Protein AF-0000000076630819 (afdb_homodimer)

InterPro domains:
  IPR000794 Beta-ketoacyl synthase [PTHR11712] (127-314)
  IPR014030 Beta-ketoacyl synthase-like, N-terminal domain [PF00109] (127-204)
  IPR014031 Beta-ketoacyl synthase, C-terminal domain [PF02801] (217-315)
  IPR016039 Thiolase-like [G3DSA:3.40.47.10] (1-319)
  IPR016039 Thiolase-like [SSF53901] (2-215)
  IPR016039 Thiolase-like [SSF53901] (176-314)
  IPR020841 Polyketide synthase, beta-ketoacyl synthase domain [PS52004] (1-319)

Organism: NCBI:txid5963

Foldseek 3Di:
DWKFWQFKFKFFLQDGGLVSLLVCVVVVHASKDAAPAPDLAGIFIEGPDDCVVCCVLQVPDPDPQLSLQLSGLVRRCVRQVDQLQQAEEEEEEADDPDPPQVVSQVSSSVSSVYDDYTHYYHFLLAQPVVVQVVVVVVVVVPHFKYKGKFWDDQPHPVNCVVVVVVVAAQSPQSVPRLPQQDFLDPPQRHFHEIGGMMMIMMGDPVVCVVVVGDGLDIQDFWFAFDQPDPDPAADQLLVRVLRGVCRRCVPPDPPPAQEAADLRRSGNRVSNSRVNSCCVPPVPHHYYYSCSHGTSRRNNSVNSSVSSVSVCVNPDPSD/DWKFWQFKFKFFLQDGGLVSLLVCVVVVHASKDAAPAPDLAGIFIEGPDDCVVCCVLQPPDPDPQLSLQLSGLVRRCVRQVDQLQQAEEEEEEADDPDPPQVVSQVSSSVSSVYDDYTHYYHFLLAQPVVVQVVVVVVVVVPHFKYKGKFWDDQPHPVNCVVVVVVVAAQSPQSVPRLPQQDFLDPPQRHFHEIGGMMMIMMGDPVVCVVVVGDGLDIQDFWFAFDQPDPDPAADQLLVRVLRGVCRRCVPPDPPPAQEAADLRRSGNRRSNSRVNSCCVPPVPHHYDYSCSHGTSRRNNSNRSSVSSVSVCVNPDPSD

Structure (mmCIF, N/CA/C/O backbone):
data_AF-0000000076630819-model_v1
#
loop_
_entity.id
_entity.type
_entity.pdbx_description
1 polymer beta-ketoacyl-
#
loop_
_atom_site.group_PDB
_atom_site.id
_atom_site.type_symbol
_atom_site.label_atom_id
_atom_site.label_alt_id
_atom_site.label_comp_id
_atom_site.label_asym_id
_atom_site.label_entity_id
_atom_site.label_seq_id
_atom_site.pdbx_PDB_ins_code
_atom_site.Cartn_x
_atom_site.Cartn_y
_atom_site.Cartn_z
_atom_site.occupancy
_atom_site.B_iso_or_equiv
_atom_site.auth_seq_id
_atom_site.auth_comp_id
_atom_site.auth_asym_id
_atom_site.auth_atom_id
_atom_site.pdbx_PDB_model_num
ATOM 1 N N . MET A 1 1 ? -0.26 4.402 -23.859 1 83.88 1 MET A N 1
ATOM 2 C CA . MET A 1 1 ? 1.045 3.795 -23.594 1 83.88 1 MET A CA 1
ATOM 3 C C . MET A 1 1 ? 0.902 2.316 -23.25 1 83.88 1 MET A C 1
ATOM 5 O O . MET A 1 1 ? 0.027 1.94 -22.469 1 83.88 1 MET A O 1
ATOM 9 N N . ARG A 1 2 ? 1.699 1.477 -23.906 1 93.06 2 ARG A N 1
ATOM 10 C CA . ARG A 1 2 ? 1.661 0.031 -23.703 1 93.06 2 ARG A CA 1
ATOM 11 C C . ARG A 1 2 ? 2.652 -0.403 -22.625 1 93.06 2 ARG A C 1
ATOM 13 O O . ARG A 1 2 ? 3.695 0.229 -22.453 1 93.06 2 ARG A O 1
ATOM 20 N N . VAL A 1 3 ? 2.332 -1.49 -21.875 1 95.44 3 VAL A N 1
ATOM 21 C CA . VAL A 1 3 ? 3.166 -1.947 -20.766 1 95.44 3 VAL A CA 1
ATOM 22 C C . VAL A 1 3 ? 3.605 -3.389 -21 1 95.44 3 VAL A C 1
ATOM 24 O O . VAL A 1 3 ? 2.773 -4.266 -21.25 1 95.44 3 VAL A O 1
ATOM 27 N N . ALA A 1 4 ? 4.895 -3.631 -20.938 1 96.81 4 ALA A N 1
ATOM 28 C CA . ALA A 1 4 ? 5.496 -4.941 -21.172 1 96.81 4 ALA A CA 1
ATOM 29 C C . ALA A 1 4 ? 5.906 -5.602 -19.859 1 96.81 4 ALA A C 1
ATOM 31 O O . ALA A 1 4 ? 6.195 -4.914 -18.875 1 96.81 4 ALA A O 1
ATOM 32 N N . ILE A 1 5 ? 5.836 -6.867 -19.812 1 96.81 5 ILE A N 1
ATOM 33 C CA . ILE A 1 5 ? 6.531 -7.668 -18.812 1 96.81 5 ILE A CA 1
ATOM 34 C C . ILE A 1 5 ? 7.848 -8.18 -19.391 1 96.81 5 ILE A C 1
ATOM 36 O O . ILE A 1 5 ? 7.859 -8.883 -20.406 1 96.81 5 ILE A O 1
ATOM 40 N N . THR A 1 6 ? 8.969 -7.875 -18.734 1 97.5 6 THR A N 1
ATOM 41 C CA . THR A 1 6 ? 10.266 -8.211 -19.297 1 97.5 6 THR A CA 1
ATOM 42 C C . THR A 1 6 ? 11.047 -9.125 -18.359 1 97.5 6 THR A C 1
ATOM 44 O O . THR A 1 6 ? 12.156 -9.562 -18.688 1 97.5 6 THR A O 1
ATOM 47 N N . GLY A 1 7 ? 10.492 -9.445 -17.266 1 97.44 7 GLY A N 1
ATOM 48 C CA . GLY A 1 7 ? 11.078 -10.383 -16.312 1 97.44 7 GLY A CA 1
ATOM 49 C C . GLY A 1 7 ? 10.078 -10.914 -15.305 1 97.44 7 GLY A C 1
ATOM 50 O O . GLY A 1 7 ? 9.172 -10.195 -14.883 1 97.44 7 GLY A O 1
ATOM 51 N N . ILE A 1 8 ? 10.32 -12.18 -14.945 1 97.88 8 ILE A N 1
ATOM 52 C CA . ILE A 1 8 ? 9.492 -12.781 -13.906 1 97.88 8 ILE A CA 1
ATOM 53 C C . ILE A 1 8 ? 10.367 -13.641 -12.992 1 97.88 8 ILE A C 1
ATOM 55 O O . ILE A 1 8 ? 11.453 -14.07 -13.383 1 97.88 8 ILE A O 1
ATOM 59 N N . GLY A 1 9 ? 9.961 -13.82 -11.75 1 98.25 9 GLY A N 1
ATOM 60 C CA . GLY A 1 9 ? 10.57 -14.703 -10.773 1 98.25 9 GLY A CA 1
ATOM 61 C C . GLY A 1 9 ? 9.562 -15.312 -9.812 1 98.25 9 GLY A C 1
ATOM 62 O O . GLY A 1 9 ? 8.523 -14.719 -9.539 1 98.25 9 GLY A O 1
ATOM 63 N N . MET A 1 10 ? 9.906 -16.531 -9.391 1 98.06 10 MET A N 1
ATOM 64 C CA . MET A 1 10 ? 8.961 -17.203 -8.508 1 98.06 10 MET A CA 1
ATOM 65 C C . MET A 1 10 ? 9.695 -18.078 -7.492 1 98.06 10 MET A C 1
ATOM 67 O O . MET A 1 10 ? 10.719 -18.672 -7.816 1 98.06 10 MET A O 1
ATOM 71 N N . VAL A 1 11 ? 9.18 -18.062 -6.309 1 97.88 11 VAL A N 1
ATOM 72 C CA . VAL A 1 11 ? 9.484 -19.031 -5.254 1 97.88 11 VAL A CA 1
ATOM 73 C C . VAL A 1 11 ? 8.188 -19.562 -4.645 1 97.88 11 VAL A C 1
ATOM 75 O O . VAL A 1 11 ? 7.355 -18.781 -4.16 1 97.88 11 VAL A O 1
ATOM 78 N N . ASN A 1 12 ? 7.977 -20.828 -4.719 1 98.12 12 ASN A N 1
ATOM 79 C CA . ASN A 1 12 ? 6.828 -21.438 -4.055 1 98.12 12 ASN A CA 1
ATOM 80 C C . ASN A 1 12 ? 7.027 -22.938 -3.848 1 98.12 12 ASN A C 1
ATOM 82 O O . ASN A 1 12 ? 8.156 -23.438 -3.922 1 98.12 12 ASN A O 1
ATOM 86 N N . ALA A 1 13 ? 6.074 -23.719 -3.537 1 98.12 13 ALA A N 1
ATOM 87 C CA . ALA A 1 13 ? 6.172 -25.109 -3.109 1 98.12 13 ALA A CA 1
ATOM 88 C C . ALA A 1 13 ? 6.594 -26 -4.266 1 98.12 13 ALA A C 1
ATOM 90 O O . ALA A 1 13 ? 7.043 -27.141 -4.051 1 98.12 13 ALA A O 1
ATOM 91 N N . LEU A 1 14 ? 6.453 -25.516 -5.492 1 97.75 14 LEU A N 1
ATOM 92 C CA . LEU A 1 14 ? 6.801 -26.344 -6.645 1 97.75 14 LEU A CA 1
ATOM 93 C C . LEU A 1 14 ? 8.234 -26.078 -7.09 1 97.75 14 LEU A C 1
ATOM 95 O O . LEU A 1 14 ? 8.797 -26.844 -7.871 1 97.75 14 LEU A O 1
ATOM 99 N N . GLY A 1 15 ? 8.812 -24.906 -6.586 1 97.31 15 GLY A N 1
ATOM 100 C CA . GLY A 1 15 ? 10.18 -24.594 -6.977 1 97.31 15 GLY A CA 1
ATOM 101 C C . GLY A 1 15 ? 10.617 -23.203 -6.57 1 97.31 15 GLY A C 1
ATOM 102 O O . GLY A 1 15 ? 9.805 -22.391 -6.141 1 97.31 15 GLY A O 1
ATOM 103 N N . ASN A 1 16 ? 11.945 -22.953 -6.816 1 97.06 16 ASN A N 1
ATOM 104 C CA . ASN A 1 16 ? 12.539 -21.688 -6.387 1 97.06 16 ASN A CA 1
ATOM 105 C C . ASN A 1 16 ? 12.953 -20.828 -7.574 1 97.06 16 ASN A C 1
ATOM 107 O O . ASN A 1 16 ? 13.734 -19.891 -7.426 1 97.06 16 ASN A O 1
ATOM 111 N N . THR A 1 17 ? 12.484 -21.234 -8.695 1 97.31 17 THR A N 1
ATOM 112 C CA . THR A 1 17 ? 12.586 -20.453 -9.914 1 97.31 17 THR A CA 1
ATOM 113 C C . THR A 1 17 ? 11.32 -20.578 -10.758 1 97.31 17 THR A C 1
ATOM 115 O O . THR A 1 17 ? 10.57 -21.547 -10.609 1 97.31 17 THR A O 1
ATOM 118 N N . ALA A 1 18 ? 11.125 -19.625 -11.594 1 96.56 18 ALA A N 1
ATOM 119 C CA . ALA A 1 18 ? 9.953 -19.641 -12.469 1 96.56 18 ALA A CA 1
ATOM 120 C C . ALA A 1 18 ? 9.93 -20.906 -13.32 1 96.56 18 ALA A C 1
ATOM 122 O O . ALA A 1 18 ? 8.883 -21.531 -13.492 1 96.56 18 ALA A O 1
ATOM 123 N N . ASN A 1 19 ? 11.047 -21.266 -13.828 1 94.62 19 ASN A N 1
ATOM 124 C CA . ASN A 1 19 ? 11.141 -22.453 -14.664 1 94.62 19 ASN A CA 1
ATOM 125 C C . ASN A 1 19 ? 10.789 -23.719 -13.891 1 94.62 19 ASN A C 1
ATOM 127 O O . ASN A 1 19 ? 10.102 -24.594 -14.406 1 94.62 19 ASN A O 1
ATOM 131 N N . ASN A 1 20 ? 11.328 -23.859 -12.688 1 96.19 20 ASN A N 1
ATOM 132 C CA . ASN A 1 20 ? 11.016 -25.016 -11.859 1 96.19 20 ASN A CA 1
ATOM 133 C C . ASN A 1 20 ? 9.531 -25.078 -11.516 1 96.19 20 ASN A C 1
ATOM 135 O O . ASN A 1 20 ? 8.938 -26.156 -11.516 1 96.19 20 ASN A O 1
ATOM 139 N N . VAL A 1 21 ? 8.992 -23.953 -11.148 1 96.31 21 VAL A N 1
ATOM 140 C CA . VAL A 1 21 ? 7.574 -23.906 -10.828 1 96.31 21 VAL A CA 1
ATOM 141 C C . VAL A 1 21 ? 6.75 -24.344 -12.031 1 96.31 21 VAL A C 1
ATOM 143 O O . VAL A 1 21 ? 5.828 -25.156 -11.898 1 96.31 21 VAL A O 1
ATOM 146 N N . TRP A 1 22 ? 7.121 -23.859 -13.18 1 93.75 22 TRP A N 1
ATOM 147 C CA . TRP A 1 22 ? 6.387 -24.219 -14.391 1 93.75 22 TRP A CA 1
ATOM 148 C C . TRP A 1 22 ? 6.488 -25.703 -14.664 1 93.75 22 TRP A C 1
ATOM 150 O O . TRP A 1 22 ? 5.504 -26.344 -15.062 1 93.75 22 TRP A O 1
ATOM 160 N N . ARG A 1 23 ? 7.602 -26.281 -14.523 1 93.88 23 ARG A N 1
ATOM 161 C CA . ARG A 1 23 ? 7.77 -27.719 -14.711 1 93.88 23 ARG A CA 1
ATOM 162 C C . ARG A 1 23 ? 6.816 -28.5 -13.82 1 93.88 23 ARG A C 1
ATOM 164 O O . ARG A 1 23 ? 6.191 -29.469 -14.266 1 93.88 23 ARG A O 1
ATOM 171 N N . GLY A 1 24 ? 6.73 -28.062 -12.617 1 94.88 24 GLY A N 1
ATOM 172 C CA . GLY A 1 24 ? 5.793 -28.703 -11.711 1 94.88 24 GLY A CA 1
ATOM 173 C C . GLY A 1 24 ? 4.348 -28.562 -12.141 1 94.88 24 GLY A C 1
ATOM 174 O O . GLY A 1 24 ? 3.584 -29.531 -12.133 1 94.88 24 GLY A O 1
ATOM 175 N N . LEU A 1 25 ? 4.016 -27.344 -12.508 1 93.06 25 LEU A N 1
ATOM 176 C CA . LEU A 1 25 ? 2.648 -27.062 -12.93 1 93.06 25 LEU A CA 1
ATOM 177 C C . LEU A 1 25 ? 2.293 -27.859 -14.188 1 93.06 25 LEU A C 1
ATOM 179 O O . LEU A 1 25 ? 1.193 -28.406 -14.281 1 93.06 25 LEU A O 1
ATOM 183 N N . SER A 1 26 ? 3.219 -27.891 -15.133 1 90.88 26 SER A N 1
ATOM 184 C CA . SER A 1 26 ? 2.975 -28.562 -16.406 1 90.88 26 SER A CA 1
ATOM 185 C C . SER A 1 26 ? 2.793 -30.062 -16.203 1 90.88 26 SER A C 1
ATOM 187 O O . SER A 1 26 ? 2.135 -30.719 -17.016 1 90.88 26 SER A O 1
ATOM 189 N N . LEU A 1 27 ? 3.293 -30.609 -15.133 1 92.19 27 LEU A N 1
ATOM 190 C CA . LEU A 1 27 ? 3.172 -32.031 -14.812 1 92.19 27 LEU A CA 1
ATOM 191 C C . LEU A 1 27 ? 2.033 -32.25 -13.82 1 92.19 27 LEU A C 1
ATOM 193 O O . LEU A 1 27 ? 1.881 -33.375 -13.297 1 92.19 27 LEU A O 1
ATOM 197 N N . GLN A 1 28 ? 1.331 -31.172 -13.492 1 91.81 28 GLN A N 1
ATOM 198 C CA . GLN A 1 28 ? 0.174 -31.203 -12.609 1 91.81 28 GLN A CA 1
ATOM 199 C C . GLN A 1 28 ? 0.562 -31.703 -11.219 1 91.81 28 GLN A C 1
ATOM 201 O O . GLN A 1 28 ? -0.175 -32.469 -10.602 1 91.81 28 GLN A O 1
ATOM 206 N N . LYS A 1 29 ? 1.708 -31.328 -10.812 1 94.44 29 LYS A N 1
ATOM 207 C CA . LYS A 1 29 ? 2.16 -31.672 -9.469 1 94.44 29 LYS A CA 1
ATOM 208 C C . LYS A 1 29 ? 1.52 -30.766 -8.43 1 94.44 29 LYS A C 1
ATOM 210 O O . LYS A 1 29 ? 1.261 -29.578 -8.695 1 94.44 29 LYS A O 1
ATOM 215 N N . SER A 1 30 ? 1.332 -31.359 -7.273 1 96.38 30 SER A N 1
ATOM 216 C CA . SER A 1 30 ? 0.895 -30.578 -6.125 1 96.38 30 SER A CA 1
ATOM 217 C C . SER A 1 30 ? 2.045 -30.328 -5.156 1 96.38 30 SER A C 1
ATOM 219 O O . SER A 1 30 ? 2.76 -31.266 -4.781 1 96.38 30 SER A O 1
ATOM 221 N N . GLY A 1 31 ? 2.207 -29.094 -4.781 1 97.38 31 GLY A N 1
ATOM 222 C CA . GLY A 1 31 ? 3.201 -28.75 -3.779 1 97.38 31 GLY A CA 1
ATOM 223 C C . GLY A 1 31 ? 2.645 -28.734 -2.369 1 97.38 31 GLY A C 1
ATOM 224 O O . GLY A 1 31 ? 3.363 -28.422 -1.416 1 97.38 31 GLY A O 1
ATOM 225 N N . ILE A 1 32 ? 1.383 -29.125 -2.162 1 98.12 32 ILE A N 1
ATOM 226 C CA . ILE A 1 32 ? 0.743 -29.125 -0.852 1 98.12 32 ILE A CA 1
ATOM 227 C C . ILE A 1 32 ? 1.137 -30.391 -0.089 1 98.12 32 ILE A C 1
ATOM 229 O O . ILE A 1 32 ? 0.982 -31.5 -0.596 1 98.12 32 ILE A O 1
ATOM 233 N N . THR A 1 33 ? 1.608 -30.203 1.1 1 98 33 THR A N 1
ATOM 234 C CA . THR A 1 33 ? 2.064 -31.328 1.917 1 98 33 THR A CA 1
ATOM 235 C C . THR A 1 33 ? 1.545 -31.188 3.346 1 98 33 THR A C 1
ATOM 237 O O . THR A 1 33 ? 0.987 -30.156 3.721 1 98 33 THR A O 1
ATOM 240 N N . TYR A 1 34 ? 1.664 -32.281 4.043 1 97.88 34 TYR A N 1
ATOM 241 C CA . TYR A 1 34 ? 1.438 -32.25 5.48 1 97.88 34 TYR A CA 1
ATOM 242 C C . TYR A 1 34 ? 2.551 -31.484 6.191 1 97.88 34 TYR A C 1
ATOM 244 O O . TYR A 1 34 ? 3.73 -31.656 5.867 1 97.88 34 TYR A O 1
ATOM 252 N N . LEU A 1 35 ? 2.17 -30.578 7.098 1 97.25 35 LEU A N 1
ATOM 253 C CA . LEU A 1 35 ? 3.1 -29.812 7.926 1 97.25 35 LEU A CA 1
ATOM 254 C C . LEU A 1 35 ? 2.84 -30.062 9.406 1 97.25 35 LEU A C 1
ATOM 256 O O . LEU A 1 35 ? 1.75 -29.781 9.906 1 97.25 35 LEU A O 1
ATOM 260 N N . PRO A 1 36 ? 3.809 -30.562 10.133 1 95.31 36 PRO A N 1
ATOM 261 C CA . PRO A 1 36 ? 3.615 -30.859 11.562 1 95.31 36 PRO A CA 1
ATOM 262 C C . PRO A 1 36 ? 3.6 -29.594 12.414 1 95.31 36 PRO A C 1
ATOM 264 O O . PRO A 1 36 ? 4.473 -29.406 13.273 1 95.31 36 PRO A O 1
ATOM 267 N N . LEU A 1 37 ? 2.594 -28.828 12.273 1 95.38 37 LEU A N 1
ATOM 268 C CA . LEU A 1 37 ? 2.449 -27.578 13.016 1 95.38 37 LEU A CA 1
ATOM 269 C C . LEU A 1 37 ? 1.576 -27.781 14.25 1 95.38 37 LEU A C 1
ATOM 271 O O . LEU A 1 37 ? 0.682 -28.625 14.25 1 95.38 37 LEU A O 1
ATOM 275 N N . SER A 1 38 ? 1.895 -27.078 15.312 1 95.81 38 SER A N 1
ATOM 276 C CA . SER A 1 38 ? 1.047 -27.078 16.5 1 95.81 38 SER A CA 1
ATOM 277 C C . SER A 1 38 ? -0.214 -26.25 16.266 1 95.81 38 SER A C 1
ATOM 279 O O . SER A 1 38 ? -0.412 -25.219 16.922 1 95.81 38 SER A O 1
ATOM 281 N N . HIS A 1 39 ? -0.998 -26.719 15.398 1 96.81 39 HIS A N 1
ATOM 282 C CA . HIS A 1 39 ? -2.215 -26.031 14.969 1 96.81 39 HIS A CA 1
ATOM 283 C C . HIS A 1 39 ? -3.188 -27 14.312 1 96.81 39 HIS A C 1
ATOM 285 O O . HIS A 1 39 ? -2.783 -28.062 13.836 1 96.81 39 HIS A O 1
ATOM 291 N N . ASP A 1 40 ? -4.41 -26.641 14.266 1 96.5 40 ASP A N 1
ATOM 292 C CA . ASP A 1 40 ? -5.438 -27.484 13.664 1 96.5 40 ASP A CA 1
ATOM 293 C C . ASP A 1 40 ? -5.254 -27.594 12.156 1 96.5 40 ASP A C 1
ATOM 295 O O . ASP A 1 40 ? -5.723 -28.547 11.531 1 96.5 40 ASP A O 1
ATOM 299 N N . VAL A 1 41 ? -4.664 -26.625 11.609 1 97.25 41 VAL A N 1
ATOM 300 C CA . VAL A 1 41 ? -4.301 -26.656 10.195 1 97.25 41 VAL A CA 1
ATOM 301 C C . VAL A 1 41 ? -2.889 -27.203 10.031 1 97.25 41 VAL A C 1
ATOM 303 O O . VAL A 1 41 ? -1.922 -26.609 10.516 1 97.25 41 VAL A O 1
ATOM 306 N N . GLN A 1 42 ? -2.865 -28.281 9.297 1 98.06 42 GLN A N 1
ATOM 307 C CA . GLN A 1 42 ? -1.571 -28.953 9.234 1 98.06 42 GLN A CA 1
ATOM 308 C C . GLN A 1 42 ? -1.191 -29.281 7.789 1 98.06 42 GLN A C 1
ATOM 310 O O . GLN A 1 42 ? -0.554 -30.297 7.527 1 98.06 42 GLN A O 1
ATOM 315 N N . ILE A 1 43 ? -1.658 -28.547 6.855 1 97.94 43 ILE A N 1
ATOM 316 C CA . ILE A 1 43 ? -1.301 -28.672 5.445 1 97.94 43 ILE A CA 1
ATOM 317 C C . ILE A 1 43 ? -0.947 -27.297 4.879 1 97.94 43 ILE A C 1
ATOM 319 O O . ILE A 1 43 ? -1.377 -26.281 5.406 1 97.94 43 ILE A O 1
ATOM 323 N N . GLY A 1 44 ? -0.147 -27.266 3.844 1 98.12 44 GLY A N 1
ATOM 324 C CA . GLY A 1 44 ? 0.23 -26.031 3.168 1 98.12 44 GLY A CA 1
ATOM 325 C C . GLY A 1 44 ? 1.286 -26.234 2.1 1 98.12 44 GLY A C 1
ATOM 326 O O . GLY A 1 44 ? 1.814 -27.344 1.945 1 98.12 44 GLY A O 1
ATOM 327 N N . GLY A 1 45 ? 1.42 -25.312 1.248 1 98.25 45 GLY A N 1
ATOM 328 C CA . GLY A 1 45 ? 2.486 -25.297 0.26 1 98.25 45 GLY A CA 1
ATOM 329 C C . GLY A 1 45 ? 3.711 -24.531 0.709 1 98.25 45 GLY A C 1
ATOM 330 O O . GLY A 1 45 ? 3.768 -23.297 0.562 1 98.25 45 GLY A O 1
ATOM 331 N N . LYS A 1 46 ? 4.719 -25.203 1.142 1 97.44 46 LYS A N 1
ATOM 332 C CA . LYS A 1 46 ? 5.945 -24.578 1.63 1 97.44 46 LYS A CA 1
ATOM 333 C C . LYS A 1 46 ? 7.113 -24.844 0.684 1 97.44 46 LYS A C 1
ATOM 335 O O . LYS A 1 46 ? 7.367 -25.984 0.31 1 97.44 46 LYS A O 1
ATOM 340 N N . PRO A 1 47 ? 7.773 -23.781 0.274 1 97.44 47 PRO A N 1
ATOM 341 C CA . PRO A 1 47 ? 8.938 -23.984 -0.589 1 97.44 47 PRO A CA 1
ATOM 342 C C . PRO A 1 47 ? 10.062 -24.75 0.109 1 97.44 47 PRO A C 1
ATOM 344 O O . PRO A 1 47 ? 10.312 -24.531 1.299 1 97.44 47 PRO A O 1
ATOM 347 N N . ASN A 1 48 ? 10.711 -25.641 -0.657 1 95.25 48 ASN A N 1
ATOM 348 C CA . ASN A 1 48 ? 12.008 -26.156 -0.242 1 95.25 48 ASN A CA 1
ATOM 349 C C . ASN A 1 48 ? 13.117 -25.125 -0.489 1 95.25 48 ASN A C 1
ATOM 351 O O . ASN A 1 48 ? 13.789 -25.172 -1.523 1 95.25 48 ASN A O 1
ATOM 355 N N . PHE A 1 49 ? 13.32 -24.281 0.474 1 94.06 49 PHE A N 1
ATOM 356 C CA . PHE A 1 49 ? 14.133 -23.078 0.321 1 94.06 49 PHE A CA 1
ATOM 357 C C . PHE A 1 49 ? 15.164 -22.969 1.436 1 94.06 49 PHE A C 1
ATOM 359 O O . PHE A 1 49 ? 14.82 -23.031 2.617 1 94.06 49 PHE A O 1
ATOM 366 N N . SER A 1 50 ? 16.453 -22.875 1.091 1 89.62 50 SER A N 1
ATOM 367 C CA . SER A 1 50 ? 17.531 -22.672 2.062 1 89.62 50 SER A CA 1
ATOM 368 C C . SER A 1 50 ? 17.859 -21.188 2.213 1 89.62 50 SER A C 1
ATOM 370 O O . SER A 1 50 ? 18.359 -20.562 1.272 1 89.62 50 SER A O 1
ATOM 372 N N . THR A 1 51 ? 17.703 -20.703 3.367 1 85 51 THR A N 1
ATOM 373 C CA . THR A 1 51 ? 17.953 -19.297 3.635 1 85 51 THR A CA 1
ATOM 374 C C . THR A 1 51 ? 19.453 -19.016 3.654 1 85 51 THR A C 1
ATOM 376 O O . THR A 1 51 ? 19.891 -17.875 3.473 1 85 51 THR A O 1
ATOM 379 N N . SER A 1 52 ? 20.281 -19.969 3.863 1 82.44 52 SER A N 1
ATOM 380 C CA . SER A 1 52 ? 21.719 -19.797 3.994 1 82.44 52 SER A CA 1
ATOM 381 C C . SER A 1 52 ? 22.328 -19.203 2.729 1 82.44 52 SER A C 1
ATOM 383 O O . SER A 1 52 ? 23.25 -18.406 2.799 1 82.44 52 SER A O 1
ATOM 385 N N . SER A 1 53 ? 21.719 -19.484 1.625 1 80.25 53 SER A N 1
ATOM 386 C CA . SER A 1 53 ? 22.234 -19 0.35 1 80.25 53 SER A CA 1
ATOM 387 C C . SER A 1 53 ? 21.938 -17.516 0.154 1 80.25 53 SER A C 1
ATOM 389 O O . SER A 1 53 ? 22.531 -16.859 -0.702 1 80.25 53 SER A O 1
ATOM 391 N N . TRP A 1 54 ? 21.062 -17.016 1.055 1 80.62 54 TRP A N 1
ATOM 392 C CA . TRP A 1 54 ? 20.594 -15.664 0.801 1 80.62 54 TRP A CA 1
ATOM 393 C C . TRP A 1 54 ? 20.953 -14.734 1.949 1 80.62 54 TRP A C 1
ATOM 395 O O . TRP A 1 54 ? 20.859 -13.508 1.822 1 80.62 54 TRP A O 1
ATOM 405 N N . LYS A 1 55 ? 21.406 -15.234 3.053 1 76.19 55 LYS A N 1
ATOM 406 C CA . LYS A 1 55 ? 21.703 -14.469 4.262 1 76.19 55 LYS A CA 1
ATOM 407 C C . LYS A 1 55 ? 22.734 -13.383 3.992 1 76.19 55 LYS A C 1
ATOM 409 O O . LYS A 1 55 ? 22.688 -12.305 4.594 1 76.19 55 LYS A O 1
ATOM 414 N N . GLN A 1 56 ? 23.562 -13.641 3.133 1 77.06 56 GLN A N 1
ATOM 415 C CA . GLN A 1 56 ? 24.625 -12.68 2.857 1 77.06 56 GLN A CA 1
ATOM 416 C C . GLN A 1 56 ? 24.094 -11.461 2.107 1 77.06 56 GLN A C 1
ATOM 418 O O . GLN A 1 56 ? 24.703 -10.398 2.121 1 77.06 56 GLN A O 1
ATOM 423 N N . TYR A 1 57 ? 22.984 -11.688 1.529 1 75.75 57 TYR A N 1
ATOM 424 C CA . TYR A 1 57 ? 22.453 -10.609 0.696 1 75.75 57 TYR A CA 1
ATOM 425 C C . TYR A 1 57 ? 21.453 -9.766 1.471 1 75.75 57 TYR A C 1
ATOM 427 O O . TYR A 1 57 ? 21.266 -8.586 1.181 1 75.75 57 TYR A O 1
ATOM 435 N N . ILE A 1 58 ? 20.812 -10.398 2.408 1 72.62 58 ILE A N 1
ATOM 436 C CA . ILE A 1 58 ? 19.812 -9.695 3.203 1 72.62 58 ILE A CA 1
ATOM 437 C C . ILE A 1 58 ? 20.312 -9.547 4.641 1 72.62 58 ILE A C 1
ATOM 439 O O . ILE A 1 58 ? 20.078 -10.414 5.484 1 72.62 58 ILE A O 1
ATOM 443 N N . LYS A 1 59 ? 20.969 -8.656 5.012 1 66.5 59 LYS A N 1
ATOM 444 C CA . LYS A 1 59 ? 21.625 -8.547 6.312 1 66.5 59 LYS A CA 1
ATOM 445 C C . LYS A 1 59 ? 20.719 -7.824 7.316 1 66.5 59 LYS A C 1
ATOM 447 O O . LYS A 1 59 ? 20.984 -7.848 8.523 1 66.5 59 LYS A O 1
ATOM 452 N N . VAL A 1 60 ? 19.688 -7.492 6.898 1 67.5 60 VAL A N 1
ATOM 453 C CA . VAL A 1 60 ? 18.984 -6.566 7.77 1 67.5 60 VAL A CA 1
ATOM 454 C C . VAL A 1 60 ? 17.641 -7.176 8.188 1 67.5 60 VAL A C 1
ATOM 456 O O . VAL A 1 60 ? 16.797 -6.488 8.758 1 67.5 60 VAL A O 1
ATOM 459 N N . SER A 1 61 ? 17.469 -8.414 7.785 1 73.81 61 SER A N 1
ATOM 460 C CA . SER A 1 61 ? 16.203 -9.07 8.125 1 73.81 61 SER A CA 1
ATOM 461 C C . SER A 1 61 ? 16.375 -10.586 8.227 1 73.81 61 SER A C 1
ATOM 463 O O . SER A 1 61 ? 17.219 -11.164 7.543 1 73.81 61 SER A O 1
ATOM 465 N N . ASN A 1 62 ? 15.594 -11.125 9.078 1 76.19 62 ASN A N 1
ATOM 466 C CA . ASN A 1 62 ? 15.523 -12.586 9.164 1 76.19 62 ASN A CA 1
ATOM 467 C C . ASN A 1 62 ? 14.148 -13.102 8.758 1 76.19 62 ASN A C 1
ATOM 469 O O . ASN A 1 62 ? 13.789 -14.242 9.062 1 76.19 62 ASN A O 1
ATOM 473 N N . SER A 1 63 ? 13.461 -12.297 8.086 1 85.38 63 SER A N 1
ATOM 474 C CA . SER A 1 63 ? 12.117 -12.664 7.656 1 85.38 63 SER A CA 1
ATOM 475 C C . SER A 1 63 ? 12.164 -13.625 6.473 1 85.38 63 SER A C 1
ATOM 477 O O . SER A 1 63 ? 12.734 -13.305 5.43 1 85.38 63 SER A O 1
ATOM 479 N N . LEU A 1 64 ? 11.57 -14.797 6.648 1 89.38 64 LEU A N 1
ATOM 480 C CA . LEU A 1 64 ? 11.5 -15.781 5.57 1 89.38 64 LEU A CA 1
ATOM 481 C C . LEU A 1 64 ? 10.82 -15.188 4.34 1 89.38 64 LEU A C 1
ATOM 483 O O . LEU A 1 64 ? 11.234 -15.453 3.209 1 89.38 64 LEU A O 1
ATOM 487 N N . SER A 1 65 ? 9.75 -14.406 4.555 1 90.81 65 SER A N 1
ATOM 488 C CA . SER A 1 65 ? 9.039 -13.75 3.461 1 90.81 65 SER A CA 1
ATOM 489 C C . SER A 1 65 ? 9.977 -12.875 2.641 1 90.81 65 SER A C 1
ATOM 491 O O . SER A 1 65 ? 9.875 -12.82 1.413 1 90.81 65 SER A O 1
ATOM 493 N N . LEU A 1 66 ? 10.898 -12.188 3.26 1 90.75 66 LEU A N 1
ATOM 494 C CA . LEU A 1 66 ? 11.82 -11.297 2.564 1 90.75 66 LEU A CA 1
ATOM 495 C C . LEU A 1 66 ? 12.867 -12.094 1.791 1 90.75 66 LEU A C 1
ATOM 497 O O . LEU A 1 66 ? 13.312 -11.664 0.727 1 90.75 66 LEU A O 1
ATOM 501 N N . TYR A 1 67 ? 13.25 -13.25 2.354 1 93.12 67 TYR A N 1
ATOM 502 C CA . TYR A 1 67 ? 14.164 -14.109 1.61 1 93.12 67 TYR A CA 1
ATOM 503 C C . TYR A 1 67 ? 13.523 -14.594 0.312 1 93.12 67 TYR A C 1
ATOM 505 O O . TYR A 1 67 ? 14.164 -14.578 -0.743 1 93.12 67 TYR A O 1
ATOM 513 N N . TYR A 1 68 ? 12.25 -15.023 0.416 1 95.06 68 TYR A N 1
ATOM 514 C CA . TYR A 1 68 ? 11.516 -15.414 -0.785 1 95.06 68 TYR A CA 1
ATOM 515 C C . TYR A 1 68 ? 11.469 -14.273 -1.794 1 95.06 68 TYR A C 1
ATOM 517 O O . TYR A 1 68 ? 11.727 -14.477 -2.984 1 95.06 68 TYR A O 1
ATOM 525 N N . ALA A 1 69 ? 11.141 -13.094 -1.272 1 94.69 69 ALA A N 1
ATOM 526 C CA . ALA A 1 69 ? 10.984 -11.906 -2.111 1 94.69 69 ALA A CA 1
ATOM 527 C C . ALA A 1 69 ? 12.289 -11.57 -2.824 1 94.69 69 ALA A C 1
ATOM 529 O O . ALA A 1 69 ? 12.289 -11.25 -4.016 1 94.69 69 ALA A O 1
ATOM 530 N N . TYR A 1 70 ? 13.398 -11.625 -2.127 1 95.31 70 TYR A N 1
ATOM 531 C CA . TYR A 1 70 ? 14.703 -11.305 -2.697 1 95.31 70 TYR A CA 1
ATOM 532 C C . TYR A 1 70 ? 15.055 -12.258 -3.834 1 95.31 70 TYR A C 1
ATOM 534 O O . TYR A 1 70 ? 15.539 -11.828 -4.883 1 95.31 70 TYR A O 1
ATOM 542 N N . ALA A 1 71 ? 14.836 -13.492 -3.578 1 96.44 71 ALA A N 1
ATOM 543 C CA . ALA A 1 71 ? 15.148 -14.508 -4.582 1 96.44 71 ALA A CA 1
ATOM 544 C C . ALA A 1 71 ? 14.328 -14.289 -5.852 1 96.44 71 ALA A C 1
ATOM 546 O O . ALA A 1 71 ? 14.875 -14.305 -6.957 1 96.44 71 ALA A O 1
ATOM 547 N N . ALA A 1 72 ? 13.016 -14.117 -5.707 1 97.56 72 ALA A N 1
ATOM 548 C CA . ALA A 1 72 ? 12.141 -13.898 -6.855 1 97.56 72 ALA A CA 1
ATOM 549 C C . ALA A 1 72 ? 12.508 -12.617 -7.59 1 97.56 72 ALA A C 1
ATOM 551 O O . ALA A 1 72 ? 12.539 -12.586 -8.82 1 97.56 72 ALA A O 1
ATOM 552 N N . ALA A 1 73 ? 12.773 -11.562 -6.812 1 97.19 73 ALA A N 1
ATOM 553 C CA . ALA A 1 73 ? 13.141 -10.266 -7.383 1 97.19 73 ALA A CA 1
ATOM 554 C C . ALA A 1 73 ? 14.43 -10.383 -8.195 1 97.19 73 ALA A C 1
ATOM 556 O O . ALA A 1 73 ? 14.531 -9.828 -9.297 1 97.19 73 ALA A O 1
ATOM 557 N N . THR A 1 74 ? 15.414 -11.062 -7.648 1 96.62 74 THR A N 1
ATOM 558 C CA . THR A 1 74 ? 16.703 -11.227 -8.312 1 96.62 74 THR A CA 1
ATOM 559 C C . THR A 1 74 ? 16.531 -11.977 -9.633 1 96.62 74 THR A C 1
ATOM 561 O O . THR A 1 74 ? 17.141 -11.602 -10.641 1 96.62 74 THR A O 1
ATOM 564 N N . GLU A 1 75 ? 15.711 -12.984 -9.617 1 97.88 75 GLU A N 1
ATOM 565 C CA . GLU A 1 75 ? 15.445 -13.727 -10.844 1 97.88 75 GLU A CA 1
ATOM 566 C C . GLU A 1 75 ? 14.836 -12.828 -11.914 1 97.88 75 GLU A C 1
ATOM 568 O O . GLU A 1 75 ? 15.258 -12.867 -13.078 1 97.88 75 GLU A O 1
ATOM 573 N N . ALA A 1 76 ? 13.836 -12.023 -11.555 1 98.06 76 ALA A N 1
ATOM 574 C CA . ALA A 1 76 ? 13.164 -11.133 -12.5 1 98.06 76 ALA A CA 1
ATOM 575 C C . ALA A 1 76 ? 14.133 -10.094 -13.047 1 98.06 76 ALA A C 1
ATOM 577 O O . ALA A 1 76 ? 14.102 -9.781 -14.242 1 98.06 76 ALA A O 1
ATOM 578 N N . LEU A 1 77 ? 14.969 -9.531 -12.188 1 97.88 77 LEU A N 1
ATOM 579 C CA . LEU A 1 77 ? 15.945 -8.523 -12.602 1 97.88 77 LEU A CA 1
ATOM 580 C C . LEU A 1 77 ? 16.953 -9.117 -13.578 1 97.88 77 LEU A C 1
ATOM 582 O O . LEU A 1 77 ? 17.281 -8.5 -14.594 1 97.88 77 LEU A O 1
ATOM 586 N N . LEU A 1 78 ? 17.438 -10.305 -13.273 1 97.25 78 LEU A N 1
ATOM 587 C CA . LEU A 1 78 ? 18.375 -10.984 -14.156 1 97.25 78 LEU A CA 1
ATOM 588 C C . LEU A 1 78 ? 17.766 -11.242 -15.523 1 97.25 78 LEU A C 1
ATOM 590 O O . LEU A 1 78 ? 18.391 -11.008 -16.547 1 97.25 78 LEU A O 1
ATOM 594 N N . GLN A 1 79 ? 16.547 -11.727 -15.523 1 96.69 79 GLN A N 1
ATOM 595 C CA . GLN A 1 79 ? 15.883 -12.023 -16.781 1 96.69 79 GLN A CA 1
ATOM 596 C C . GLN A 1 79 ? 15.664 -10.758 -17.609 1 96.69 79 GLN A C 1
ATOM 598 O O . GLN A 1 79 ? 15.75 -10.797 -18.844 1 96.69 79 GLN A O 1
ATOM 603 N N . SER A 1 80 ? 15.383 -9.672 -16.984 1 96.94 80 SER A N 1
ATOM 604 C CA . SER A 1 80 ? 15.109 -8.414 -17.688 1 96.94 80 SER A CA 1
ATOM 605 C C . SER A 1 80 ? 16.406 -7.723 -18.109 1 96.94 80 SER A C 1
ATOM 607 O O . SER A 1 80 ? 16.391 -6.785 -18.891 1 96.94 80 SER A O 1
ATOM 609 N N . SER A 1 81 ? 17.516 -8.094 -17.5 1 97.19 81 SER A N 1
ATOM 610 C CA . SER A 1 81 ? 18.828 -7.5 -17.734 1 97.19 81 SER A CA 1
ATOM 611 C C . SER A 1 81 ? 18.859 -6.035 -17.312 1 97.19 81 SER A C 1
ATOM 613 O O . SER A 1 81 ? 19.422 -5.195 -18.016 1 97.19 81 SER A O 1
ATOM 615 N N . LEU A 1 82 ? 18.156 -5.723 -16.281 1 96.31 82 LEU A N 1
ATOM 616 C CA . LEU A 1 82 ? 18.141 -4.363 -15.75 1 96.31 82 LEU A CA 1
ATOM 617 C C . LEU A 1 82 ? 18.875 -4.297 -14.414 1 96.31 82 LEU A C 1
ATOM 619 O O . LEU A 1 82 ? 18.797 -5.219 -13.609 1 96.31 82 LEU A O 1
ATOM 623 N N . SER A 1 83 ? 19.5 -3.137 -14.258 1 94.94 83 SER A N 1
ATOM 624 C CA . SER A 1 83 ? 20.094 -2.852 -12.953 1 94.94 83 SER A CA 1
ATOM 625 C C . SER A 1 83 ? 19.031 -2.459 -11.938 1 94.94 83 SER A C 1
ATOM 627 O O . SER A 1 83 ? 18.047 -1.787 -12.289 1 94.94 83 SER A O 1
ATOM 629 N N . SER A 1 84 ? 19.234 -2.875 -10.695 1 93 84 SER A N 1
ATOM 630 C CA . SER A 1 84 ? 18.312 -2.553 -9.617 1 93 84 SER A CA 1
ATOM 631 C C . SER A 1 84 ? 18.172 -1.045 -9.43 1 93 84 SER A C 1
ATOM 633 O O . SER A 1 84 ? 17.125 -0.552 -9.023 1 93 84 SER A O 1
ATOM 635 N N . SER A 1 85 ? 19.203 -0.255 -9.734 1 90.12 85 SER A N 1
ATOM 636 C CA . SER A 1 85 ? 19.172 1.192 -9.547 1 90.12 85 SER A CA 1
ATOM 637 C C . SER A 1 85 ? 18.266 1.87 -10.562 1 90.12 85 SER A C 1
ATOM 639 O O . SER A 1 85 ? 17.875 3.027 -10.383 1 90.12 85 SER A O 1
ATOM 641 N N . ALA A 1 86 ? 17.875 1.132 -11.57 1 91.38 86 ALA A N 1
ATOM 642 C CA . ALA A 1 86 ? 17.094 1.709 -12.656 1 91.38 86 ALA A CA 1
ATOM 643 C C . ALA A 1 86 ? 15.602 1.408 -12.477 1 91.38 86 ALA A C 1
ATOM 645 O O . ALA A 1 86 ? 14.773 1.87 -13.266 1 91.38 86 ALA A O 1
ATOM 646 N N . VAL A 1 87 ? 15.312 0.639 -11.477 1 95.19 87 VAL A N 1
ATOM 647 C CA . VAL A 1 87 ? 13.922 0.206 -11.375 1 95.19 87 VAL A CA 1
ATOM 648 C C . VAL A 1 87 ? 13.312 0.716 -10.07 1 95.19 87 VAL A C 1
ATOM 650 O O . VAL A 1 87 ? 14.016 0.871 -9.07 1 95.19 87 VAL A O 1
ATOM 653 N N . SER A 1 88 ? 12.031 1.048 -10.117 1 94.56 88 SER A N 1
ATOM 654 C CA . SER A 1 88 ? 11.25 1.276 -8.906 1 94.56 88 SER A CA 1
ATOM 655 C C . SER A 1 88 ? 10.711 -0.033 -8.336 1 94.56 88 SER A C 1
ATOM 657 O O . SER A 1 88 ? 10.672 -1.049 -9.039 1 94.56 88 SER A O 1
ATOM 659 N N . LEU A 1 89 ? 10.328 0.04 -7.086 1 94.5 89 LEU A N 1
ATOM 660 C CA . LEU A 1 89 ? 9.812 -1.156 -6.43 1 94.5 89 LEU A CA 1
ATOM 661 C C . LEU A 1 89 ? 8.422 -0.906 -5.855 1 94.5 89 LEU A C 1
ATOM 663 O O . LEU A 1 89 ? 8.195 0.107 -5.191 1 94.5 89 LEU A O 1
ATOM 667 N N . ILE A 1 90 ? 7.492 -1.755 -6.176 1 93.06 90 ILE A N 1
ATOM 668 C CA . ILE A 1 90 ? 6.246 -1.883 -5.426 1 93.06 90 ILE A CA 1
ATOM 669 C C . ILE A 1 90 ? 6.184 -3.258 -4.762 1 93.06 90 ILE A C 1
ATOM 671 O O . ILE A 1 90 ? 6.133 -4.281 -5.445 1 93.06 90 ILE A O 1
ATOM 675 N N . TYR A 1 91 ? 6.262 -3.234 -3.494 1 91.62 91 TYR A N 1
ATOM 676 C CA . TYR A 1 91 ? 6.215 -4.461 -2.705 1 91.62 91 TYR A CA 1
ATOM 677 C C . TYR A 1 91 ? 4.836 -4.652 -2.078 1 91.62 91 TYR A C 1
ATOM 679 O O . TYR A 1 91 ? 4.273 -3.719 -1.502 1 91.62 91 TYR A O 1
ATOM 687 N N . GLU A 1 92 ? 4.297 -5.82 -2.238 1 88.19 92 GLU A N 1
ATOM 688 C CA . GLU A 1 92 ? 2.984 -6.129 -1.673 1 88.19 92 GLU A CA 1
ATOM 689 C C . GLU A 1 92 ? 3.053 -7.34 -0.749 1 88.19 92 GLU A C 1
ATOM 691 O O . GLU A 1 92 ? 3.629 -8.367 -1.106 1 88.19 92 GLU A O 1
ATOM 696 N N . THR A 1 93 ? 2.506 -7.234 0.406 1 83.44 93 THR A N 1
ATOM 697 C CA . THR A 1 93 ? 2.424 -8.328 1.362 1 83.44 93 THR A CA 1
ATOM 698 C C . THR A 1 93 ? 1.067 -8.336 2.062 1 83.44 93 THR A C 1
ATOM 700 O O . THR A 1 93 ? 0.256 -7.43 1.865 1 83.44 93 THR A O 1
ATOM 703 N N . CYS A 1 94 ? 0.797 -9.359 2.711 1 77.62 94 CYS A N 1
ATOM 704 C CA . CYS A 1 94 ? -0.463 -9.492 3.432 1 77.62 94 CYS A CA 1
ATOM 705 C C . CYS A 1 94 ? -0.223 -9.602 4.934 1 77.62 94 CYS A C 1
ATOM 707 O O . CYS A 1 94 ? -1.017 -9.094 5.73 1 77.62 94 CYS A O 1
ATOM 709 N N . VAL A 1 95 ? 0.799 -10.258 5.309 1 74.62 95 VAL A N 1
ATOM 710 C CA . VAL A 1 95 ? 1.11 -10.484 6.715 1 74.62 95 VAL A CA 1
ATOM 711 C C . VAL A 1 95 ? 2.551 -10.07 7 1 74.62 95 VAL A C 1
ATOM 713 O O . VAL A 1 95 ? 3.396 -10.078 6.105 1 74.62 95 VAL A O 1
ATOM 716 N N . SER A 1 96 ? 2.711 -9.555 8.164 1 69.62 96 SER A N 1
ATOM 717 C CA . SER A 1 96 ? 4.078 -9.266 8.586 1 69.62 96 SER A CA 1
ATOM 718 C C . SER A 1 96 ? 4.297 -9.617 10.055 1 69.62 96 SER A C 1
ATOM 720 O O . SER A 1 96 ? 3.393 -9.445 10.875 1 69.62 96 SER A O 1
ATOM 722 N N . GLU A 1 97 ? 5.449 -10.242 10.188 1 65 97 GLU A N 1
ATOM 723 C CA . GLU A 1 97 ? 5.844 -10.477 11.57 1 65 97 GLU A CA 1
ATOM 724 C C . GLU A 1 97 ? 6.199 -9.172 12.273 1 65 97 GLU A C 1
ATOM 726 O O . GLU A 1 97 ? 6.199 -9.102 13.5 1 65 97 GLU A O 1
ATOM 731 N N . ASN A 1 98 ? 6.484 -8.188 11.414 1 65.75 98 ASN A N 1
ATOM 732 C CA . ASN A 1 98 ? 6.863 -6.891 11.969 1 65.75 98 ASN A CA 1
ATOM 733 C C . ASN A 1 98 ? 5.68 -5.93 12.016 1 65.75 98 ASN A C 1
ATOM 735 O O . ASN A 1 98 ? 4.855 -5.914 11.094 1 65.75 98 ASN A O 1
ATOM 739 N N . THR A 1 99 ? 5.605 -5.262 13.133 1 63.94 99 THR A N 1
ATOM 740 C CA . THR A 1 99 ? 4.496 -4.34 13.336 1 63.94 99 THR A CA 1
ATOM 741 C C . THR A 1 99 ? 4.68 -3.08 12.492 1 63.94 99 THR A C 1
ATOM 743 O O . THR A 1 99 ? 3.711 -2.369 12.211 1 63.94 99 THR A O 1
ATOM 746 N N . ILE A 1 100 ? 5.918 -2.816 12.133 1 65.19 100 ILE A N 1
ATOM 747 C CA . ILE A 1 100 ? 6.164 -1.688 11.234 1 65.19 100 ILE A CA 1
ATOM 748 C C . ILE A 1 100 ? 6.402 -2.195 9.82 1 65.19 100 ILE A C 1
ATOM 750 O O . ILE A 1 100 ? 7.543 -2.48 9.438 1 65.19 100 ILE A O 1
ATOM 754 N N . PHE A 1 101 ? 5.363 -2.287 9.047 1 65.12 101 PHE A N 1
ATOM 755 C CA . PHE A 1 101 ? 5.336 -2.975 7.762 1 65.12 101 PHE A CA 1
ATOM 756 C C . PHE A 1 101 ? 6.172 -2.227 6.73 1 65.12 101 PHE A C 1
ATOM 758 O O . PHE A 1 101 ? 6.797 -2.842 5.863 1 65.12 101 PHE A O 1
ATOM 765 N N . ALA A 1 102 ? 6.164 -1.021 6.875 1 67.75 102 ALA A N 1
ATOM 766 C CA . ALA A 1 102 ? 6.902 -0.205 5.914 1 67.75 102 ALA A CA 1
ATOM 767 C C . ALA A 1 102 ? 8.383 -0.582 5.895 1 67.75 102 ALA A C 1
ATOM 769 O O . ALA A 1 102 ? 9.07 -0.373 4.895 1 67.75 102 ALA A O 1
ATOM 770 N N . LEU A 1 103 ? 8.75 -1.271 6.848 1 73.81 103 LEU A N 1
ATOM 771 C CA . LEU A 1 103 ? 10.164 -1.62 6.961 1 73.81 103 LEU A CA 1
ATOM 772 C C . LEU A 1 103 ? 10.516 -2.773 6.031 1 73.81 103 LEU A C 1
ATOM 774 O O . LEU A 1 103 ? 11.656 -2.881 5.574 1 73.81 103 LEU A O 1
ATOM 778 N N . GLU A 1 104 ? 9.555 -3.619 5.668 1 80.31 104 GLU A N 1
ATOM 779 C CA . GLU A 1 104 ? 9.852 -4.766 4.812 1 80.31 104 GLU A CA 1
ATOM 780 C C . GLU A 1 104 ? 10.211 -4.32 3.398 1 80.31 104 GLU A C 1
ATOM 782 O O . GLU A 1 104 ? 11.18 -4.812 2.814 1 80.31 104 GLU A O 1
ATOM 787 N N . ALA A 1 105 ? 9.461 -3.398 2.895 1 84.88 105 ALA A N 1
ATOM 788 C CA . ALA A 1 105 ? 9.766 -2.869 1.569 1 84.88 105 ALA A CA 1
ATOM 789 C C . ALA A 1 105 ? 11.125 -2.166 1.56 1 84.88 105 ALA A C 1
ATOM 791 O O . ALA A 1 105 ? 11.875 -2.264 0.586 1 84.88 105 ALA A O 1
ATOM 792 N N . SER A 1 106 ? 11.391 -1.461 2.637 1 83.88 106 SER A N 1
ATOM 793 C CA . SER A 1 106 ? 12.656 -0.747 2.748 1 83.88 106 SER A CA 1
ATOM 794 C C . SER A 1 106 ? 13.836 -1.716 2.809 1 83.88 106 SER A C 1
ATOM 796 O O . SER A 1 106 ? 14.875 -1.474 2.195 1 83.88 106 SER A O 1
ATOM 798 N N . LYS A 1 107 ? 13.695 -2.738 3.576 1 86.31 107 LYS A N 1
ATOM 799 C CA . LYS A 1 107 ? 14.742 -3.742 3.703 1 86.31 107 LYS A CA 1
ATOM 800 C C . LYS A 1 107 ? 15.016 -4.426 2.365 1 86.31 107 LYS A C 1
ATOM 802 O O . LYS A 1 107 ? 16.172 -4.664 2.006 1 86.31 107 LYS A O 1
ATOM 807 N N . LEU A 1 108 ? 13.953 -4.773 1.688 1 89.44 108 LEU A N 1
ATOM 808 C CA . LEU A 1 108 ? 14.109 -5.41 0.387 1 89.44 108 LEU A CA 1
ATOM 809 C C . LEU A 1 108 ? 14.797 -4.477 -0.601 1 89.44 108 LEU A C 1
ATOM 811 O O . LEU A 1 108 ? 15.711 -4.883 -1.316 1 89.44 108 LEU A O 1
ATOM 815 N N . SER A 1 109 ? 14.328 -3.203 -0.642 1 90.06 109 SER A N 1
ATOM 816 C CA . SER A 1 109 ? 14.898 -2.217 -1.552 1 90.06 109 SER A CA 1
ATOM 817 C C . SER A 1 109 ? 16.375 -1.987 -1.257 1 90.06 109 SER A C 1
ATOM 819 O O . SER A 1 109 ? 17.188 -1.874 -2.178 1 90.06 109 SER A O 1
ATOM 821 N N . TYR A 1 110 ? 16.688 -1.885 -0.021 1 88.25 110 TYR A N 1
ATOM 822 C CA . TYR A 1 110 ? 18.078 -1.691 0.399 1 88.25 110 TYR A CA 1
ATOM 823 C C . TYR A 1 110 ? 18.938 -2.859 -0.043 1 88.25 110 TYR A C 1
ATOM 825 O O . TYR A 1 110 ? 20.031 -2.658 -0.594 1 88.25 110 TYR A O 1
ATOM 833 N N . SER A 1 111 ? 18.469 -4.051 0.239 1 90.56 111 SER A N 1
ATOM 834 C CA . SER A 1 111 ? 19.234 -5.254 -0.086 1 90.56 111 SER A CA 1
ATOM 835 C C . SER A 1 111 ? 19.422 -5.395 -1.593 1 90.56 111 SER A C 1
ATOM 837 O O . SER A 1 111 ? 20.453 -5.906 -2.047 1 90.56 111 SER A O 1
ATOM 839 N N . LEU A 1 112 ? 18.453 -4.941 -2.375 1 92.31 112 LEU A N 1
ATOM 840 C CA . LEU A 1 112 ? 18.516 -5.059 -3.828 1 92.31 112 LEU A CA 1
ATOM 841 C C . LEU A 1 112 ? 19.281 -3.893 -4.434 1 92.31 112 LEU A C 1
ATOM 843 O O . LEU A 1 112 ? 19.703 -3.953 -5.594 1 92.31 112 LEU A O 1
ATOM 847 N N . GLY A 1 113 ? 19.391 -2.785 -3.699 1 89.88 113 GLY A N 1
ATOM 848 C CA . GLY A 1 113 ? 20.062 -1.607 -4.203 1 89.88 113 GLY A CA 1
ATOM 849 C C . GLY A 1 113 ? 19.188 -0.731 -5.074 1 89.88 113 GLY A C 1
ATOM 850 O O . GLY A 1 113 ? 19.656 -0.165 -6.066 1 89.88 113 GLY A O 1
ATOM 851 N N . ILE A 1 114 ? 17.953 -0.665 -4.742 1 90.75 114 ILE A N 1
ATOM 852 C CA . ILE A 1 114 ? 17 0.134 -5.516 1 90.75 114 ILE A CA 1
ATOM 853 C C . ILE A 1 114 ? 17.062 1.588 -5.051 1 90.75 114 ILE A C 1
ATOM 855 O O . ILE A 1 114 ? 16.891 1.873 -3.863 1 90.75 114 ILE A O 1
ATOM 859 N N . THR A 1 115 ? 17.141 2.578 -6.023 1 87.5 115 THR A N 1
ATOM 860 C CA . THR A 1 115 ? 17.266 3.98 -5.641 1 87.5 115 THR A CA 1
ATOM 861 C C . THR A 1 115 ? 16.234 4.84 -6.359 1 87.5 115 THR A C 1
ATOM 863 O O . THR A 1 115 ? 16.234 6.062 -6.219 1 87.5 115 THR A O 1
ATOM 866 N N . SER A 1 116 ? 15.383 4.242 -7.121 1 87.5 116 SER A N 1
ATOM 867 C CA . SER A 1 116 ? 14.359 5.012 -7.816 1 87.5 116 SER A CA 1
ATOM 868 C C . SER A 1 116 ? 13.18 5.316 -6.902 1 87.5 116 SER A C 1
ATOM 870 O O . SER A 1 116 ? 13.125 6.375 -6.273 1 87.5 116 SER A O 1
ATOM 872 N N . SER A 1 117 ? 12.242 4.48 -6.762 1 88.19 117 SER A N 1
ATOM 873 C CA . SER A 1 117 ? 11.141 4.672 -5.832 1 88.19 117 SER A CA 1
ATOM 874 C C . SER A 1 117 ? 10.711 3.348 -5.203 1 88.19 117 SER A C 1
ATOM 876 O O . SER A 1 117 ? 10.883 2.285 -5.805 1 88.19 117 SER A O 1
ATOM 878 N N . VAL A 1 118 ? 10.203 3.496 -3.984 1 88.06 118 VAL A N 1
ATOM 879 C CA . VAL A 1 118 ? 9.742 2.311 -3.262 1 88.06 118 VAL A CA 1
ATOM 880 C C . VAL A 1 118 ? 8.352 2.555 -2.697 1 88.06 118 VAL A C 1
ATOM 882 O O . VAL A 1 118 ? 8.078 3.613 -2.125 1 88.06 118 VAL A O 1
ATOM 885 N N . ASP A 1 119 ? 7.508 1.585 -2.938 1 87.44 119 ASP A N 1
ATOM 886 C CA . ASP A 1 119 ? 6.148 1.594 -2.41 1 87.44 119 ASP A CA 1
ATOM 887 C C . ASP A 1 119 ? 5.812 0.266 -1.736 1 87.44 119 ASP A C 1
ATOM 889 O O . ASP A 1 119 ? 6.312 -0.786 -2.141 1 87.44 119 ASP A O 1
ATOM 893 N N . CYS A 1 120 ? 5.035 0.351 -0.712 1 85.12 120 CYS A N 1
ATOM 894 C CA . CYS A 1 120 ? 4.578 -0.838 -0.001 1 85.12 120 CYS A CA 1
ATOM 895 C C . CYS A 1 120 ? 3.059 -0.885 0.068 1 85.12 120 CYS A C 1
ATOM 897 O O . CYS A 1 120 ? 2.422 0.084 0.483 1 85.12 120 CYS A O 1
ATOM 899 N N . LYS A 1 121 ? 2.551 -1.98 -0.394 1 83.75 121 LYS A N 1
ATOM 900 C CA . LYS A 1 121 ? 1.108 -2.209 -0.392 1 83.75 121 LYS A CA 1
ATOM 901 C C . LYS A 1 121 ? 0.746 -3.428 0.452 1 83.75 121 LYS A C 1
ATOM 903 O O . LYS A 1 121 ? 1.543 -4.359 0.583 1 83.75 121 LYS A O 1
ATOM 908 N N . ILE A 1 122 ? -0.46 -3.328 0.994 1 78.12 122 ILE A N 1
ATOM 909 C CA . ILE A 1 122 ? -0.993 -4.461 1.739 1 78.12 122 ILE A CA 1
ATOM 910 C C . ILE A 1 122 ? -2.332 -4.887 1.144 1 78.12 122 ILE A C 1
ATOM 912 O O . ILE A 1 122 ? -3.266 -4.086 1.061 1 78.12 122 ILE A O 1
ATOM 916 N N . SER A 1 123 ? -2.344 -6.062 0.733 1 72 123 SER A N 1
ATOM 917 C CA . SER A 1 123 ? -3.594 -6.598 0.203 1 72 123 SER A CA 1
ATOM 918 C C . SER A 1 123 ? -3.602 -8.125 0.245 1 72 123 SER A C 1
ATOM 920 O O . SER A 1 123 ? -2.545 -8.75 0.317 1 72 123 SER A O 1
ATOM 922 N N . ALA A 1 124 ? -4.785 -8.57 0.383 1 64.19 124 ALA A N 1
ATOM 923 C CA . ALA A 1 124 ? -4.914 -10.016 0.209 1 64.19 124 ALA A CA 1
ATOM 924 C C . ALA A 1 124 ? -5.078 -10.375 -1.264 1 64.19 124 ALA A C 1
ATOM 926 O O . ALA A 1 124 ? -5.344 -11.531 -1.6 1 64.19 124 ALA A O 1
ATOM 927 N N . LEU A 1 125 ? -4.992 -9.281 -2.035 1 63.59 125 LEU A N 1
ATOM 928 C CA . LEU A 1 125 ? -5.215 -9.516 -3.457 1 63.59 125 LEU A CA 1
ATOM 929 C C . LEU A 1 125 ? -3.943 -10.016 -4.133 1 63.59 125 LEU A C 1
ATOM 931 O O . LEU A 1 125 ? -3.904 -10.172 -5.359 1 63.59 125 LEU A O 1
ATOM 935 N N . GLY A 1 126 ? -2.926 -10.172 -3.381 1 68.25 126 GLY A N 1
ATOM 936 C CA . GLY A 1 126 ? -1.816 -11.023 -3.779 1 68.25 126 GLY A CA 1
ATOM 937 C C . GLY A 1 126 ? -0.908 -10.375 -4.809 1 68.25 126 GLY A C 1
ATOM 938 O O . GLY A 1 126 ? -0.343 -11.062 -5.664 1 68.25 126 GLY A O 1
ATOM 939 N N . GLY A 1 127 ? -0.849 -9.148 -4.902 1 74 127 GLY A N 1
ATOM 940 C CA . GLY A 1 127 ? 0.055 -8.531 -5.863 1 74 127 GLY A CA 1
ATOM 941 C C . GLY A 1 127 ? -0.661 -7.93 -7.055 1 74 127 GLY A C 1
ATOM 942 O O . GLY A 1 127 ? -0.078 -7.145 -7.805 1 74 127 GLY A O 1
ATOM 943 N N . LEU A 1 128 ? -1.912 -8.32 -7.285 1 84.19 128 LEU A N 1
ATOM 944 C CA . LEU A 1 128 ? -2.65 -7.793 -8.43 1 84.19 128 LEU A CA 1
ATOM 945 C C . LEU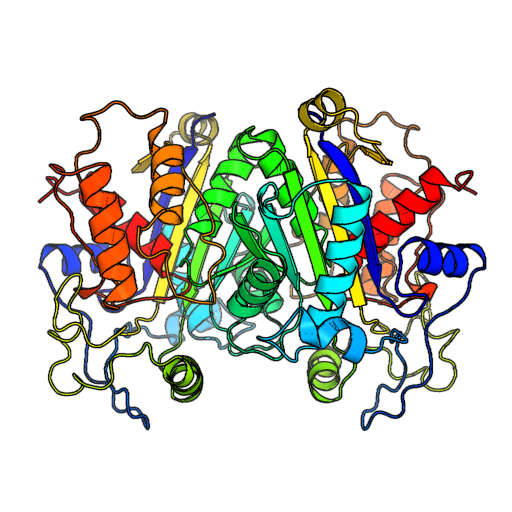 A 1 128 ? -2.838 -6.281 -8.305 1 84.19 128 LEU A C 1
ATOM 947 O O . LEU A 1 128 ? -2.779 -5.562 -9.305 1 84.19 128 LEU A O 1
ATOM 951 N N . ASP A 1 129 ? -2.988 -5.91 -7.129 1 84.31 129 ASP A N 1
ATOM 952 C CA . ASP A 1 129 ? -3.129 -4.477 -6.887 1 84.31 129 ASP A CA 1
ATOM 953 C C . ASP A 1 129 ? -1.838 -3.734 -7.223 1 84.31 129 ASP A C 1
ATOM 955 O O . ASP A 1 129 ? -1.875 -2.625 -7.758 1 84.31 129 ASP A O 1
ATOM 959 N N . ALA A 1 130 ? -0.777 -4.379 -6.84 1 90.06 130 ALA A N 1
ATOM 960 C CA . ALA A 1 130 ? 0.526 -3.785 -7.133 1 90.06 130 ALA A CA 1
ATOM 961 C C . ALA A 1 130 ? 0.764 -3.703 -8.641 1 90.06 130 ALA A C 1
ATOM 963 O O . ALA A 1 130 ? 1.317 -2.719 -9.133 1 90.06 130 ALA A O 1
ATOM 964 N N . VAL A 1 131 ? 0.374 -4.676 -9.344 1 92.81 131 VAL A N 1
ATOM 965 C CA . VAL A 1 131 ? 0.522 -4.684 -10.797 1 92.81 131 VAL A CA 1
ATOM 966 C C . VAL A 1 131 ? -0.309 -3.557 -11.406 1 92.81 131 VAL A C 1
ATOM 968 O O . VAL A 1 131 ? 0.179 -2.807 -12.258 1 92.81 131 VAL A O 1
ATOM 971 N N . CYS A 1 132 ? -1.57 -3.436 -10.984 1 88.75 132 CYS A N 1
ATOM 972 C CA . CYS A 1 132 ? -2.434 -2.367 -11.469 1 88.75 132 CYS A CA 1
ATOM 973 C C . CYS A 1 132 ? -1.809 -1.001 -11.211 1 88.75 132 CYS A C 1
ATOM 975 O O . CYS A 1 132 ? -1.805 -0.139 -12.094 1 88.75 132 CYS A O 1
ATOM 977 N N . SER A 1 133 ? -1.29 -0.858 -10.016 1 89.19 133 SER A N 1
ATOM 978 C CA . SER A 1 133 ? -0.645 0.4 -9.656 1 89.19 133 SER A CA 1
ATOM 979 C C . SER A 1 133 ? 0.582 0.662 -10.523 1 89.19 133 SER A C 1
ATOM 981 O O . SER A 1 133 ? 0.833 1.801 -10.922 1 89.19 133 SER A O 1
ATOM 983 N N . GLY A 1 134 ? 1.358 -0.408 -10.734 1 92.19 134 GLY A N 1
ATOM 984 C CA . GLY A 1 134 ? 2.535 -0.283 -11.578 1 92.19 134 GLY A CA 1
ATOM 985 C C . GLY A 1 134 ? 2.203 0.104 -13.008 1 92.19 134 GLY A C 1
ATOM 986 O O . GLY A 1 134 ? 2.869 0.96 -13.594 1 92.19 134 GLY A O 1
ATOM 987 N N . VAL A 1 135 ? 1.18 -0.466 -13.555 1 91.69 135 VAL A N 1
ATOM 988 C CA . VAL A 1 135 ? 0.741 -0.158 -14.906 1 91.69 135 VAL A CA 1
ATOM 989 C C . VAL A 1 135 ? 0.314 1.306 -14.992 1 91.69 135 VAL A C 1
ATOM 991 O O . VAL A 1 135 ? 0.7 2.018 -15.922 1 91.69 135 VAL A O 1
ATOM 994 N N . ASN A 1 136 ? -0.47 1.753 -14.039 1 88.38 136 ASN A N 1
ATOM 995 C CA . ASN A 1 136 ? -0.91 3.143 -14.008 1 88.38 136 ASN A CA 1
ATOM 996 C C . ASN A 1 136 ? 0.274 4.105 -13.953 1 88.38 136 ASN A C 1
ATOM 998 O O . ASN A 1 136 ? 0.271 5.141 -14.617 1 88.38 136 ASN A O 1
ATOM 1002 N N . ARG A 1 137 ? 1.221 3.773 -13.102 1 89 137 ARG A N 1
ATOM 1003 C CA . ARG A 1 137 ? 2.396 4.621 -12.945 1 89 137 ARG A CA 1
ATOM 1004 C C . ARG A 1 137 ? 3.164 4.746 -14.258 1 89 137 ARG A C 1
ATOM 1006 O O . ARG A 1 137 ? 3.568 5.84 -14.641 1 89 137 ARG A O 1
ATOM 1013 N N . ILE A 1 138 ? 3.342 3.662 -14.922 1 92.44 138 ILE A N 1
ATOM 1014 C CA . ILE A 1 138 ? 4.059 3.664 -16.188 1 92.44 138 ILE A CA 1
ATOM 1015 C C . ILE A 1 138 ? 3.287 4.492 -17.219 1 92.44 138 ILE A C 1
ATOM 1017 O O . ILE A 1 138 ? 3.885 5.238 -18 1 92.44 138 ILE A O 1
ATOM 1021 N N . LYS A 1 139 ? 2.025 4.426 -17.219 1 88.44 139 LYS A N 1
ATOM 1022 C CA . LYS A 1 139 ? 1.18 5.105 -18.188 1 88.44 139 LYS A CA 1
ATOM 1023 C C . LYS A 1 139 ? 1.208 6.617 -17.984 1 88.44 139 LYS A C 1
ATOM 1025 O O . LYS A 1 139 ? 0.817 7.375 -18.875 1 88.44 139 LYS A O 1
ATOM 1030 N N . THR A 1 140 ? 1.584 7.051 -16.781 1 83.06 140 THR A N 1
ATOM 1031 C CA . THR A 1 140 ? 1.74 8.484 -16.562 1 83.06 140 THR A CA 1
ATOM 1032 C C . THR A 1 140 ? 2.945 9.023 -17.328 1 83.06 140 THR A C 1
ATOM 1034 O O . THR A 1 140 ? 3.074 10.234 -17.531 1 83.06 140 THR A O 1
ATOM 1037 N N . GLY A 1 141 ? 3.953 8.094 -17.625 1 83.81 141 GLY A N 1
ATOM 1038 C CA . GLY A 1 141 ? 5.168 8.492 -18.312 1 83.81 141 GLY A CA 1
ATOM 1039 C C . GLY A 1 141 ? 6.293 8.891 -17.375 1 83.81 141 GLY A C 1
ATOM 1040 O O . GLY A 1 141 ? 7.398 9.195 -17.828 1 83.81 141 GLY A O 1
ATOM 1041 N N . VAL A 1 142 ? 6.062 8.828 -16.109 1 75.25 142 VAL A N 1
ATOM 1042 C CA . VAL A 1 142 ? 7.047 9.289 -15.141 1 75.25 142 VAL A CA 1
ATOM 1043 C C . VAL A 1 142 ? 8.023 8.164 -14.812 1 75.25 142 VAL A C 1
ATOM 1045 O O . VAL A 1 142 ? 9.219 8.398 -14.625 1 75.25 142 VAL A O 1
ATOM 1048 N N . PHE A 1 143 ? 7.492 6.961 -14.727 1 84.5 143 PHE A N 1
ATOM 1049 C CA . PHE A 1 143 ? 8.312 5.789 -14.438 1 84.5 143 PHE A CA 1
ATOM 1050 C C . PHE A 1 143 ? 8.25 4.793 -15.594 1 84.5 143 PHE A C 1
ATOM 1052 O O . PHE A 1 143 ? 7.18 4.535 -16.141 1 84.5 143 PHE A O 1
ATOM 1059 N N . ASP A 1 144 ? 9.383 4.234 -15.906 1 91.94 144 ASP A N 1
ATOM 1060 C CA . ASP A 1 144 ? 9.406 3.357 -17.062 1 91.94 144 ASP A CA 1
ATOM 1061 C C . ASP A 1 144 ? 9.609 1.901 -16.656 1 91.94 144 ASP A C 1
ATOM 1063 O O . ASP A 1 144 ? 9.305 0.984 -17.422 1 91.94 144 ASP A O 1
ATOM 1067 N N . LYS A 1 145 ? 10.227 1.686 -15.578 1 97 145 LYS A N 1
ATOM 1068 C CA . LYS A 1 145 ? 10.57 0.343 -15.125 1 97 145 LYS A CA 1
ATOM 1069 C C . LYS A 1 145 ? 10.188 0.145 -13.664 1 97 145 LYS A C 1
ATOM 1071 O O . LYS A 1 145 ? 10.695 0.841 -12.781 1 97 145 LYS A O 1
ATOM 1076 N N . ILE A 1 146 ? 9.359 -0.823 -13.414 1 97.06 146 ILE A N 1
ATOM 1077 C CA . ILE A 1 146 ? 8.859 -1.044 -12.062 1 97.06 146 ILE A CA 1
ATOM 1078 C C . ILE A 1 146 ? 8.891 -2.535 -11.734 1 97.06 146 ILE A C 1
ATOM 1080 O O . ILE A 1 146 ? 8.258 -3.342 -12.414 1 97.06 146 ILE A O 1
ATOM 1084 N N . LEU A 1 147 ? 9.602 -2.869 -10.719 1 97.88 147 LEU A N 1
ATOM 1085 C CA . LEU A 1 147 ? 9.625 -4.223 -10.18 1 97.88 147 LEU A CA 1
ATOM 1086 C C . LEU A 1 147 ? 8.508 -4.43 -9.164 1 97.88 147 LEU A C 1
ATOM 1088 O O . LEU A 1 147 ? 8.438 -3.721 -8.156 1 97.88 147 LEU A O 1
ATOM 1092 N N . ILE A 1 148 ? 7.582 -5.328 -9.484 1 97.19 148 ILE A N 1
ATOM 1093 C CA . ILE A 1 148 ? 6.527 -5.73 -8.562 1 97.19 148 ILE A CA 1
ATOM 1094 C C . ILE A 1 148 ? 6.941 -7.008 -7.836 1 97.19 148 ILE A C 1
ATOM 1096 O O . ILE A 1 148 ? 7.312 -8 -8.469 1 97.19 148 ILE A O 1
ATOM 1100 N N . VAL A 1 149 ? 6.871 -7.016 -6.508 1 96.56 149 VAL A N 1
ATOM 1101 C CA . VAL A 1 149 ? 7.203 -8.219 -5.754 1 96.56 149 VAL A CA 1
ATOM 1102 C C . VAL A 1 149 ? 6.129 -8.484 -4.703 1 96.56 149 VAL A C 1
ATOM 1104 O O . VAL A 1 149 ? 5.77 -7.59 -3.932 1 96.56 149 VAL A O 1
ATOM 1107 N N . GLY A 1 150 ? 5.555 -9.609 -4.715 1 94.62 150 GLY A N 1
ATOM 1108 C CA . GLY A 1 150 ? 4.703 -10.109 -3.645 1 94.62 150 GLY A CA 1
ATOM 1109 C C . GLY A 1 150 ? 5.293 -11.305 -2.92 1 94.62 150 GLY A C 1
ATOM 1110 O O . GLY A 1 150 ? 5.922 -12.164 -3.539 1 94.62 150 GLY A O 1
ATOM 1111 N N . SER A 1 151 ? 5.105 -11.344 -1.556 1 93.06 151 SER A N 1
ATOM 1112 C CA . SER A 1 151 ? 5.629 -12.469 -0.798 1 93.06 151 SER A CA 1
ATOM 1113 C C . SER A 1 151 ? 4.793 -12.742 0.447 1 93.06 151 SER A C 1
ATOM 1115 O O . SER A 1 151 ? 4.043 -11.867 0.898 1 93.06 151 SER A O 1
ATOM 1117 N N . SER A 1 152 ? 4.906 -13.93 0.904 1 91.19 152 SER A N 1
ATOM 1118 C CA . SER A 1 152 ? 4.25 -14.289 2.154 1 91.19 152 SER A CA 1
ATOM 1119 C C . SER A 1 152 ? 4.898 -15.523 2.787 1 91.19 152 SER A C 1
ATOM 1121 O O . SER A 1 152 ? 5.34 -16.422 2.08 1 91.19 152 SER A O 1
ATOM 1123 N N . ALA A 1 153 ? 5.008 -15.5 4.051 1 92.12 153 ALA A N 1
ATOM 1124 C CA . ALA A 1 153 ? 5.375 -16.641 4.895 1 92.12 153 ALA A CA 1
ATOM 1125 C C . ALA A 1 153 ? 4.445 -16.75 6.098 1 92.12 153 ALA A C 1
ATOM 1127 O O . ALA A 1 153 ? 4.746 -16.219 7.176 1 92.12 153 ALA A O 1
ATOM 1128 N N . ALA A 1 154 ? 3.332 -17.469 5.863 1 91.44 154 ALA A N 1
ATOM 1129 C CA . ALA A 1 154 ? 2.289 -17.422 6.883 1 91.44 154 ALA A CA 1
ATOM 1130 C C . ALA A 1 154 ? 2.016 -18.797 7.461 1 91.44 154 ALA A C 1
ATOM 1132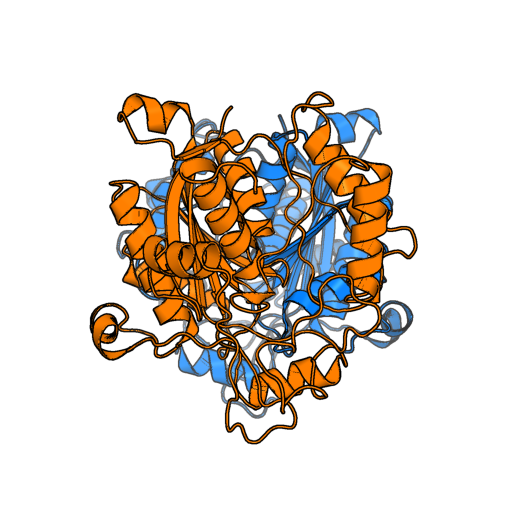 O O . ALA A 1 154 ? 1.077 -18.984 8.242 1 91.44 154 ALA A O 1
ATOM 1133 N N . LEU A 1 155 ? 2.805 -19.781 7.09 1 94.94 155 LEU A N 1
ATOM 1134 C CA . LEU A 1 155 ? 2.58 -21.141 7.578 1 94.94 155 LEU A CA 1
ATOM 1135 C C . LEU A 1 155 ? 3.252 -21.344 8.93 1 94.94 155 LEU A C 1
ATOM 1137 O O . LEU A 1 155 ? 4.168 -22.156 9.055 1 94.94 155 LEU A O 1
ATOM 1141 N N . ASN A 1 156 ? 2.807 -20.672 9.93 1 93.06 156 ASN A N 1
ATOM 1142 C CA . ASN A 1 156 ? 3.182 -20.812 11.336 1 93.06 156 ASN A CA 1
ATOM 1143 C C . ASN A 1 156 ? 1.98 -20.609 12.258 1 93.06 156 ASN A C 1
ATOM 1145 O O . ASN A 1 156 ? 0.972 -20.031 11.859 1 93.06 156 ASN A O 1
ATOM 1149 N N . PRO A 1 157 ? 2.051 -21.109 13.453 1 93.69 157 PRO A N 1
ATOM 1150 C CA . PRO A 1 157 ? 0.886 -21.094 14.344 1 93.69 157 PRO A CA 1
ATOM 1151 C C . PRO A 1 157 ? 0.329 -19.688 14.57 1 93.69 157 PRO A C 1
ATOM 1153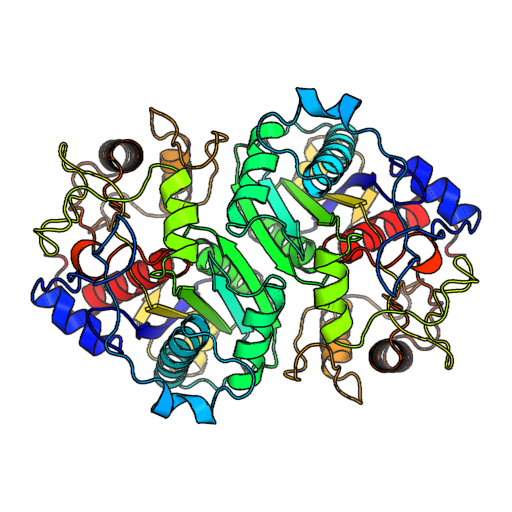 O O . PRO A 1 157 ? -0.886 -19.516 14.688 1 93.69 157 PRO A O 1
ATOM 1156 N N . TYR A 1 158 ? 1.13 -18.734 14.602 1 88.5 158 TYR A N 1
ATOM 1157 C CA . TYR A 1 158 ? 0.683 -17.375 14.891 1 88.5 158 TYR A CA 1
ATOM 1158 C C . TYR A 1 158 ? -0.26 -16.859 13.805 1 88.5 158 TYR A C 1
ATOM 1160 O O . TYR A 1 158 ? -1.385 -16.453 14.094 1 88.5 158 TYR A O 1
ATOM 1168 N N . PHE A 1 159 ? 0.162 -16.922 12.617 1 88.38 159 PHE A N 1
ATOM 1169 C CA . PHE A 1 159 ? -0.657 -16.406 11.523 1 88.38 159 PHE A CA 1
ATOM 1170 C C . PHE A 1 159 ? -1.838 -17.344 11.258 1 88.38 159 PHE A C 1
ATOM 1172 O O . PHE A 1 159 ? -2.932 -16.875 10.93 1 88.38 159 PHE A O 1
ATOM 1179 N N . LEU A 1 160 ? -1.602 -18.609 11.352 1 92.81 160 LEU A N 1
ATOM 1180 C CA . LEU A 1 160 ? -2.691 -19.562 11.156 1 92.81 160 LEU A CA 1
ATOM 1181 C C . LEU A 1 160 ? -3.811 -19.312 12.164 1 92.81 160 LEU A C 1
ATOM 1183 O O . LEU A 1 160 ? -4.992 -19.453 11.828 1 92.81 160 LEU A O 1
ATOM 1187 N N . ASP A 1 161 ? -3.453 -18.953 13.336 1 91.75 161 ASP A N 1
ATOM 1188 C CA . ASP A 1 161 ? -4.457 -18.609 14.344 1 91.75 161 ASP A CA 1
ATOM 1189 C C . ASP A 1 161 ? -5.285 -17.391 13.898 1 91.75 161 ASP A C 1
ATOM 1191 O O . ASP A 1 161 ? -6.504 -17.391 14.062 1 91.75 161 ASP A O 1
ATOM 1195 N N . GLN A 1 162 ? -4.637 -16.469 13.414 1 84.38 162 GLN A N 1
ATOM 1196 C CA . GLN A 1 162 ? -5.316 -15.258 12.977 1 84.38 162 GLN A CA 1
ATOM 1197 C C . GLN A 1 162 ? -6.277 -15.547 11.828 1 84.38 162 GLN A C 1
ATOM 1199 O O . GLN A 1 162 ? -7.414 -15.07 11.828 1 84.38 162 GLN A O 1
ATOM 1204 N N . PHE A 1 163 ? -5.875 -16.312 10.914 1 87.31 163 PHE A N 1
ATOM 1205 C CA . PHE A 1 163 ? -6.715 -16.609 9.766 1 87.31 163 PHE A CA 1
ATOM 1206 C C . PHE A 1 163 ? -7.828 -17.578 10.148 1 87.31 163 PHE A C 1
ATOM 1208 O O . PHE A 1 163 ? -8.922 -17.531 9.586 1 87.31 163 PHE A O 1
ATOM 1215 N N . SER A 1 164 ? -7.5 -18.469 11.039 1 89.75 164 SER A N 1
ATOM 1216 C CA . SER A 1 164 ? -8.516 -19.406 11.508 1 89.75 164 SER A CA 1
ATOM 1217 C C . SER A 1 164 ? -9.695 -18.672 12.141 1 89.75 164 SER A C 1
ATOM 1219 O O . SER A 1 164 ? -10.844 -19.125 12.039 1 89.75 164 SER A O 1
ATOM 1221 N N . LYS A 1 165 ? -9.414 -17.578 12.789 1 85.25 165 LYS A N 1
ATOM 1222 C CA . LYS A 1 165 ? -10.453 -16.781 13.43 1 85.25 165 LYS A CA 1
ATOM 1223 C C . LYS A 1 165 ? -11.43 -16.219 12.398 1 85.25 165 LYS A C 1
ATOM 1225 O O . LYS A 1 165 ? -12.57 -15.898 12.727 1 85.25 165 LYS A O 1
ATOM 1230 N N . LEU A 1 166 ? -10.992 -16.188 11.203 1 81.69 166 LEU A N 1
ATOM 1231 C CA . LEU A 1 166 ? -11.859 -15.711 10.125 1 81.69 166 LEU A CA 1
ATOM 1232 C C . LEU A 1 166 ? -12.727 -16.844 9.578 1 81.69 166 LEU A C 1
ATOM 1234 O O . LEU A 1 166 ? -13.68 -16.594 8.844 1 81.69 166 LEU A O 1
ATOM 1238 N N . GLY A 1 167 ? -12.383 -18.031 9.93 1 87.62 167 GLY A N 1
ATOM 1239 C CA . GLY A 1 167 ? -13.172 -19.188 9.516 1 87.62 167 GLY A CA 1
ATOM 1240 C C . GLY A 1 167 ? -12.984 -19.547 8.055 1 87.62 167 GLY A C 1
ATOM 1241 O O . GLY A 1 167 ? -13.875 -20.141 7.438 1 87.62 167 GLY A O 1
ATOM 1242 N N . ILE A 1 168 ? -11.797 -19.281 7.504 1 89.81 168 ILE A N 1
ATOM 1243 C CA . ILE A 1 168 ? -11.68 -19.391 6.055 1 89.81 168 ILE A CA 1
ATOM 1244 C C . ILE A 1 168 ? -10.664 -20.484 5.707 1 89.81 168 ILE A C 1
ATOM 1246 O O . ILE A 1 168 ? -10.523 -20.859 4.543 1 89.81 168 ILE A O 1
ATOM 1250 N N . LEU A 1 169 ? -10.023 -21.062 6.691 1 95.44 169 LEU A N 1
ATOM 1251 C CA . LEU A 1 169 ? -8.938 -22 6.41 1 95.44 169 LEU A CA 1
ATOM 1252 C C . LEU A 1 169 ? -9.469 -23.422 6.32 1 95.44 169 LEU A C 1
ATOM 1254 O O . LEU A 1 169 ? -10.391 -23.797 7.051 1 95.44 169 LEU A O 1
ATOM 1258 N N . ASN A 1 170 ? -8.844 -24.141 5.5 1 97.12 170 ASN A N 1
ATOM 1259 C CA . ASN A 1 170 ? -9.109 -25.578 5.402 1 97.12 170 ASN A CA 1
ATOM 1260 C C . ASN A 1 170 ? -8.453 -26.344 6.539 1 97.12 170 ASN A C 1
ATOM 1262 O O . ASN A 1 170 ? -7.234 -26.531 6.547 1 97.12 170 ASN A O 1
ATOM 1266 N N . ASN A 1 171 ? -9.219 -26.781 7.496 1 94.88 171 ASN A N 1
ATOM 1267 C CA . ASN A 1 171 ? -8.711 -27.594 8.602 1 94.88 171 ASN A CA 1
ATOM 1268 C C . ASN A 1 171 ? -9.312 -29 8.594 1 94.88 171 ASN A C 1
ATOM 1270 O O . ASN A 1 171 ? -9.227 -29.719 9.586 1 94.88 171 ASN A O 1
ATOM 1274 N N . ARG A 1 172 ? -9.906 -29.406 7.512 1 96.06 172 ARG A N 1
ATOM 1275 C CA . ARG A 1 172 ? -10.656 -30.656 7.449 1 96.06 172 ARG A CA 1
ATOM 1276 C C . ARG A 1 172 ? -9.922 -31.688 6.602 1 96.06 172 ARG A C 1
ATOM 1278 O O . ARG A 1 172 ? -10.234 -32.875 6.652 1 96.06 172 ARG A O 1
ATOM 1285 N N . ASP A 1 173 ? -8.961 -31.234 5.902 1 97.38 173 ASP A N 1
ATOM 1286 C CA . ASP A 1 173 ? -8.352 -32.125 4.93 1 97.38 173 ASP A CA 1
ATOM 1287 C C . ASP A 1 173 ? -6.895 -32.438 5.289 1 97.38 173 ASP A C 1
ATOM 1289 O O . ASP A 1 173 ? -6.066 -32.656 4.406 1 97.38 173 ASP A O 1
ATOM 1293 N N . ASN A 1 174 ? -6.543 -32.375 6.539 1 97.19 174 ASN A N 1
ATOM 1294 C CA . ASN A 1 174 ? -5.164 -32.594 6.973 1 97.19 174 ASN A CA 1
ATOM 1295 C C . ASN A 1 174 ? -4.629 -33.938 6.496 1 97.19 174 ASN A C 1
ATOM 1297 O O . ASN A 1 174 ? -3.432 -34.094 6.234 1 97.19 174 ASN A O 1
ATOM 1301 N N . GLY A 1 175 ? -5.441 -34.906 6.32 1 96.94 175 GLY A N 1
ATOM 1302 C CA . GLY A 1 175 ? -5.047 -36.25 5.938 1 96.94 175 GLY A CA 1
ATOM 1303 C C . GLY A 1 175 ? -4.906 -36.438 4.438 1 96.94 175 GLY A C 1
ATOM 1304 O O . GLY A 1 175 ? -4.461 -37.469 3.973 1 96.94 175 GLY A O 1
ATOM 1305 N N . ASN A 1 176 ? -5.23 -35.469 3.621 1 96.69 176 ASN A N 1
ATOM 1306 C CA . ASN A 1 176 ? -5.168 -35.531 2.164 1 96.69 176 ASN A CA 1
ATOM 1307 C C . ASN A 1 176 ? -4.688 -34.188 1.577 1 96.69 176 ASN A C 1
ATOM 1309 O O . ASN A 1 176 ? -5.43 -33.531 0.868 1 96.69 176 ASN A O 1
ATOM 1313 N N . PRO A 1 177 ? -3.416 -33.938 1.771 1 96.75 177 PRO A N 1
ATOM 1314 C CA . PRO A 1 177 ? -2.895 -32.656 1.323 1 96.75 177 PRO A CA 1
ATOM 1315 C C . PRO A 1 177 ? -3.076 -32.406 -0.176 1 96.75 177 PRO A C 1
ATOM 1317 O O . PRO A 1 177 ? -3.535 -31.359 -0.595 1 96.75 177 PRO A O 1
ATOM 1320 N N . GLU A 1 178 ? -2.838 -33.375 -1.013 1 94.44 178 GLU A N 1
ATOM 1321 C CA . GLU A 1 178 ? -2.902 -33.219 -2.463 1 94.44 178 GLU A CA 1
ATOM 1322 C C . GLU A 1 178 ? -4.332 -32.938 -2.924 1 94.44 178 GLU A C 1
ATOM 1324 O O . GLU A 1 178 ? -4.547 -32.25 -3.924 1 94.44 178 GLU A O 1
ATOM 1329 N N . GLY A 1 179 ? -5.277 -33.438 -2.189 1 94.56 179 GLY A N 1
ATOM 1330 C CA . GLY A 1 179 ? -6.676 -33.25 -2.559 1 94.56 179 GLY A CA 1
ATOM 1331 C C . GLY A 1 179 ? -7.371 -32.156 -1.771 1 94.56 179 GLY A C 1
ATOM 1332 O O . GLY A 1 179 ? -8.602 -32.031 -1.813 1 94.56 179 GLY A O 1
ATOM 1333 N N . SER A 1 180 ? -6.59 -31.328 -1.12 1 96.56 180 SER A N 1
ATOM 1334 C CA . SER A 1 180 ? -7.168 -30.406 -0.152 1 96.56 180 SER A CA 1
ATOM 1335 C C . SER A 1 180 ? -7.664 -29.125 -0.832 1 96.56 180 SER A C 1
ATOM 1337 O O . SER A 1 180 ? -8.508 -28.422 -0.287 1 96.56 180 SER A O 1
ATOM 1339 N N . ILE A 1 181 ? -7.109 -28.812 -1.915 1 95.88 181 ILE A N 1
ATOM 1340 C CA . ILE A 1 181 ? -7.574 -27.641 -2.656 1 95.88 181 ILE A CA 1
ATOM 1341 C C . ILE A 1 181 ? -8.648 -28.062 -3.658 1 95.88 181 ILE A C 1
ATOM 1343 O O . ILE A 1 181 ? -8.367 -28.797 -4.605 1 95.88 181 ILE A O 1
ATOM 1347 N N . LYS A 1 182 ? -9.836 -27.594 -3.451 1 94.56 182 LYS A N 1
ATOM 1348 C CA . LYS A 1 182 ? -11.016 -28.016 -4.203 1 94.56 182 LYS A CA 1
ATOM 1349 C C . LYS A 1 182 ? -11.695 -26.828 -4.867 1 94.56 182 LYS A C 1
ATOM 1351 O O . LYS A 1 182 ? -12.898 -26.609 -4.688 1 94.56 182 LYS A O 1
ATOM 1356 N N . SER A 1 183 ? -10.945 -26.141 -5.742 1 94.06 183 SER A N 1
ATOM 1357 C CA . SER A 1 183 ? -11.461 -24.969 -6.441 1 94.06 183 SER A CA 1
ATOM 1358 C C . SER A 1 183 ? -12.742 -25.297 -7.203 1 94.06 183 SER A C 1
ATOM 1360 O O . SER A 1 183 ? -12.781 -26.234 -7.988 1 94.06 183 SER A O 1
ATOM 1362 N N . PHE A 1 184 ? -13.805 -24.516 -6.926 1 94.44 184 PHE A N 1
ATOM 1363 C CA . PHE A 1 184 ? -15.086 -24.594 -7.617 1 94.44 184 PHE A CA 1
ATOM 1364 C C . PHE A 1 184 ? -15.789 -25.922 -7.316 1 94.44 184 PHE A C 1
ATOM 1366 O O . PHE A 1 184 ? -16.625 -26.375 -8.102 1 94.44 184 PHE A O 1
ATOM 1373 N N . ASP A 1 185 ? -15.344 -26.547 -6.305 1 93.88 185 ASP A N 1
ATOM 1374 C CA . ASP A 1 185 ? -15.969 -27.781 -5.859 1 93.88 185 ASP A CA 1
ATOM 1375 C C . ASP A 1 185 ? -16.938 -27.531 -4.707 1 93.88 185 ASP A C 1
ATOM 1377 O O . ASP A 1 185 ? -16.656 -26.719 -3.82 1 93.88 185 ASP A O 1
ATOM 1381 N N . LEU A 1 186 ? -18.031 -28.188 -4.715 1 92.56 186 LEU A N 1
ATOM 1382 C CA . LEU A 1 186 ? -19.062 -28 -3.697 1 92.56 186 LEU A CA 1
ATOM 1383 C C . LEU A 1 186 ? -18.594 -28.531 -2.346 1 92.56 186 LEU A C 1
ATOM 1385 O O . LEU A 1 186 ? -19.172 -28.203 -1.311 1 92.56 186 LEU A O 1
ATOM 1389 N N . ASN A 1 187 ? -17.594 -29.297 -2.375 1 93.44 187 ASN A N 1
ATOM 1390 C CA . ASN A 1 187 ? -17.047 -29.844 -1.141 1 93.44 187 ASN A CA 1
ATOM 1391 C C . ASN A 1 187 ? -15.836 -29.062 -0.657 1 93.44 187 ASN A C 1
ATOM 1393 O O . ASN A 1 187 ? -15.07 -29.547 0.179 1 93.44 187 ASN A O 1
ATOM 1397 N N . ALA A 1 188 ? -15.656 -27.891 -1.207 1 94.81 188 ALA A N 1
ATOM 1398 C CA . ALA A 1 188 ? -14.539 -27.062 -0.776 1 94.81 188 ALA A CA 1
ATOM 1399 C C . ALA A 1 188 ? -14.617 -26.766 0.721 1 94.81 188 ALA A C 1
ATOM 1401 O O . ALA A 1 188 ? -15.695 -26.469 1.248 1 94.81 188 ALA A O 1
ATOM 1402 N N . ASN A 1 189 ? -13.453 -26.859 1.383 1 95.25 189 ASN A N 1
ATOM 1403 C CA . ASN A 1 189 ? -13.43 -26.734 2.836 1 95.25 189 ASN A CA 1
ATOM 1404 C C . ASN A 1 189 ? -12.664 -25.5 3.283 1 95.25 189 ASN A C 1
ATOM 1406 O O . ASN A 1 189 ? -12.367 -25.344 4.469 1 95.25 189 ASN A O 1
ATOM 1410 N N . GLY A 1 190 ? -12.242 -24.672 2.387 1 95.62 190 GLY A N 1
ATOM 1411 C CA . GLY A 1 190 ? -11.516 -23.469 2.793 1 95.62 190 GLY A CA 1
ATOM 1412 C C . GLY A 1 190 ? -10.164 -23.344 2.115 1 95.62 190 GLY A C 1
ATOM 1413 O O . GLY A 1 190 ? -9.773 -24.188 1.321 1 95.62 190 GLY A O 1
ATOM 1414 N N . ILE A 1 191 ? -9.508 -22.375 2.48 1 95.56 191 ILE A N 1
ATOM 1415 C CA . ILE A 1 191 ? -8.258 -21.969 1.847 1 95.56 191 ILE A CA 1
ATOM 1416 C C . ILE A 1 191 ? -7.105 -22.812 2.383 1 95.56 191 ILE A C 1
ATOM 1418 O O . ILE A 1 191 ? -7.031 -23.078 3.584 1 95.56 191 ILE A O 1
ATOM 1422 N N . VAL A 1 192 ? -6.293 -23.25 1.531 1 97.31 192 VAL A N 1
ATOM 1423 C CA . VAL A 1 192 ? -5 -23.828 1.89 1 97.31 192 VAL A CA 1
ATOM 1424 C C . VAL A 1 192 ? -3.889 -22.812 1.619 1 97.31 192 VAL A C 1
ATOM 1426 O O . VAL A 1 192 ? -3.701 -22.375 0.481 1 97.31 192 VAL A O 1
ATOM 1429 N N . ILE A 1 193 ? -3.113 -22.516 2.66 1 96.06 193 ILE A N 1
ATOM 1430 C CA . ILE A 1 193 ? -2.123 -21.453 2.568 1 96.06 193 ILE A CA 1
ATOM 1431 C C . ILE A 1 193 ? -0.863 -21.969 1.883 1 96.06 193 ILE A C 1
ATOM 1433 O O . ILE A 1 193 ? -0.424 -23.094 2.146 1 96.06 193 ILE A O 1
ATOM 1437 N N . GLY A 1 194 ? -0.387 -21.203 0.956 1 96.31 194 GLY A N 1
ATOM 1438 C CA . GLY A 1 194 ? 0.947 -21.375 0.403 1 96.31 194 GLY A CA 1
ATOM 1439 C C . GLY A 1 194 ? 1.898 -20.25 0.779 1 96.31 194 GLY A C 1
ATOM 1440 O O . GLY A 1 194 ? 1.464 -19.156 1.117 1 96.31 194 GLY A O 1
ATOM 1441 N N . GLU A 1 195 ? 3.227 -20.594 0.738 1 96.12 195 GLU A N 1
ATOM 1442 C CA . GLU A 1 195 ? 4.266 -19.594 0.98 1 96.12 195 GLU A CA 1
ATOM 1443 C C . GLU A 1 195 ? 5.133 -19.391 -0.26 1 96.12 195 GLU A C 1
ATOM 1445 O O . GLU A 1 195 ? 5.184 -20.25 -1.138 1 96.12 195 GLU A O 1
ATOM 1450 N N . GLY A 1 196 ? 5.723 -18.188 -0.26 1 96.06 196 GLY A N 1
ATOM 1451 C CA . GLY A 1 196 ? 6.656 -17.906 -1.34 1 96.06 196 GLY A CA 1
ATOM 1452 C C . GLY A 1 196 ? 6.617 -16.469 -1.804 1 96.06 196 GLY A C 1
ATOM 1453 O O . GLY A 1 196 ? 6.324 -15.562 -1.018 1 96.06 196 GLY A O 1
ATOM 1454 N N . ALA A 1 197 ? 7.051 -16.312 -3.016 1 96.69 197 ALA A N 1
ATOM 1455 C CA . ALA A 1 197 ? 7.098 -14.984 -3.611 1 96.69 197 ALA A CA 1
ATOM 1456 C C . ALA A 1 197 ? 7 -15.062 -5.133 1 96.69 197 ALA A C 1
ATOM 1458 O O . ALA A 1 197 ? 7.246 -16.109 -5.723 1 96.69 197 ALA A O 1
ATOM 1459 N N . ALA A 1 198 ? 6.598 -14.055 -5.668 1 97.5 198 ALA A N 1
ATOM 1460 C CA . ALA A 1 198 ? 6.621 -13.852 -7.113 1 97.5 198 ALA A CA 1
ATOM 1461 C C . ALA A 1 198 ? 6.98 -12.414 -7.465 1 97.5 198 ALA A C 1
ATOM 1463 O O . ALA A 1 198 ? 6.625 -11.484 -6.734 1 97.5 198 ALA A O 1
ATOM 1464 N N . ALA A 1 199 ? 7.695 -12.242 -8.5 1 98.12 199 ALA A N 1
ATOM 1465 C CA . ALA A 1 199 ? 8.141 -10.922 -8.953 1 98.12 199 ALA A CA 1
ATOM 1466 C C . ALA A 1 199 ? 7.852 -10.727 -10.438 1 98.12 199 ALA A C 1
ATOM 1468 O O . ALA A 1 199 ? 7.957 -11.664 -11.227 1 98.12 199 ALA A O 1
ATOM 1469 N N . ILE A 1 200 ? 7.438 -9.57 -10.828 1 97.69 200 ILE A N 1
ATOM 1470 C CA . ILE A 1 200 ? 7.172 -9.172 -12.203 1 97.69 200 ILE A CA 1
ATOM 1471 C C . ILE A 1 200 ? 7.852 -7.832 -12.492 1 97.69 200 ILE A C 1
ATOM 1473 O O . ILE A 1 200 ? 7.68 -6.867 -11.75 1 97.69 200 ILE A O 1
ATOM 1477 N N . LEU A 1 201 ? 8.648 -7.781 -13.508 1 98.31 201 LEU A N 1
ATOM 1478 C CA . LEU A 1 201 ? 9.203 -6.512 -13.969 1 98.31 201 LEU A CA 1
ATOM 1479 C C . LEU A 1 201 ? 8.352 -5.914 -15.086 1 98.31 201 LEU A C 1
ATOM 1481 O O . LEU A 1 201 ? 8.297 -6.461 -16.188 1 98.31 201 LEU A O 1
ATOM 1485 N N . LEU A 1 202 ? 7.656 -4.836 -14.766 1 97.38 202 LEU A N 1
ATOM 1486 C CA . LEU A 1 202 ? 6.895 -4.059 -15.742 1 97.38 202 LEU A CA 1
ATOM 1487 C C . LEU A 1 202 ? 7.766 -2.982 -16.375 1 97.38 202 LEU A C 1
ATOM 1489 O O . LEU A 1 202 ? 8.586 -2.359 -15.695 1 97.38 202 LEU A O 1
ATOM 1493 N N . GLU A 1 203 ? 7.574 -2.805 -17.609 1 97.81 203 GLU A N 1
ATOM 1494 C CA . GLU A 1 203 ? 8.352 -1.818 -18.359 1 97.81 203 GLU A CA 1
ATOM 1495 C C . GLU A 1 203 ? 7.516 -1.178 -19.469 1 97.81 203 GLU A C 1
ATOM 1497 O O . GLU A 1 203 ? 6.672 -1.838 -20.078 1 97.81 203 GLU A O 1
ATOM 1502 N N . SER A 1 204 ? 7.68 0.171 -19.594 1 97.31 204 SER A N 1
ATOM 1503 C CA . SER A 1 204 ? 7.031 0.766 -20.75 1 97.31 204 SER A CA 1
ATOM 1504 C C . SER A 1 204 ? 7.453 0.06 -22.047 1 97.31 204 SER A C 1
ATOM 1506 O O . SER A 1 204 ? 8.609 -0.329 -22.188 1 97.31 204 SER A O 1
ATOM 1508 N N . TRP A 1 205 ? 6.5 -0.111 -22.891 1 96.69 205 TRP A N 1
ATOM 1509 C CA . TRP A 1 205 ? 6.773 -0.787 -24.156 1 96.69 205 TRP A CA 1
ATOM 1510 C C . TRP A 1 205 ? 7.902 -0.093 -24.906 1 96.69 205 TRP A C 1
ATOM 1512 O O . TRP A 1 205 ? 8.797 -0.752 -25.453 1 96.69 205 TRP A O 1
ATOM 1522 N N . ASP A 1 206 ? 7.965 1.211 -24.953 1 97 206 ASP A N 1
ATOM 1523 C CA . ASP A 1 206 ? 8.969 1.991 -25.656 1 97 206 ASP A CA 1
ATOM 1524 C C . ASP A 1 206 ? 10.359 1.749 -25.078 1 97 206 ASP A C 1
ATOM 1526 O O . ASP A 1 206 ? 11.328 1.564 -25.828 1 97 206 ASP A O 1
ATOM 1530 N N . SER A 1 207 ? 10.438 1.749 -23.781 1 96.69 207 SER A N 1
ATOM 1531 C CA . SER A 1 207 ? 11.719 1.479 -23.125 1 96.69 207 SER A CA 1
ATOM 1532 C C . SER A 1 207 ? 12.219 0.076 -23.453 1 96.69 207 SER A C 1
ATOM 1534 O O . SER A 1 207 ? 13.406 -0.118 -23.719 1 96.69 207 SER A O 1
ATOM 1536 N N . ALA A 1 208 ? 11.359 -0.899 -23.391 1 97.06 208 ALA A N 1
ATOM 1537 C CA . ALA A 1 208 ? 11.727 -2.285 -23.688 1 97.06 208 ALA A CA 1
ATOM 1538 C C . ALA A 1 208 ? 12.258 -2.43 -25.109 1 97.06 208 ALA A C 1
ATOM 1540 O O . ALA A 1 208 ? 13.258 -3.105 -25.328 1 97.06 208 ALA A O 1
ATOM 1541 N N . ILE A 1 209 ? 11.594 -1.786 -26.062 1 97.38 209 ILE A N 1
ATOM 1542 C CA . ILE A 1 209 ? 11.984 -1.849 -27.469 1 97.38 209 ILE A CA 1
ATOM 1543 C C . ILE A 1 209 ? 13.328 -1.147 -27.656 1 97.38 209 ILE A C 1
ATOM 1545 O O . ILE A 1 209 ? 14.203 -1.65 -28.375 1 97.38 209 ILE A O 1
ATOM 1549 N N . GLU A 1 210 ? 13.469 0.007 -27.078 1 97.12 210 GLU A N 1
ATOM 1550 C CA . GLU A 1 210 ? 14.688 0.801 -27.219 1 97.12 210 GLU A CA 1
ATOM 1551 C C . GLU A 1 210 ? 15.914 0.009 -26.797 1 97.12 210 GLU A C 1
ATOM 1553 O O . GLU A 1 210 ? 16.969 0.081 -27.438 1 97.12 210 GLU A O 1
ATOM 1558 N N . ARG A 1 211 ? 15.797 -0.799 -25.75 1 96.25 211 ARG A N 1
ATOM 1559 C CA . ARG A 1 211 ? 16.969 -1.523 -25.266 1 96.25 211 ARG A CA 1
ATOM 1560 C C . ARG A 1 211 ? 16.984 -2.957 -25.781 1 96.25 211 ARG A C 1
ATOM 1562 O O . ARG A 1 211 ? 17.719 -3.799 -25.281 1 96.25 211 ARG A O 1
ATOM 1569 N N . LYS A 1 212 ? 16 -3.312 -26.625 1 97.38 212 LYS A N 1
ATOM 1570 C CA . LYS A 1 212 ? 15.906 -4.625 -27.266 1 97.38 212 LYS A CA 1
ATOM 1571 C C . LYS A 1 212 ? 15.727 -5.727 -26.219 1 97.38 212 LYS A C 1
ATOM 1573 O O . LYS A 1 212 ? 16.406 -6.758 -26.281 1 97.38 212 LYS A O 1
ATOM 1578 N N . ALA A 1 213 ? 14.883 -5.422 -25.281 1 96.5 213 ALA A N 1
ATOM 1579 C CA . ALA A 1 213 ? 14.555 -6.41 -24.266 1 96.5 213 ALA A CA 1
ATOM 1580 C C . ALA A 1 213 ? 13.703 -7.535 -24.828 1 96.5 213 ALA A C 1
ATOM 1582 O O . ALA A 1 213 ? 12.93 -7.32 -25.781 1 96.5 213 ALA A O 1
ATOM 1583 N N . LYS A 1 214 ? 13.883 -8.711 -24.281 1 94.94 214 LYS A N 1
ATOM 1584 C CA . LYS A 1 214 ? 12.914 -9.766 -24.547 1 94.94 214 LYS A CA 1
ATOM 1585 C C . LYS A 1 214 ? 11.586 -9.477 -23.844 1 94.94 214 LYS A C 1
ATOM 1587 O O . LYS A 1 214 ? 11.523 -9.43 -22.625 1 94.94 214 LYS A O 1
ATOM 1592 N N . ILE A 1 215 ? 10.531 -9.25 -24.578 1 95.19 215 ILE A N 1
ATOM 1593 C CA . ILE A 1 215 ? 9.203 -9.016 -24.031 1 95.19 215 ILE A CA 1
ATOM 1594 C C . ILE A 1 215 ? 8.461 -10.344 -23.891 1 95.19 215 ILE A C 1
ATOM 1596 O O . ILE A 1 215 ? 8.25 -11.055 -24.875 1 95.19 215 ILE A O 1
ATOM 1600 N N . ILE A 1 216 ? 8.039 -10.672 -22.688 1 94.06 216 ILE A N 1
ATOM 1601 C CA . ILE A 1 216 ? 7.43 -11.961 -22.375 1 94.06 216 ILE A CA 1
ATOM 1602 C C . ILE A 1 216 ? 5.918 -11.875 -22.562 1 94.06 216 ILE A C 1
ATOM 1604 O O . ILE A 1 216 ? 5.277 -12.859 -22.953 1 94.06 216 ILE A O 1
ATOM 1608 N N . ALA A 1 217 ? 5.395 -10.734 -22.172 1 94.69 217 ALA A N 1
ATOM 1609 C CA . ALA A 1 217 ? 3.957 -10.5 -22.297 1 94.69 217 ALA A CA 1
ATOM 1610 C C . ALA A 1 217 ? 3.639 -9.008 -22.266 1 94.69 217 ALA A C 1
ATOM 1612 O O . ALA A 1 217 ? 4.516 -8.188 -21.984 1 94.69 217 ALA A O 1
ATOM 1613 N N . GLU A 1 218 ? 2.467 -8.703 -22.656 1 94.44 218 GLU A N 1
ATOM 1614 C CA . GLU A 1 218 ? 1.932 -7.344 -22.562 1 94.44 218 GLU A CA 1
ATOM 1615 C C . GLU A 1 218 ? 0.724 -7.293 -21.641 1 94.44 218 GLU A C 1
ATOM 1617 O O . GLU A 1 218 ? -0.159 -8.148 -21.703 1 94.44 218 GLU A O 1
ATOM 1622 N N . VAL A 1 219 ? 0.718 -6.391 -20.656 1 93.12 219 VAL A N 1
ATOM 1623 C CA . VAL A 1 219 ? -0.496 -6.113 -19.891 1 93.12 219 VAL A CA 1
ATOM 1624 C C . VAL A 1 219 ? -1.395 -5.164 -20.688 1 93.12 219 VAL A C 1
ATOM 1626 O O . VAL A 1 219 ? -1.053 -3.994 -20.875 1 93.12 219 VAL A O 1
ATOM 1629 N N . LYS A 1 220 ? -2.482 -5.613 -21.094 1 91.81 220 LYS A N 1
ATOM 1630 C CA . LYS A 1 220 ? -3.348 -4.852 -21.984 1 91.81 220 LYS A CA 1
ATOM 1631 C C . LYS A 1 220 ? -4.25 -3.902 -21.203 1 91.81 220 LYS A C 1
ATOM 1633 O O . LYS A 1 220 ? -4.48 -2.77 -21.625 1 91.81 220 LYS A O 1
ATOM 1638 N N . SER A 1 221 ? -4.805 -4.43 -20.156 1 89.81 221 SER A N 1
ATOM 1639 C CA . SER A 1 221 ? -5.754 -3.66 -19.359 1 89.81 221 SER A CA 1
ATOM 1640 C C . SER A 1 221 ? -5.938 -4.273 -17.984 1 89.81 221 SER A C 1
ATOM 1642 O O . SER A 1 221 ? -5.457 -5.375 -17.719 1 89.81 221 SER A O 1
ATOM 1644 N N . HIS A 1 222 ? -6.52 -3.562 -17.141 1 89.81 222 HIS A N 1
ATOM 1645 C CA . HIS A 1 222 ? -6.871 -4.039 -15.805 1 89.81 222 HIS A CA 1
ATOM 1646 C C . HIS A 1 222 ? -8.141 -3.367 -15.297 1 89.81 222 HIS A C 1
ATOM 1648 O O . HIS A 1 222 ? -8.562 -2.344 -15.836 1 89.81 222 HIS A O 1
ATOM 1654 N N . GLY A 1 223 ? -8.766 -4.008 -14.352 1 87.25 223 GLY A N 1
ATOM 1655 C CA . GLY A 1 223 ? -9.945 -3.467 -13.695 1 87.25 223 GLY A CA 1
ATOM 1656 C C . GLY A 1 223 ? -9.961 -3.73 -12.203 1 87.25 223 GLY A C 1
ATOM 1657 O O . GLY A 1 223 ? -9.5 -4.777 -11.742 1 87.25 223 GLY A O 1
ATOM 1658 N N . ARG A 1 224 ? -10.508 -2.768 -11.477 1 87.38 224 ARG A N 1
ATOM 1659 C CA . ARG A 1 224 ? -10.617 -2.865 -10.023 1 87.38 224 ARG A CA 1
ATOM 1660 C C . ARG A 1 224 ? -11.938 -2.275 -9.531 1 87.38 224 ARG A C 1
ATOM 1662 O O . ARG A 1 224 ? -12.383 -1.238 -10.023 1 87.38 224 ARG A O 1
ATOM 1669 N N . THR A 1 225 ? -12.508 -3.025 -8.602 1 86.94 225 THR A N 1
ATOM 1670 C CA . THR A 1 225 ? -13.719 -2.539 -7.949 1 86.94 225 THR A CA 1
ATOM 1671 C C . THR A 1 225 ? -13.781 -3.02 -6.504 1 86.94 225 THR A C 1
ATOM 1673 O O . THR A 1 225 ? -12.805 -3.561 -5.98 1 86.94 225 THR A O 1
ATOM 1676 N N . ASN A 1 226 ? -14.805 -2.652 -5.82 1 85 226 ASN A N 1
ATOM 1677 C CA . ASN A 1 226 ? -15.094 -3.064 -4.453 1 85 226 ASN A CA 1
ATOM 1678 C C . ASN A 1 226 ? -16.578 -3.348 -4.262 1 85 226 ASN A C 1
ATOM 1680 O O . ASN A 1 226 ? -17.438 -2.605 -4.762 1 85 226 ASN A O 1
ATOM 1684 N N . ASP A 1 227 ? -16.859 -4.461 -3.684 1 82 227 ASP A N 1
ATOM 1685 C CA . ASP A 1 227 ? -18.25 -4.832 -3.48 1 82 227 ASP A CA 1
ATOM 1686 C C . ASP A 1 227 ? -18.875 -4.051 -2.324 1 82 227 ASP A C 1
ATOM 1688 O O . ASP A 1 227 ? -20.094 -3.975 -2.201 1 82 227 ASP A O 1
ATOM 1692 N N . GLY A 1 228 ? -18.078 -3.426 -1.535 1 74.25 228 GLY A N 1
ATOM 1693 C CA . GLY A 1 228 ? -18.578 -2.703 -0.379 1 74.25 228 GLY A CA 1
ATOM 1694 C C . GLY A 1 228 ? -19.141 -3.613 0.698 1 74.25 228 GLY A C 1
ATOM 1695 O O . GLY A 1 228 ? -19.969 -3.191 1.51 1 74.25 228 GLY A O 1
ATOM 1696 N N . LYS A 1 229 ? -18.859 -4.848 0.591 1 75.56 229 LYS A N 1
ATOM 1697 C CA . LYS A 1 229 ? -19.312 -5.824 1.581 1 75.56 229 LYS A CA 1
ATOM 1698 C C . LYS A 1 229 ? -18.25 -6.039 2.658 1 75.56 229 LYS A C 1
ATOM 1700 O O . LYS A 1 229 ? -17.125 -5.543 2.539 1 75.56 229 LYS A O 1
ATOM 1705 N N . PHE A 1 230 ? -18.812 -6.621 3.701 1 68.31 230 PHE A N 1
ATOM 1706 C CA . PHE A 1 230 ? -17.922 -6.824 4.844 1 68.31 230 PHE A CA 1
ATOM 1707 C C . PHE A 1 230 ? -16.891 -7.902 4.543 1 68.31 230 PHE A C 1
ATOM 1709 O O . PHE A 1 230 ? -17.25 -9.008 4.113 1 68.31 230 PHE A O 1
ATOM 1716 N N . LEU A 1 231 ? -15.602 -7.492 4.77 1 62.84 231 LEU A N 1
ATOM 1717 C CA . LEU A 1 231 ? -14.453 -8.391 4.805 1 62.84 231 LEU A CA 1
ATOM 1718 C C . LEU A 1 231 ? -14.297 -9.125 3.477 1 62.84 231 LEU A C 1
ATOM 1720 O O . LEU A 1 231 ? -14.141 -8.5 2.428 1 62.84 231 LEU A O 1
ATOM 1724 N N . PHE A 1 232 ? -14.406 -10.508 3.57 1 65 232 PHE A N 1
ATOM 1725 C CA . PHE A 1 232 ? -14.039 -11.352 2.441 1 65 232 PHE A CA 1
ATOM 1726 C C . PHE A 1 232 ? -15.273 -11.852 1.706 1 65 232 PHE A C 1
ATOM 1728 O O . PHE A 1 232 ? -15.164 -12.602 0.735 1 65 232 PHE A O 1
ATOM 1735 N N . LYS A 1 233 ? -16.406 -11.258 2.039 1 77.69 233 LYS A N 1
ATOM 1736 C CA . LYS A 1 233 ? -17.609 -11.781 1.396 1 77.69 233 LYS A CA 1
ATOM 1737 C C . LYS A 1 233 ? -17.906 -11.031 0.1 1 77.69 233 LYS A C 1
ATOM 1739 O O . LYS A 1 233 ? -18.016 -9.805 0.099 1 77.69 233 LYS A O 1
ATOM 1744 N N . PRO A 1 234 ? -18.016 -11.805 -0.928 1 85.19 234 PRO A N 1
ATOM 1745 C CA . PRO A 1 234 ? -18.375 -11.164 -2.195 1 85.19 234 PRO A CA 1
ATOM 1746 C C . PRO A 1 234 ? -19.875 -10.836 -2.289 1 85.19 234 PRO A C 1
ATOM 1748 O O . PRO A 1 234 ? -20.672 -11.352 -1.504 1 85.19 234 PRO A O 1
ATOM 1751 N N . HIS A 1 235 ? -20.188 -9.914 -3.17 1 86.5 235 HIS A N 1
ATOM 1752 C CA . HIS A 1 235 ? -21.594 -9.75 -3.514 1 86.5 235 HIS A CA 1
ATOM 1753 C C . HIS A 1 235 ? -22.188 -11.047 -4.059 1 86.5 235 HIS A C 1
ATOM 1755 O O . HIS A 1 235 ? -21.547 -11.742 -4.848 1 86.5 235 HIS A O 1
ATOM 1761 N N . GLU A 1 236 ? -23.344 -11.383 -3.656 1 86.5 236 GLU A N 1
ATOM 1762 C CA . GLU A 1 236 ? -23.969 -12.656 -4 1 86.5 236 GLU A CA 1
ATOM 1763 C C . GLU A 1 236 ? -24.109 -12.812 -5.512 1 86.5 236 GLU A C 1
ATOM 1765 O O . GLU A 1 236 ? -24.062 -13.93 -6.035 1 86.5 236 GLU A O 1
ATOM 1770 N N . LYS A 1 237 ? -24.219 -11.742 -6.219 1 91.69 237 LYS A N 1
ATOM 1771 C CA . LYS A 1 237 ? -24.359 -11.789 -7.672 1 91.69 237 LYS A CA 1
ATOM 1772 C C . LYS A 1 237 ? -23.047 -11.422 -8.352 1 91.69 237 LYS A C 1
ATOM 1774 O O . LYS A 1 237 ? -23.016 -11.141 -9.555 1 91.69 237 LYS A O 1
ATOM 1779 N N . ALA A 1 238 ? -21.969 -11.375 -7.566 1 92.75 238 ALA A N 1
ATOM 1780 C CA . ALA A 1 238 ? -20.625 -11.094 -8.055 1 92.75 238 ALA A CA 1
ATOM 1781 C C . ALA A 1 238 ? -20.562 -9.742 -8.758 1 92.75 238 ALA A C 1
ATOM 1783 O O . ALA A 1 238 ? -19.828 -9.57 -9.734 1 92.75 238 ALA A O 1
ATOM 1784 N N . GLU A 1 239 ? -21.359 -8.781 -8.305 1 91.62 239 GLU A N 1
ATOM 1785 C CA . GLU A 1 239 ? -21.5 -7.504 -9 1 91.62 239 GLU A CA 1
ATOM 1786 C C . GLU A 1 239 ? -20.156 -6.789 -9.102 1 91.62 239 GLU A C 1
ATOM 1788 O O . GLU A 1 239 ? -19.766 -6.32 -10.172 1 91.62 239 GLU A O 1
ATOM 1793 N N . GLY A 1 240 ? -19.453 -6.691 -8 1 88.88 240 GLY A N 1
ATOM 1794 C CA . GLY A 1 240 ? -18.156 -6.027 -8.016 1 88.88 240 GLY A CA 1
ATOM 1795 C C . GLY A 1 240 ? -17.156 -6.688 -8.945 1 88.88 240 GLY A C 1
ATOM 1796 O O . GLY A 1 240 ? -16.469 -6.008 -9.703 1 88.88 240 GLY A O 1
ATOM 1797 N N . LEU A 1 241 ? -17.078 -7.98 -8.859 1 91.38 241 LEU A N 1
ATOM 1798 C CA . LEU A 1 241 ? -16.156 -8.719 -9.719 1 91.38 241 LEU A CA 1
ATOM 1799 C C . LEU A 1 241 ? -16.531 -8.547 -11.188 1 91.38 241 LEU A C 1
ATOM 1801 O O . LEU A 1 241 ? -15.648 -8.375 -12.039 1 91.38 241 LEU A O 1
ATOM 1805 N N . ILE A 1 242 ? -17.812 -8.578 -11.5 1 94.69 242 ILE A N 1
ATOM 1806 C CA . ILE A 1 242 ? -18.281 -8.391 -12.875 1 94.69 242 ILE A CA 1
ATOM 1807 C C . ILE A 1 242 ? -17.891 -7 -13.367 1 94.69 242 ILE A C 1
ATOM 1809 O O . ILE A 1 242 ? -17.359 -6.855 -14.469 1 94.69 242 ILE A O 1
ATOM 1813 N N . ARG A 1 243 ? -18.078 -5.98 -12.555 1 91.81 243 ARG A N 1
ATOM 1814 C CA . ARG A 1 243 ? -17.719 -4.617 -12.938 1 91.81 243 ARG A CA 1
ATOM 1815 C C . ARG A 1 243 ? -16.219 -4.484 -13.188 1 91.81 243 ARG A C 1
ATOM 1817 O O . ARG A 1 243 ? -15.805 -3.807 -14.133 1 91.81 243 ARG A O 1
ATOM 1824 N N . ALA A 1 244 ? -15.438 -5.102 -12.367 1 91 244 ALA A N 1
ATOM 1825 C CA . ALA A 1 244 ? -13.992 -5.059 -12.547 1 91 244 ALA A CA 1
ATOM 1826 C C . ALA A 1 244 ? -13.578 -5.715 -13.867 1 91 244 ALA A C 1
ATOM 1828 O O . ALA A 1 244 ? -12.75 -5.18 -14.602 1 91 244 ALA A O 1
ATOM 1829 N N . CYS A 1 245 ? -14.133 -6.871 -14.117 1 93.25 245 CYS A N 1
ATOM 1830 C CA . CYS A 1 245 ? -13.82 -7.594 -15.352 1 93.25 245 CYS A CA 1
ATOM 1831 C C . CYS A 1 245 ? -14.281 -6.809 -16.578 1 93.25 245 CYS A C 1
ATOM 1833 O O . CYS A 1 245 ? -13.57 -6.758 -17.578 1 93.25 245 CYS A O 1
ATOM 1835 N N . GLU A 1 246 ? -15.453 -6.176 -16.469 1 93 246 GLU A N 1
ATOM 1836 C CA . GLU A 1 246 ? -15.953 -5.363 -17.578 1 93 246 GLU A CA 1
ATOM 1837 C C . GLU A 1 246 ? -15.008 -4.207 -17.875 1 93 246 GLU A C 1
ATOM 1839 O O . GLU A 1 246 ? -14.773 -3.885 -19.047 1 93 246 GLU A O 1
ATOM 1844 N N . LYS A 1 247 ? -14.492 -3.645 -16.859 1 88.12 247 LYS A N 1
ATOM 1845 C CA . LYS A 1 247 ? -13.531 -2.561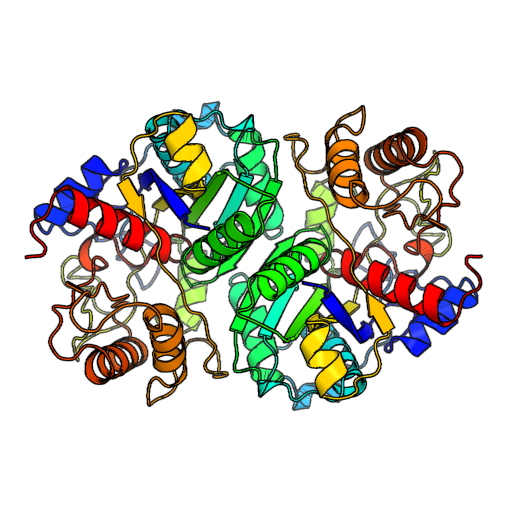 -17.047 1 88.12 247 LYS A CA 1
ATOM 1846 C C . LYS A 1 247 ? -12.273 -3.049 -17.75 1 88.12 247 LYS A C 1
ATOM 1848 O O . LYS A 1 247 ? -11.75 -2.367 -18.641 1 88.12 247 LYS A O 1
ATOM 1853 N N . ALA A 1 248 ? -11.789 -4.18 -17.391 1 90.25 248 ALA A N 1
ATOM 1854 C CA . ALA A 1 248 ? -10.578 -4.75 -17.984 1 90.25 248 ALA A CA 1
ATOM 1855 C C . ALA A 1 248 ? -10.82 -5.172 -19.422 1 90.25 248 ALA A C 1
ATOM 1857 O O . ALA A 1 248 ? -9.914 -5.094 -20.266 1 90.25 248 ALA A O 1
ATOM 1858 N N . LEU A 1 249 ? -12.031 -5.574 -19.75 1 91.94 249 LEU A N 1
ATOM 1859 C CA . LEU A 1 249 ? -12.344 -6.168 -21.031 1 91.94 249 LEU A CA 1
ATOM 1860 C C . LEU A 1 249 ? -12.836 -5.113 -22.016 1 91.94 249 LEU A C 1
ATOM 1862 O O . LEU A 1 249 ? -13.031 -5.398 -23.203 1 91.94 249 LEU A O 1
ATOM 1866 N N . LYS A 1 250 ? -13.016 -3.906 -21.531 1 87.31 250 LYS A N 1
ATOM 1867 C CA . LYS A 1 250 ? -13.648 -2.861 -22.312 1 87.31 250 LYS A CA 1
ATOM 1868 C C . LYS A 1 250 ? -12.953 -2.689 -23.672 1 87.31 250 LYS A C 1
ATOM 1870 O O . LYS A 1 250 ? -13.609 -2.49 -24.688 1 87.31 250 LYS A O 1
ATOM 1875 N N . SER A 1 251 ? -11.727 -2.838 -23.766 1 83.25 251 SER A N 1
ATOM 1876 C CA . SER A 1 251 ? -11.008 -2.588 -25.016 1 83.25 251 SER A CA 1
ATOM 1877 C C . SER A 1 251 ? -10.57 -3.893 -25.672 1 83.25 251 SER A C 1
ATOM 1879 O O . SER A 1 251 ? -9.75 -3.885 -26.594 1 83.25 251 SER A O 1
ATOM 1881 N N . ILE A 1 252 ? -11.047 -4.953 -25.141 1 87.81 252 ILE A N 1
ATOM 1882 C CA . ILE A 1 252 ? -10.68 -6.258 -25.672 1 87.81 252 ILE A CA 1
ATOM 1883 C C . ILE A 1 252 ? -11.859 -6.836 -26.469 1 87.81 252 ILE A C 1
ATOM 1885 O O . ILE A 1 252 ? -13 -6.812 -26 1 87.81 252 ILE A O 1
ATOM 1889 N N . LYS A 1 253 ? -11.703 -7.227 -27.797 1 84.19 253 LYS A N 1
ATOM 1890 C CA . LYS A 1 253 ? -12.758 -7.797 -28.625 1 84.19 253 LYS A CA 1
ATOM 1891 C C . LYS A 1 253 ? -13.203 -9.156 -28.109 1 84.19 253 LYS A C 1
ATOM 1893 O O . LYS A 1 253 ? -12.391 -9.914 -27.562 1 84.19 253 LYS A O 1
ATOM 1898 N N . LYS A 1 254 ? -14.453 -9.344 -28.297 1 76.75 254 LYS A N 1
ATOM 1899 C CA . LYS A 1 254 ? -15 -10.648 -27.922 1 76.75 254 LYS A CA 1
ATOM 1900 C C . LYS A 1 254 ? -14.281 -11.773 -28.656 1 76.75 254 LYS A C 1
ATOM 1902 O O . LYS A 1 254 ? -13.922 -11.633 -29.828 1 76.75 254 LYS A O 1
ATOM 1907 N N . GLY A 1 255 ? -13.867 -12.727 -28.094 1 84.88 255 GLY A N 1
ATOM 1908 C CA . GLY A 1 255 ? -13.211 -13.852 -28.734 1 84.88 255 GLY A CA 1
ATOM 1909 C C . GLY A 1 255 ? -11.695 -13.812 -28.609 1 84.88 255 GLY A C 1
ATOM 1910 O O . GLY A 1 255 ? -11.016 -14.797 -28.906 1 84.88 255 GLY A O 1
ATOM 1911 N N . GLU A 1 256 ? -11.195 -12.703 -28.219 1 88.44 256 GLU A N 1
ATOM 1912 C CA . GLU A 1 256 ? -9.75 -12.57 -28.094 1 88.44 256 GLU A CA 1
ATOM 1913 C C . GLU A 1 256 ? -9.25 -13.227 -26.797 1 88.44 256 GLU A C 1
ATOM 1915 O O . GLU A 1 256 ? -8.047 -13.422 -26.625 1 88.44 256 GLU A O 1
ATOM 1920 N N . ILE A 1 257 ? -10.133 -13.617 -25.953 1 90.56 257 ILE A N 1
ATOM 1921 C CA . ILE A 1 257 ? -9.742 -14.258 -24.703 1 90.56 257 ILE A CA 1
ATOM 1922 C C . ILE A 1 257 ? -9.719 -15.773 -24.891 1 90.56 257 ILE A C 1
ATOM 1924 O O . ILE A 1 257 ? -10.742 -16.375 -25.219 1 90.56 257 ILE A O 1
ATOM 1928 N N . SER A 1 258 ? -8.594 -16.359 -24.672 1 88.94 258 SER A N 1
ATOM 1929 C CA . SER A 1 258 ? -8.422 -17.797 -24.938 1 88.94 258 SER A CA 1
ATOM 1930 C C . SER A 1 258 ? -8.586 -18.625 -23.672 1 88.94 258 SER A C 1
ATOM 1932 O O . SER A 1 258 ? -8.852 -19.828 -23.75 1 88.94 258 SER A O 1
ATOM 1934 N N . ALA A 1 259 ? -8.398 -17.984 -22.531 1 91.69 259 ALA A N 1
ATOM 1935 C CA . ALA A 1 259 ? -8.492 -18.719 -21.281 1 91.69 259 ALA A CA 1
ATOM 1936 C C . ALA A 1 259 ? -8.719 -17.766 -20.109 1 91.69 259 ALA A C 1
ATOM 1938 O O . ALA A 1 259 ? -8.367 -16.594 -20.172 1 91.69 259 ALA A O 1
ATOM 1939 N N . VAL A 1 260 ? -9.305 -18.312 -19.062 1 92.62 260 VAL A N 1
ATOM 1940 C CA . VAL A 1 260 ? -9.461 -17.609 -17.797 1 92.62 260 VAL A CA 1
ATOM 1941 C C . VAL A 1 260 ? -8.672 -18.328 -16.703 1 92.62 260 VAL A C 1
ATOM 1943 O O . VAL A 1 260 ? -8.805 -19.547 -16.531 1 92.62 260 VAL A O 1
ATOM 1946 N N . LEU A 1 261 ? -7.789 -17.656 -16.125 1 92.44 261 LEU A N 1
ATOM 1947 C CA . LEU A 1 261 ? -7.176 -18.156 -14.891 1 92.44 261 LEU A CA 1
ATOM 1948 C C . LEU A 1 261 ? -7.852 -17.562 -13.664 1 92.44 261 LEU A C 1
ATOM 1950 O O . LEU A 1 261 ? -7.594 -16.406 -13.312 1 92.44 261 LEU A O 1
ATOM 1954 N N . ALA A 1 262 ? -8.609 -18.344 -12.984 1 93.19 262 ALA A N 1
ATOM 1955 C CA . ALA A 1 262 ? -9.383 -17.922 -11.82 1 93.19 262 ALA A CA 1
ATOM 1956 C C .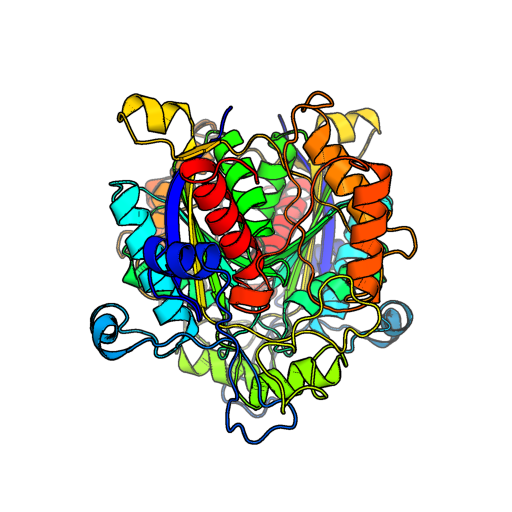 ALA A 1 262 ? -8.539 -18 -10.547 1 93.19 262 ALA A C 1
ATOM 1958 O O . ALA A 1 262 ? -7.469 -18.609 -10.539 1 93.19 262 ALA A O 1
ATOM 1959 N N . ASP A 1 263 ? -8.945 -17.266 -9.547 1 92.25 263 ASP A N 1
ATOM 1960 C CA . ASP A 1 263 ? -8.312 -17.391 -8.234 1 92.25 263 ASP A CA 1
ATOM 1961 C C . ASP A 1 263 ? -8.555 -18.781 -7.645 1 92.25 263 ASP A C 1
ATOM 1963 O O . ASP A 1 263 ? -7.609 -19.484 -7.301 1 92.25 263 ASP A O 1
ATOM 1967 N N . GLY A 1 264 ? -9.883 -19.188 -7.617 1 93.31 264 GLY A N 1
ATOM 1968 C CA . GLY A 1 264 ? -10.203 -20.547 -7.203 1 93.31 264 GLY A CA 1
ATOM 1969 C C . GLY A 1 264 ? -9.641 -20.906 -5.84 1 93.31 264 GLY A C 1
ATOM 1970 O O . GLY A 1 264 ? -8.969 -21.922 -5.691 1 93.31 264 GLY A O 1
ATOM 1971 N N . ILE A 1 265 ? -9.984 -20.203 -4.793 1 92.25 265 ILE A N 1
ATOM 1972 C CA . ILE A 1 265 ? -9.258 -20.297 -3.529 1 92.25 265 ILE A CA 1
ATOM 1973 C C . ILE A 1 265 ? -9.922 -21.344 -2.631 1 92.25 265 ILE A C 1
ATOM 1975 O O . ILE A 1 265 ? -9.547 -21.484 -1.465 1 92.25 265 ILE A O 1
ATOM 1979 N N . SER A 1 266 ? -10.938 -22.047 -3.094 1 95.19 266 SER A N 1
ATOM 1980 C CA . SER A 1 266 ? -11.609 -23.141 -2.387 1 95.19 266 SER A CA 1
ATOM 1981 C C . SER A 1 266 ? -12.438 -22.609 -1.223 1 95.19 266 SER A C 1
ATOM 1983 O O . SER A 1 266 ? -12.562 -23.266 -0.189 1 95.19 266 SER A O 1
ATOM 1985 N N . LEU A 1 267 ? -12.797 -21.422 -1.235 1 92.5 267 LEU A N 1
ATOM 1986 C CA . LEU A 1 267 ? -13.859 -20.844 -0.425 1 92.5 267 LEU A CA 1
ATOM 1987 C C . LEU A 1 267 ? -15.156 -20.734 -1.224 1 92.5 267 LEU A C 1
ATOM 1989 O O . LEU A 1 267 ? -15.227 -19.984 -2.199 1 92.5 267 LEU A O 1
ATOM 1993 N N . ILE A 1 268 ? -16.125 -21.391 -0.822 1 92.62 268 ILE A N 1
ATOM 1994 C CA . ILE A 1 268 ? -17.328 -21.641 -1.626 1 92.62 268 ILE A CA 1
ATOM 1995 C C . ILE A 1 268 ? -17.906 -20.312 -2.102 1 92.62 268 ILE A C 1
ATOM 1997 O O . ILE A 1 268 ? -18.188 -20.141 -3.291 1 92.62 268 ILE A O 1
ATOM 2001 N N . GLU A 1 269 ? -18.109 -19.375 -1.221 1 90.31 269 GLU A N 1
ATOM 2002 C CA . GLU A 1 269 ? -18.734 -18.109 -1.582 1 90.31 269 GLU A CA 1
ATOM 2003 C C . GLU A 1 269 ? -17.938 -17.375 -2.646 1 90.31 269 GLU A C 1
ATOM 2005 O O . GLU A 1 269 ? -18.5 -16.797 -3.578 1 90.31 269 GLU A O 1
ATOM 2010 N N . ARG A 1 270 ? -16.672 -17.422 -2.518 1 92.12 270 ARG A N 1
ATOM 2011 C CA . ARG A 1 270 ? -15.805 -16.703 -3.457 1 92.12 270 ARG A CA 1
ATOM 2012 C C . ARG A 1 270 ? -15.727 -17.453 -4.789 1 92.12 270 ARG A C 1
ATOM 2014 O O . ARG A 1 270 ? -15.727 -16.828 -5.852 1 92.12 270 ARG A O 1
ATOM 2021 N N . ASP A 1 271 ? -15.617 -18.781 -4.715 1 94.88 271 ASP A N 1
ATOM 2022 C CA . ASP A 1 271 ? -15.586 -19.594 -5.934 1 94.88 271 ASP A CA 1
ATOM 2023 C C . ASP A 1 271 ? -16.891 -19.453 -6.715 1 94.88 271 ASP A C 1
ATOM 2025 O O . ASP A 1 271 ? -16.875 -19.359 -7.945 1 94.88 271 ASP A O 1
ATOM 2029 N N . VAL A 1 272 ? -17.984 -19.375 -6.008 1 94.88 272 VAL A N 1
ATOM 2030 C CA . VAL A 1 272 ? -19.281 -19.203 -6.648 1 94.88 272 VAL A CA 1
ATOM 2031 C C . VAL A 1 272 ? -19.359 -17.844 -7.32 1 94.88 272 VAL A C 1
ATOM 2033 O O . VAL A 1 272 ? -19.812 -17.719 -8.453 1 94.88 272 VAL A O 1
ATOM 2036 N N . ALA A 1 273 ? -18.906 -16.828 -6.641 1 93.56 273 ALA A N 1
ATOM 2037 C CA . ALA A 1 273 ? -18.891 -15.492 -7.219 1 93.56 273 ALA A CA 1
ATOM 2038 C C . ALA A 1 273 ? -18.047 -15.453 -8.492 1 93.56 273 ALA A C 1
ATOM 2040 O O . ALA A 1 273 ? -18.438 -14.812 -9.477 1 93.56 273 ALA A O 1
ATOM 2041 N N . GLU A 1 274 ? -16.938 -16.109 -8.445 1 95 274 GLU A N 1
ATOM 2042 C CA . GLU A 1 274 ? -16.078 -16.172 -9.633 1 95 274 GLU A CA 1
ATOM 2043 C C . GLU A 1 274 ? -16.781 -16.906 -10.773 1 95 274 GLU A C 1
ATOM 2045 O O . GLU A 1 274 ? -16.719 -16.5 -11.93 1 95 274 GLU A O 1
ATOM 2050 N N . ALA A 1 275 ? -17.375 -17.984 -10.43 1 96 275 ALA A N 1
ATOM 2051 C CA . ALA A 1 275 ? -18.094 -18.766 -11.43 1 96 275 ALA A CA 1
ATOM 2052 C C . ALA A 1 275 ? -19.203 -17.922 -12.086 1 96 275 ALA A C 1
ATOM 2054 O O . ALA A 1 275 ? -19.375 -17.969 -13.305 1 96 275 ALA A O 1
ATOM 2055 N N . ILE A 1 276 ? -19.906 -17.172 -11.297 1 96.44 276 ILE A N 1
ATOM 2056 C CA . ILE A 1 276 ? -20.969 -16.312 -11.797 1 96.44 276 ILE A CA 1
ATOM 2057 C C . ILE A 1 276 ? -20.391 -15.281 -12.75 1 96.44 276 ILE A C 1
ATOM 2059 O O . ILE A 1 276 ? -20.922 -15.07 -13.844 1 96.44 276 ILE A O 1
ATOM 2063 N N . ALA A 1 277 ? -19.328 -14.648 -12.367 1 95.88 277 ALA A N 1
ATOM 2064 C CA . ALA A 1 277 ? -18.703 -13.625 -13.195 1 95.88 277 ALA A CA 1
ATOM 2065 C C . ALA A 1 277 ? -18.219 -14.211 -14.516 1 95.88 277 ALA A C 1
ATOM 2067 O O . ALA A 1 277 ? -18.422 -13.617 -15.578 1 95.88 277 ALA A O 1
ATOM 2068 N N . ILE A 1 278 ? -17.578 -15.375 -14.445 1 95.62 278 ILE A N 1
ATOM 2069 C CA . ILE A 1 278 ? -17.031 -16.031 -15.633 1 95.62 278 ILE A CA 1
ATOM 2070 C C . ILE A 1 278 ? -18.172 -16.438 -16.562 1 95.62 278 ILE A C 1
ATOM 2072 O O . ILE A 1 278 ? -18.109 -16.219 -17.766 1 95.62 278 ILE A O 1
ATOM 2076 N N . ASP A 1 279 ? -19.203 -16.969 -16 1 95.94 279 ASP A N 1
ATOM 2077 C CA . ASP A 1 279 ? -20.344 -17.406 -16.781 1 95.94 279 ASP A CA 1
ATOM 2078 C C . ASP A 1 279 ? -21.016 -16.219 -17.469 1 95.94 279 ASP A C 1
ATOM 2080 O O . ASP A 1 279 ? -21.484 -16.328 -18.609 1 95.94 279 ASP A O 1
ATOM 2084 N N . ASN A 1 280 ? -21.078 -15.109 -16.844 1 95.06 280 ASN A N 1
ATOM 2085 C CA . ASN A 1 280 ? -21.719 -13.914 -17.359 1 95.06 280 ASN A CA 1
ATOM 2086 C C . ASN A 1 280 ? -20.906 -13.281 -18.484 1 95.06 280 ASN A C 1
ATOM 2088 O O . ASN A 1 280 ? -21.453 -12.773 -19.453 1 95.06 280 ASN A O 1
ATOM 2092 N N . LEU A 1 281 ? -19.609 -13.367 -18.359 1 94.5 281 LEU A N 1
ATOM 2093 C CA . LEU A 1 281 ? -18.781 -12.539 -19.234 1 94.5 281 LEU A CA 1
ATOM 2094 C C . LEU A 1 281 ? -18.062 -13.391 -20.281 1 94.5 281 LEU A C 1
ATOM 2096 O O . LEU A 1 281 ? -17.781 -12.922 -21.391 1 94.5 281 LEU A O 1
ATOM 2100 N N . LEU A 1 282 ? -17.734 -14.641 -19.859 1 94.5 282 LEU A N 1
ATOM 2101 C CA . LEU A 1 282 ? -16.906 -15.492 -20.703 1 94.5 282 LEU A CA 1
ATOM 2102 C C . LEU A 1 282 ? -17.391 -16.938 -20.656 1 94.5 282 LEU A C 1
ATOM 2104 O O . LEU A 1 282 ? -16.609 -17.859 -20.422 1 94.5 282 LEU A O 1
ATOM 2108 N N . PRO A 1 283 ? -18.641 -17.203 -20.891 1 91 283 PRO A N 1
ATOM 2109 C CA . PRO A 1 283 ? -19.234 -18.531 -20.688 1 91 283 PRO A CA 1
ATOM 2110 C C . PRO A 1 283 ? -18.547 -19.609 -21.5 1 91 283 PRO A C 1
ATOM 2112 O O . PRO A 1 283 ? -18.531 -20.781 -21.094 1 91 283 PRO A O 1
ATOM 2115 N N . SER A 1 284 ? -17.859 -19.391 -22.531 1 91.12 284 SER A N 1
ATOM 2116 C CA . SER A 1 284 ? -17.312 -20.453 -23.375 1 91.12 284 SER A CA 1
ATOM 2117 C C . SER A 1 284 ? -15.789 -20.469 -23.328 1 91.12 284 SER A C 1
ATOM 2119 O O . SER A 1 284 ? -15.148 -21.219 -24.078 1 91.12 284 SER A O 1
ATOM 2121 N N . VAL A 1 285 ? -15.281 -19.75 -22.469 1 92.56 285 VAL A N 1
ATOM 2122 C CA . VAL A 1 285 ? -13.828 -19.688 -22.391 1 92.56 285 VAL A CA 1
ATOM 2123 C C . VAL A 1 285 ? -13.32 -20.672 -21.328 1 92.56 285 VAL A C 1
ATOM 2125 O O . VAL A 1 285 ? -13.828 -20.703 -20.203 1 92.56 285 VAL A O 1
ATOM 2128 N N . PRO A 1 286 ? -12.328 -21.547 -21.703 1 91.88 286 PRO A N 1
ATOM 2129 C CA . PRO A 1 286 ? -11.781 -22.469 -20.703 1 91.88 286 PRO A CA 1
ATOM 2130 C C . PRO A 1 286 ? -11.219 -21.75 -19.484 1 91.88 286 PRO A C 1
ATOM 2132 O O . PRO A 1 286 ? -10.578 -20.719 -19.609 1 91.88 286 PRO A O 1
ATOM 2135 N N . THR A 1 287 ? -11.531 -22.297 -18.312 1 92 287 THR A N 1
ATOM 2136 C CA . THR A 1 287 ? -11.133 -21.703 -17.047 1 92 287 THR A CA 1
ATOM 2137 C C . THR A 1 287 ? -10.32 -22.688 -16.219 1 92 287 THR A C 1
ATOM 2139 O O . THR A 1 287 ? -10.656 -23.875 -16.156 1 92 287 THR A O 1
ATOM 2142 N N . SER A 1 288 ? -9.242 -22.234 -15.672 1 89.5 288 SER A N 1
ATOM 2143 C CA . SER A 1 288 ? -8.398 -23.031 -14.797 1 89.5 288 SER A CA 1
ATOM 2144 C C . SER A 1 288 ? -7.883 -22.219 -13.617 1 89.5 288 SER A C 1
ATOM 2146 O O . SER A 1 288 ? -8.172 -21.016 -13.516 1 89.5 288 SER A O 1
ATOM 2148 N N . SER A 1 289 ? -7.246 -22.875 -12.609 1 91.12 289 SER A N 1
ATOM 2149 C CA . SER A 1 289 ? -6.559 -22.25 -11.477 1 91.12 289 SER A CA 1
ATOM 2150 C C . SER A 1 289 ? -5.281 -23.016 -11.133 1 91.12 289 SER A C 1
ATOM 2152 O O . SER A 1 289 ? -5.223 -24.234 -11.242 1 91.12 289 SER A O 1
ATOM 2154 N N . PHE A 1 290 ? -4.316 -22.281 -10.719 1 90.5 290 PHE A N 1
ATOM 2155 C CA . PHE A 1 290 ? -3.049 -22.906 -10.391 1 90.5 290 PHE A CA 1
ATOM 2156 C C . PHE A 1 290 ? -2.92 -23.109 -8.883 1 90.5 290 PHE A C 1
ATOM 2158 O O . PHE A 1 290 ? -1.872 -23.547 -8.398 1 90.5 290 PHE A O 1
ATOM 2165 N N . LYS A 1 291 ? -3.941 -22.891 -8.102 1 89.12 291 LYS A N 1
ATOM 2166 C CA . LYS A 1 291 ? -3.881 -22.953 -6.648 1 89.12 291 LYS A CA 1
ATOM 2167 C C . LYS A 1 291 ? -3.529 -24.359 -6.168 1 89.12 291 LYS A C 1
ATOM 2169 O O . LYS A 1 291 ? -2.885 -24.531 -5.133 1 89.12 291 LYS A O 1
ATOM 2174 N N . SER A 1 292 ? -3.971 -25.312 -6.895 1 90.5 292 SER A N 1
ATOM 2175 C CA . SER A 1 292 ? -3.707 -26.688 -6.496 1 90.5 292 SER A CA 1
ATOM 2176 C C . SER A 1 292 ? -2.211 -26.984 -6.469 1 90.5 292 SER A C 1
ATOM 2178 O O . SER A 1 292 ? -1.769 -27.922 -5.805 1 90.5 292 SER A O 1
ATOM 2180 N N . GLY A 1 293 ? -1.475 -26.188 -7.195 1 93.44 293 GLY A N 1
ATOM 2181 C CA . GLY A 1 293 ? -0.038 -26.406 -7.266 1 93.44 293 GLY A CA 1
ATOM 2182 C C . GLY A 1 293 ? 0.706 -25.859 -6.059 1 93.44 293 GLY A C 1
ATOM 2183 O O . GLY A 1 293 ? 1.647 -26.5 -5.57 1 93.44 293 GLY A O 1
ATOM 2184 N N . PHE A 1 294 ? 0.322 -24.719 -5.605 1 95.19 294 PHE A N 1
ATOM 2185 C CA . PHE A 1 294 ? 1.188 -24.109 -4.605 1 95.19 294 PHE A CA 1
ATOM 2186 C C . PHE A 1 294 ? 0.362 -23.422 -3.527 1 95.19 294 PHE A C 1
ATOM 2188 O O . PHE A 1 294 ? 0.914 -22.75 -2.648 1 95.19 294 PHE A O 1
ATOM 2195 N N . GLY A 1 295 ? -0.964 -23.531 -3.488 1 95.69 295 GLY A N 1
ATOM 2196 C CA . GLY A 1 295 ? -1.806 -22.953 -2.457 1 95.69 295 GLY A CA 1
ATOM 2197 C C . GLY A 1 295 ? -2.031 -21.469 -2.645 1 95.69 295 GLY A C 1
ATOM 2198 O O . GLY A 1 295 ? -1.668 -20.906 -3.68 1 95.69 295 GLY A O 1
ATOM 2199 N N . HIS A 1 296 ? -2.762 -20.891 -1.733 1 95 296 HIS A N 1
ATOM 2200 C CA . HIS A 1 296 ? -2.992 -19.453 -1.736 1 95 296 HIS A CA 1
ATOM 2201 C C . HIS A 1 296 ? -1.857 -18.719 -1.039 1 95 296 HIS A C 1
ATOM 2203 O O . HIS A 1 296 ? -1.739 -18.766 0.187 1 95 296 HIS A O 1
ATOM 2209 N N . MET A 1 297 ? -1.202 -17.938 -1.775 1 94 297 MET A N 1
ATOM 2210 C CA . MET A 1 297 ? 0.047 -17.359 -1.29 1 94 297 MET A CA 1
ATOM 2211 C C . MET A 1 297 ? -0.177 -15.938 -0.768 1 94 297 MET A C 1
ATOM 2213 O O . MET A 1 297 ? 0.758 -15.133 -0.709 1 94 297 MET A O 1
ATOM 2217 N N . LEU A 1 298 ? -1.357 -15.586 -0.504 1 90.31 298 LEU A N 1
ATOM 2218 C CA . LEU A 1 298 ? -1.706 -14.32 0.125 1 90.31 298 LEU A CA 1
ATOM 2219 C C . LEU A 1 298 ? -1.118 -13.148 -0.655 1 90.31 298 LEU A C 1
ATOM 2221 O O . LEU A 1 298 ? -1.489 -12.914 -1.808 1 90.31 298 LEU A O 1
ATOM 2225 N N . GLY A 1 299 ? -0.088 -12.5 -0.143 1 88.69 299 GLY A N 1
ATOM 2226 C CA . GLY A 1 299 ? 0.49 -11.32 -0.775 1 88.69 299 GLY A CA 1
ATOM 2227 C C . GLY A 1 299 ? 1.149 -11.625 -2.107 1 88.69 299 GLY A C 1
ATOM 2228 O O . GLY A 1 299 ? 1.391 -10.719 -2.906 1 88.69 299 GLY A O 1
ATOM 2229 N N . ALA A 1 300 ? 1.377 -12.844 -2.391 1 93 300 ALA A N 1
ATOM 2230 C CA . ALA A 1 300 ? 2.059 -13.227 -3.627 1 93 300 ALA A CA 1
ATOM 2231 C C . ALA A 1 300 ? 1.104 -13.938 -4.582 1 93 300 ALA A C 1
ATOM 2233 O O . ALA A 1 300 ? 1.504 -14.352 -5.672 1 93 300 ALA A O 1
ATOM 2234 N N . ALA A 1 301 ? -0.128 -14.039 -4.223 1 92.56 301 ALA A N 1
ATOM 2235 C CA . ALA A 1 301 ? -1.074 -14.867 -4.957 1 92.56 301 ALA A CA 1
ATOM 2236 C C . ALA A 1 301 ? -1.271 -14.352 -6.379 1 92.56 301 ALA A C 1
ATOM 2238 O O . ALA A 1 301 ? -1.159 -15.109 -7.348 1 92.56 301 ALA A O 1
ATOM 2239 N N . GLY A 1 302 ? -1.544 -13.094 -6.5 1 91.25 302 GLY A N 1
ATOM 2240 C CA . GLY A 1 302 ? -1.798 -12.508 -7.809 1 91.25 302 GLY A CA 1
ATOM 2241 C C . GLY A 1 302 ? -0.601 -12.578 -8.734 1 91.25 302 GLY A C 1
ATOM 2242 O O . GLY A 1 302 ? -0.729 -13 -9.891 1 91.25 302 GLY A O 1
ATOM 2243 N N . CYS A 1 303 ? 0.544 -12.211 -8.25 1 93.75 303 CYS A N 1
ATOM 2244 C CA . CYS A 1 303 ? 1.76 -12.242 -9.062 1 93.75 303 CYS A CA 1
ATOM 2245 C C . CYS A 1 303 ? 2.098 -13.672 -9.484 1 93.75 303 CYS A C 1
ATOM 2247 O O . CYS A 1 303 ? 2.543 -13.898 -10.609 1 93.75 303 CYS A O 1
ATOM 2249 N N . SER A 1 304 ? 1.941 -14.57 -8.57 1 94.5 304 SER A N 1
ATOM 2250 C CA . SER A 1 304 ? 2.238 -15.961 -8.883 1 94.5 304 SER A CA 1
ATOM 2251 C C . SER A 1 304 ? 1.339 -16.484 -10.008 1 94.5 304 SER A C 1
ATOM 2253 O O . SER A 1 304 ? 1.79 -17.219 -10.875 1 94.5 304 SER A O 1
ATOM 2255 N N . GLN A 1 305 ? 0.114 -16.109 -9.953 1 92.31 305 GLN A N 1
ATOM 2256 C CA . GLN A 1 305 ? -0.822 -16.516 -10.992 1 92.31 305 GLN A CA 1
ATOM 2257 C C . GLN A 1 305 ? -0.474 -15.891 -12.336 1 92.31 305 GLN A C 1
ATOM 2259 O O . GLN A 1 305 ? -0.522 -16.547 -13.375 1 92.31 305 GLN A O 1
ATOM 2264 N N . ILE A 1 306 ? -0.145 -14.625 -12.32 1 93.56 306 ILE A N 1
ATOM 2265 C CA . ILE A 1 306 ? 0.221 -13.938 -13.547 1 93.56 306 ILE A CA 1
ATOM 2266 C C . ILE A 1 306 ? 1.473 -14.57 -14.148 1 93.56 306 ILE A C 1
ATOM 2268 O O . ILE A 1 306 ? 1.521 -14.852 -15.352 1 93.56 306 ILE A O 1
ATOM 2272 N N . CYS A 1 307 ? 2.467 -14.805 -13.281 1 95.44 307 CYS A N 1
ATOM 2273 C CA . CYS A 1 307 ? 3.691 -15.445 -13.758 1 95.44 307 CYS A CA 1
ATOM 2274 C C . CYS A 1 307 ? 3.396 -16.797 -14.375 1 95.44 307 CYS A C 1
ATOM 2276 O O . CYS A 1 307 ? 3.939 -17.141 -15.43 1 95.44 307 CYS A O 1
ATOM 2278 N N . SER A 1 308 ? 2.574 -17.562 -13.727 1 92.88 308 SER A N 1
ATOM 2279 C CA . SER A 1 308 ? 2.213 -18.875 -14.234 1 92.88 308 SER A CA 1
ATOM 2280 C C . SER A 1 308 ? 1.476 -18.781 -15.562 1 92.88 308 SER A C 1
ATOM 2282 O O . SER A 1 308 ? 1.689 -19.594 -16.469 1 92.88 308 SER A O 1
ATOM 2284 N N . ALA A 1 309 ? 0.622 -17.781 -15.656 1 90.25 309 ALA A N 1
ATOM 2285 C CA . ALA A 1 309 ? -0.108 -17.562 -16.906 1 90.25 309 ALA A CA 1
ATOM 2286 C C . ALA A 1 309 ? 0.845 -17.203 -18.031 1 90.25 309 ALA A C 1
ATOM 2288 O O . ALA A 1 309 ? 0.682 -17.672 -19.156 1 90.25 309 ALA A O 1
ATOM 2289 N N . VAL A 1 310 ? 1.78 -16.359 -17.75 1 90.94 310 VAL A N 1
ATOM 2290 C CA . VAL A 1 310 ? 2.77 -15.922 -18.719 1 90.94 310 VAL A CA 1
ATOM 2291 C C . VAL A 1 310 ? 3.576 -17.125 -19.219 1 90.94 310 VAL A C 1
ATOM 2293 O O . VAL A 1 310 ? 3.844 -17.25 -20.406 1 90.94 310 VAL A O 1
ATOM 2296 N N . LEU A 1 311 ? 3.955 -17.969 -18.297 1 90.56 311 LEU A N 1
ATOM 2297 C CA . LEU A 1 311 ? 4.715 -19.156 -18.656 1 90.56 311 LEU A CA 1
ATOM 2298 C C . LEU A 1 311 ? 3.857 -20.125 -19.484 1 90.56 311 LEU A C 1
ATOM 2300 O O . LEU A 1 311 ? 4.355 -20.766 -20.406 1 90.56 311 LEU A O 1
ATOM 2304 N N . ALA A 1 312 ? 2.6 -20.156 -19.109 1 85.5 312 ALA A N 1
ATOM 2305 C CA . ALA A 1 312 ? 1.685 -20.984 -19.875 1 85.5 312 ALA A CA 1
ATOM 2306 C C . ALA A 1 312 ? 1.553 -20.469 -21.312 1 85.5 312 ALA A C 1
ATOM 2308 O O . ALA A 1 312 ? 1.443 -21.266 -22.25 1 85.5 312 ALA A O 1
ATOM 2309 N N . LEU A 1 313 ? 1.524 -19.156 -21.469 1 80.94 313 LEU A N 1
ATOM 2310 C CA . LEU A 1 313 ? 1.416 -18.531 -22.781 1 80.94 313 LEU A CA 1
ATOM 2311 C C . LEU A 1 313 ? 2.695 -18.75 -23.594 1 80.94 313 LEU A C 1
ATOM 2313 O O . LEU A 1 313 ? 2.645 -18.922 -24.812 1 80.94 313 LEU A O 1
ATOM 2317 N N . GLU A 1 314 ? 3.83 -18.578 -22.891 1 76.12 314 GLU A N 1
ATOM 2318 C CA . GLU A 1 314 ? 5.113 -18.75 -23.562 1 76.12 314 GLU A CA 1
ATOM 2319 C C . GLU A 1 314 ? 5.293 -20.172 -24.078 1 76.12 314 GLU A C 1
ATOM 2321 O O . GLU A 1 314 ? 5.84 -20.391 -25.156 1 76.12 314 GLU A O 1
ATOM 2326 N N . TYR A 1 315 ? 5.004 -21.094 -23.125 1 59.94 315 TYR A N 1
ATOM 2327 C CA . TYR A 1 315 ? 5.234 -22.484 -23.484 1 59.94 315 TYR A CA 1
ATOM 2328 C C . TYR A 1 315 ? 4 -23.094 -24.141 1 59.94 315 TYR A C 1
ATOM 2330 O O . TYR A 1 315 ? 4.082 -24.141 -24.781 1 59.94 315 TYR A O 1
ATOM 2338 N N . VAL A 1 316 ? 2.875 -22.969 -23.312 1 51.12 316 VAL A N 1
ATOM 2339 C CA . VAL A 1 316 ? 1.667 -23.703 -23.688 1 51.12 316 VAL A CA 1
ATOM 2340 C C . VAL A 1 316 ? 0.988 -23.016 -24.859 1 51.12 316 VAL A C 1
ATOM 2342 O O . VAL A 1 316 ? 1.002 -21.781 -24.969 1 51.12 316 VAL A O 1
ATOM 2345 N N . ARG A 1 317 ? 0.545 -23.859 -25.766 1 40.25 317 ARG A N 1
ATOM 2346 C CA . ARG A 1 317 ? -0.703 -24.203 -26.438 1 40.25 317 ARG A CA 1
ATOM 2347 C C . ARG A 1 317 ? -1.902 -23.953 -25.531 1 40.25 317 ARG A C 1
ATOM 2349 O O . ARG A 1 317 ? -1.917 -24.422 -24.391 1 40.25 317 ARG A O 1
ATOM 2356 N N . ILE A 1 318 ? -2.496 -22.75 -25.141 1 34.5 318 ILE A N 1
ATOM 2357 C CA . ILE A 1 318 ? -3.676 -22.781 -24.281 1 34.5 318 ILE A CA 1
ATOM 2358 C C . ILE A 1 318 ? -4.348 -24.141 -24.391 1 34.5 318 ILE A C 1
ATOM 2360 O O . ILE A 1 318 ? -4.75 -24.578 -25.469 1 34.5 318 ILE A O 1
ATOM 2364 N N . ILE A 1 319 ? -4.039 -25.297 -23.672 1 27.73 319 ILE A N 1
ATOM 2365 C CA . ILE A 1 319 ? -4.871 -26.5 -23.656 1 27.73 319 ILE A CA 1
ATOM 2366 C C . ILE A 1 319 ? -6.266 -26.141 -23.141 1 27.73 319 ILE A C 1
ATOM 2368 O O . ILE A 1 319 ? -6.398 -25.438 -22.141 1 27.73 319 ILE A O 1
ATOM 2372 N N . MET B 1 1 ? -3.756 15.914 -17.812 1 83.81 1 MET B N 1
ATOM 2373 C CA . MET B 1 1 ? -4.957 15.992 -16.984 1 83.81 1 MET B CA 1
ATOM 2374 C C . MET B 1 1 ? -4.648 16.641 -15.641 1 83.81 1 MET B C 1
ATOM 2376 O O . MET B 1 1 ? -3.633 16.328 -15.016 1 83.81 1 MET B O 1
ATOM 2380 N N . ARG B 1 2 ? -5.48 17.578 -15.227 1 93.06 2 ARG B N 1
ATOM 2381 C CA . ARG B 1 2 ? -5.301 18.312 -13.977 1 93.06 2 ARG B CA 1
ATOM 2382 C C . ARG B 1 2 ? -6.07 17.656 -12.836 1 93.06 2 ARG B C 1
ATOM 2384 O O . ARG B 1 2 ? -7.117 17.047 -13.062 1 93.06 2 ARG B O 1
ATOM 2391 N N . VAL B 1 3 ? -5.551 17.75 -11.586 1 95.5 3 VAL B N 1
ATOM 2392 C CA . VAL B 1 3 ? -6.156 17.094 -10.438 1 95.5 3 VAL B CA 1
ATOM 2393 C C . VAL B 1 3 ? -6.516 18.125 -9.375 1 95.5 3 VAL B C 1
ATOM 2395 O O . VAL B 1 3 ? -5.668 18.922 -8.969 1 95.5 3 VAL B O 1
ATOM 2398 N N . ALA B 1 4 ? -7.754 18.125 -8.93 1 96.81 4 ALA B N 1
ATOM 2399 C CA . ALA B 1 4 ? -8.281 19.062 -7.945 1 96.81 4 ALA B CA 1
ATOM 2400 C C . ALA B 1 4 ? -8.43 18.391 -6.578 1 96.81 4 ALA B C 1
ATOM 2402 O O . ALA B 1 4 ? -8.609 17.188 -6.488 1 96.81 4 ALA B O 1
ATOM 2403 N N . ILE B 1 5 ? -8.242 19.141 -5.574 1 96.88 5 ILE B N 1
ATOM 2404 C CA . ILE B 1 5 ? -8.703 18.797 -4.238 1 96.88 5 ILE B CA 1
ATOM 2405 C C . ILE B 1 5 ? -10.055 19.453 -3.963 1 96.88 5 ILE B C 1
ATOM 2407 O O . ILE B 1 5 ? -10.172 20.672 -4.016 1 96.88 5 ILE B O 1
ATOM 2411 N N . THR B 1 6 ? -11.07 18.656 -3.629 1 97.5 6 THR B N 1
ATOM 2412 C CA . THR B 1 6 ? -12.414 19.203 -3.496 1 97.5 6 THR B CA 1
ATOM 2413 C C . THR B 1 6 ? -12.961 18.969 -2.092 1 97.5 6 THR B C 1
ATOM 2415 O O . THR B 1 6 ? -14.062 19.406 -1.764 1 97.5 6 THR B O 1
ATOM 2418 N N . GLY B 1 7 ? -12.211 18.328 -1.271 1 97.5 7 GLY B N 1
ATOM 2419 C CA . GLY B 1 7 ? -12.562 18.109 0.122 1 97.5 7 GLY B CA 1
ATOM 2420 C C . GLY B 1 7 ? -11.375 17.734 0.984 1 97.5 7 GLY B C 1
ATOM 2421 O O . GLY B 1 7 ? -10.469 17.031 0.526 1 97.5 7 GLY B O 1
ATOM 2422 N N . ILE B 1 8 ? -11.445 18.203 2.23 1 97.88 8 ILE B N 1
ATOM 2423 C CA . ILE B 1 8 ? -10.422 17.812 3.193 1 97.88 8 ILE B CA 1
ATOM 2424 C C . ILE B 1 8 ? -11.07 17.547 4.555 1 97.88 8 ILE B C 1
ATOM 2426 O O . ILE B 1 8 ? -12.164 18.047 4.832 1 97.88 8 ILE B O 1
ATOM 2430 N N . GLY B 1 9 ? -10.461 16.719 5.367 1 98.25 9 GLY B N 1
ATOM 2431 C CA . GLY B 1 9 ? -10.836 16.438 6.746 1 98.25 9 GLY B CA 1
ATOM 2432 C C . GLY B 1 9 ? -9.641 16.141 7.633 1 98.25 9 GLY B C 1
ATOM 2433 O O . GLY B 1 9 ? -8.617 15.648 7.16 1 98.25 9 GLY B O 1
ATOM 2434 N N . MET B 1 10 ? -9.812 16.516 8.898 1 98 10 MET B N 1
ATOM 2435 C CA . MET B 1 10 ? -8.688 16.312 9.805 1 98 10 MET B CA 1
ATOM 2436 C C . MET B 1 10 ? -9.18 15.992 11.211 1 98 10 MET B C 1
ATOM 2438 O O . MET B 1 10 ? -10.195 16.531 11.656 1 98 10 MET B O 1
ATOM 2442 N N . VAL B 1 11 ? -8.477 15.094 11.836 1 97.88 11 VAL B N 1
ATOM 2443 C CA . VAL B 1 11 ? -8.531 14.82 13.266 1 97.88 11 VAL B CA 1
ATOM 2444 C C . VAL B 1 11 ? -7.117 14.773 13.836 1 97.88 11 VAL B C 1
ATOM 2446 O O . VAL B 1 11 ? -6.285 13.977 13.383 1 97.88 11 VAL B O 1
ATOM 2449 N N . ASN B 1 12 ? -6.82 15.633 14.766 1 98.12 12 ASN B N 1
ATOM 2450 C CA . ASN B 1 12 ? -5.531 15.578 15.445 1 98.12 12 ASN B CA 1
ATOM 2451 C C . ASN B 1 12 ? -5.574 16.312 16.781 1 98.12 12 ASN B C 1
ATOM 2453 O O . ASN B 1 12 ? -6.652 16.578 17.312 1 98.12 12 ASN B O 1
ATOM 2457 N N . ALA B 1 13 ? -4.512 16.609 17.422 1 98.12 13 ALA B N 1
ATOM 2458 C CA . ALA B 1 13 ? -4.426 17.125 18.781 1 98.12 13 ALA B CA 1
ATOM 2459 C C . ALA B 1 13 ? -4.961 18.547 18.875 1 98.12 13 ALA B C 1
ATOM 2461 O O . ALA B 1 13 ? -5.277 19.031 19.969 1 98.12 13 ALA B O 1
ATOM 2462 N N . LEU B 1 14 ? -5.074 19.219 17.734 1 97.75 14 LEU B N 1
ATOM 2463 C CA . LEU B 1 14 ? -5.539 20.609 17.75 1 97.75 14 LEU B CA 1
ATOM 2464 C C . LEU B 1 14 ? -7.043 20.672 17.516 1 97.75 14 LEU B C 1
ATOM 2466 O O . LEU B 1 14 ? -7.66 21.719 17.734 1 97.75 14 LEU B O 1
ATOM 2470 N N . GLY B 1 15 ? -7.621 19.516 16.984 1 97.31 15 GLY B N 1
ATOM 2471 C CA . GLY B 1 15 ? -9.055 19.531 16.734 1 97.31 15 GLY B CA 1
ATOM 2472 C C . GLY B 1 15 ? -9.531 18.328 15.953 1 97.31 15 GLY B C 1
ATOM 2473 O O . GLY B 1 15 ? -8.719 17.547 15.445 1 97.31 15 GLY B O 1
ATOM 2474 N N . ASN B 1 16 ? -10.898 18.266 15.82 1 97.06 16 ASN B N 1
ATOM 2475 C CA . ASN B 1 16 ? -11.508 17.109 15.172 1 97.06 16 ASN B CA 1
ATOM 2476 C C . ASN B 1 16 ? -12.172 17.484 13.852 1 97.06 16 ASN B C 1
ATOM 2478 O O . ASN B 1 16 ? -12.992 16.719 13.328 1 97.06 16 ASN B O 1
ATOM 2482 N N . THR B 1 17 ? -11.859 18.656 13.438 1 97.25 17 THR B N 1
ATOM 2483 C CA . THR B 1 17 ? -12.227 19.141 12.109 1 97.25 17 THR B CA 1
ATOM 2484 C C . THR B 1 17 ? -11.102 19.969 11.508 1 97.25 17 THR B C 1
ATOM 2486 O O . THR B 1 17 ? -10.266 20.516 12.234 1 97.25 17 THR B O 1
ATOM 2489 N N . ALA B 1 18 ? -11.125 20.062 10.211 1 96.56 18 ALA B N 1
ATOM 2490 C CA . ALA B 1 18 ? -10.109 20.859 9.523 1 96.56 18 ALA B CA 1
ATOM 2491 C C . ALA B 1 18 ? -10.125 22.297 10.016 1 96.56 18 ALA B C 1
ATOM 2493 O O . ALA B 1 18 ? -9.07 22.906 10.227 1 96.56 18 ALA B O 1
ATOM 2494 N N . ASN B 1 19 ? -11.281 22.828 10.172 1 94.56 19 ASN B N 1
ATOM 2495 C CA . ASN B 1 19 ? -11.414 24.203 10.625 1 94.56 19 ASN B CA 1
ATOM 2496 C C . ASN B 1 19 ? -10.844 24.391 12.031 1 94.56 19 ASN B C 1
ATOM 2498 O O . ASN B 1 19 ? -10.18 25.391 12.305 1 94.56 19 ASN B O 1
ATOM 2502 N N . ASN B 1 20 ? -11.164 23.484 12.938 1 96.12 20 ASN B N 1
ATOM 2503 C CA . ASN B 1 20 ? -10.633 23.562 14.289 1 96.12 20 ASN B CA 1
ATOM 2504 C C . ASN B 1 20 ? -9.109 23.438 14.312 1 96.12 20 ASN B C 1
ATOM 2506 O O . ASN B 1 20 ? -8.438 24.156 15.062 1 96.12 20 ASN B O 1
ATOM 2510 N N . VAL B 1 21 ? -8.617 22.516 13.562 1 96.25 21 VAL B N 1
ATOM 2511 C CA . VAL B 1 21 ? -7.172 22.344 13.477 1 96.25 21 VAL B CA 1
ATOM 2512 C C . VAL B 1 21 ? -6.523 23.625 12.977 1 96.25 21 VAL B C 1
ATOM 2514 O O . VAL B 1 21 ? -5.527 24.094 13.547 1 96.25 21 VAL B O 1
ATOM 2517 N N . TRP B 1 22 ? -7.117 24.203 11.969 1 93.69 22 TRP B N 1
ATOM 2518 C CA . TRP B 1 22 ? -6.562 25.422 11.414 1 93.69 22 TRP B CA 1
ATOM 2519 C C . TRP B 1 22 ? -6.582 26.562 12.438 1 93.69 22 TRP B C 1
ATOM 2521 O O . TRP B 1 22 ? -5.633 27.328 12.539 1 93.69 22 TRP B O 1
ATOM 2531 N N . ARG B 1 23 ? -7.602 26.703 13.156 1 93.81 23 ARG B N 1
ATOM 2532 C CA . ARG B 1 23 ? -7.68 27.719 14.195 1 93.81 23 ARG B CA 1
ATOM 2533 C C . ARG B 1 23 ? -6.535 27.562 15.195 1 93.81 23 ARG B C 1
ATOM 2535 O O . ARG B 1 23 ? -5.914 28.562 15.586 1 93.81 23 ARG B O 1
ATOM 2542 N N . GLY B 1 24 ? -6.297 26.359 15.555 1 94.81 24 GLY B N 1
ATOM 2543 C CA . GLY B 1 24 ? -5.176 26.125 16.453 1 94.81 24 GLY B CA 1
ATOM 2544 C C . GLY B 1 24 ? -3.834 26.484 15.836 1 94.81 24 GLY B C 1
ATOM 2545 O O . GLY B 1 24 ? -3.006 27.125 16.484 1 94.81 24 GLY B O 1
ATOM 2546 N N . LEU B 1 25 ? -3.672 26.047 14.609 1 93 25 LEU B N 1
ATOM 2547 C CA . LEU B 1 25 ? -2.418 26.328 13.914 1 93 25 LEU B CA 1
ATOM 2548 C C . LEU B 1 25 ? -2.207 27.828 13.734 1 93 25 LEU B C 1
ATOM 2550 O O . LEU B 1 25 ? -1.099 28.328 13.938 1 93 25 LEU B O 1
ATOM 2554 N N . SER B 1 26 ? -3.27 28.516 13.344 1 90.75 26 SER B N 1
ATOM 2555 C CA . SER B 1 26 ? -3.182 29.953 13.078 1 90.75 26 SER B CA 1
ATOM 2556 C C . SER B 1 26 ? -2.852 30.719 14.352 1 90.75 26 SER B C 1
ATOM 2558 O O . SER B 1 26 ? -2.285 31.812 14.289 1 90.75 26 SER B O 1
ATOM 2560 N N . LEU B 1 27 ? -3.127 30.188 15.5 1 92.06 27 LEU B N 1
ATOM 2561 C CA . LEU B 1 27 ? -2.842 30.797 16.797 1 92.06 27 LEU B CA 1
ATOM 2562 C C . LEU B 1 27 ? -1.544 30.266 17.375 1 92.06 27 LEU B C 1
ATOM 2564 O O . LEU B 1 27 ? -1.223 30.531 18.547 1 92.06 27 LEU B O 1
ATOM 2568 N N . GLN B 1 28 ? -0.883 29.391 16.609 1 91.75 28 GLN B N 1
ATOM 2569 C CA . GLN B 1 28 ? 0.402 28.812 16.984 1 91.75 28 GLN B CA 1
ATOM 2570 C C . GLN B 1 28 ? 0.284 27.984 18.266 1 91.75 28 GLN B C 1
ATOM 2572 O O . GLN B 1 28 ? 1.168 28.031 19.125 1 91.75 28 GLN B O 1
ATOM 2577 N N . LYS B 1 29 ? -0.802 27.344 18.391 1 94.5 29 LYS B N 1
ATOM 2578 C CA . LYS B 1 29 ? -1.002 26.469 19.531 1 94.5 29 LYS B CA 1
ATOM 2579 C C . LYS B 1 29 ? -0.277 25.141 19.328 1 94.5 29 LYS B C 1
ATOM 2581 O O . LYS B 1 29 ? -0.159 24.641 18.203 1 94.5 29 LYS B O 1
ATOM 2586 N N . SER B 1 30 ? 0.142 24.609 20.469 1 96.38 30 SER B N 1
ATOM 2587 C CA . SER B 1 30 ? 0.695 23.266 20.453 1 96.38 30 SER B CA 1
ATOM 2588 C C . SER B 1 30 ? -0.3 22.266 21.016 1 96.38 30 SER B C 1
ATOM 2590 O O . SER B 1 30 ? -0.87 22.469 22.094 1 96.38 30 SER B O 1
ATOM 2592 N N . GLY B 1 31 ? -0.487 21.203 20.281 1 97.38 31 GLY B N 1
ATOM 2593 C CA . GLY B 1 31 ? -1.33 20.125 20.766 1 97.38 31 GLY B CA 1
ATOM 2594 C C . GLY B 1 31 ? -0.557 19.047 21.516 1 97.38 31 GLY B C 1
ATOM 2595 O O . GLY B 1 31 ? -1.135 18.047 21.953 1 97.38 31 GLY B O 1
ATOM 2596 N N . ILE B 1 32 ? 0.74 19.219 21.734 1 98.19 32 ILE B N 1
ATOM 2597 C CA . ILE B 1 32 ? 1.581 18.234 22.422 1 98.19 32 ILE B CA 1
ATOM 2598 C C . ILE B 1 32 ? 1.415 18.375 23.922 1 98.19 32 ILE B C 1
ATOM 2600 O O . ILE B 1 32 ? 1.571 19.469 24.484 1 98.19 32 ILE B O 1
ATOM 2604 N N . THR B 1 33 ? 1.135 17.297 24.562 1 98 33 THR B N 1
ATOM 2605 C CA . THR B 1 33 ? 0.906 17.297 26.016 1 98 33 THR B CA 1
ATOM 2606 C C . THR B 1 33 ? 1.638 16.141 26.672 1 98 33 THR B C 1
ATOM 2608 O O . THR B 1 33 ? 2.158 15.25 26 1 98 33 THR B O 1
ATOM 2611 N N . TYR B 1 34 ? 1.717 16.25 27.969 1 97.88 34 TYR B N 1
ATOM 2612 C CA . TYR B 1 34 ? 2.168 15.109 28.766 1 97.88 34 TYR B CA 1
ATOM 2613 C C . TYR B 1 34 ? 1.126 14 28.766 1 97.88 34 TYR B C 1
ATOM 2615 O O . TYR B 1 34 ? -0.072 14.258 28.891 1 97.88 34 TYR B O 1
ATOM 2623 N N . LEU B 1 35 ? 1.575 12.758 28.531 1 97.25 35 LEU B N 1
ATOM 2624 C CA . LEU B 1 35 ? 0.729 11.57 28.578 1 97.25 35 LEU B CA 1
ATOM 2625 C C . LEU B 1 35 ? 1.239 10.578 29.609 1 97.25 35 LEU B C 1
ATOM 2627 O O . LEU B 1 35 ? 2.377 10.109 29.516 1 97.25 35 LEU B O 1
ATOM 2631 N N . PRO B 1 36 ? 0.444 10.234 30.594 1 95.19 36 PRO B N 1
ATOM 2632 C CA . PRO B 1 36 ? 0.879 9.297 31.641 1 95.19 36 PRO B CA 1
ATOM 2633 C C . PRO B 1 36 ? 0.937 7.855 31.156 1 95.19 36 PRO B C 1
ATOM 2635 O O . PRO B 1 36 ? 0.209 7 31.656 1 95.19 36 PRO B O 1
ATOM 2638 N N . LEU B 1 37 ? 1.84 7.582 30.312 1 95.31 37 LEU B N 1
ATOM 2639 C CA . LEU B 1 37 ? 2.006 6.246 29.75 1 95.31 37 LEU B CA 1
ATOM 2640 C C . LEU B 1 37 ? 3.08 5.469 30.5 1 95.31 37 LEU B C 1
ATOM 2642 O O . LEU B 1 37 ? 4.027 6.059 31.016 1 95.31 37 LEU B O 1
ATOM 2646 N N . SER B 1 38 ? 2.881 4.184 30.625 1 95.75 38 SER B N 1
ATOM 2647 C CA . SER B 1 38 ? 3.906 3.311 31.188 1 95.75 38 SER B CA 1
ATOM 2648 C C . SER B 1 38 ? 5.043 3.086 30.203 1 95.75 38 SER B C 1
ATOM 2650 O O . SER B 1 38 ? 5.266 1.963 29.75 1 95.75 38 SER B O 1
ATOM 2652 N N . HIS B 1 39 ? 5.707 4.121 29.922 1 96.75 39 HIS B N 1
ATOM 2653 C CA . HIS B 1 39 ? 6.781 4.141 28.938 1 96.75 39 HIS B CA 1
ATOM 2654 C C . HIS B 1 39 ? 7.711 5.332 29.156 1 96.75 39 HIS B C 1
ATOM 2656 O O . HIS B 1 39 ? 7.32 6.32 29.766 1 96.75 39 HIS B O 1
ATOM 2662 N N . ASP B 1 40 ? 8.883 5.254 28.641 1 96.5 40 ASP B N 1
ATOM 2663 C CA . ASP B 1 40 ? 9.867 6.324 28.797 1 96.5 40 ASP B CA 1
ATOM 2664 C C . ASP B 1 40 ? 9.453 7.559 28 1 96.5 40 ASP B C 1
ATOM 2666 O O . ASP B 1 40 ? 9.883 8.672 28.297 1 96.5 40 ASP B O 1
ATOM 2670 N N . VAL B 1 41 ? 8.703 7.348 27 1 97.31 41 VAL B N 1
ATOM 2671 C CA . VAL B 1 41 ? 8.125 8.445 26.234 1 97.31 41 VAL B CA 1
ATOM 2672 C C . VAL B 1 41 ? 6.75 8.797 26.797 1 97.31 41 VAL B C 1
ATOM 2674 O O . VAL B 1 41 ? 5.828 7.98 26.766 1 97.31 41 VAL B O 1
ATOM 2677 N N . GLN B 1 42 ? 6.691 10.039 27.219 1 98.06 42 GLN B N 1
ATOM 2678 C CA . GLN B 1 42 ? 5.461 10.391 27.922 1 98.06 42 GLN B CA 1
ATOM 2679 C C . GLN B 1 42 ? 4.879 11.695 27.375 1 98.06 42 GLN B C 1
ATOM 2681 O O . GLN B 1 42 ? 4.285 12.477 28.125 1 98.06 42 GLN B O 1
ATOM 2686 N N . ILE B 1 43 ? 5.129 12.023 26.172 1 97.94 43 ILE B N 1
ATOM 2687 C CA . ILE B 1 4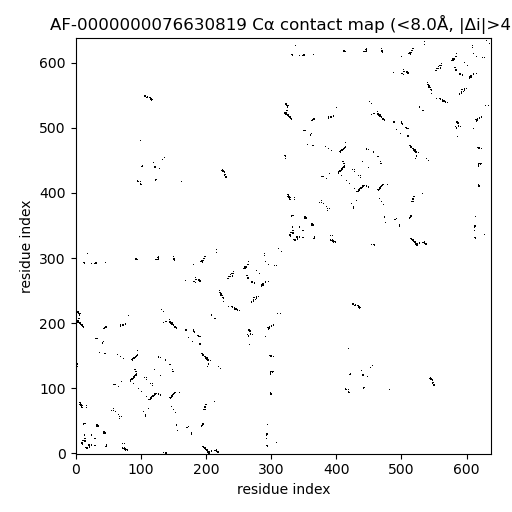3 ? 4.562 13.188 25.484 1 97.94 43 ILE B CA 1
ATOM 2688 C C . ILE B 1 43 ? 4.016 12.766 24.125 1 97.94 43 ILE B C 1
ATOM 2690 O O . ILE B 1 43 ? 4.445 11.758 23.562 1 97.94 43 ILE B O 1
ATOM 2694 N N . GLY B 1 44 ? 3.062 13.477 23.625 1 98.12 44 GLY B N 1
ATOM 2695 C CA . GLY B 1 44 ? 2.486 13.227 22.312 1 98.12 44 GLY B CA 1
ATOM 2696 C C . GLY B 1 44 ? 1.287 14.109 22.016 1 98.12 44 GLY B C 1
ATOM 2697 O O . GLY B 1 44 ? 0.835 14.867 22.875 1 98.12 44 GLY B O 1
ATOM 2698 N N . GLY B 1 45 ? 0.935 14.188 20.781 1 98.25 45 GLY B N 1
ATOM 2699 C CA . GLY B 1 45 ? -0.276 14.875 20.375 1 98.25 45 GLY B CA 1
ATOM 2700 C C . GLY B 1 45 ? -1.469 13.945 20.219 1 98.25 45 GLY B C 1
ATOM 2701 O O . GLY B 1 45 ? -1.635 13.305 19.188 1 98.25 45 GLY B O 1
ATOM 2702 N N . LYS B 1 46 ? -2.332 13.945 21.156 1 97.44 46 LYS B N 1
ATOM 2703 C CA . LYS B 1 46 ? -3.51 13.086 21.156 1 97.44 46 LYS B CA 1
ATOM 2704 C C . LYS B 1 46 ? -4.789 13.898 20.984 1 97.44 46 LYS B C 1
ATOM 2706 O O . LYS B 1 46 ? -5.008 14.875 21.703 1 97.44 46 LYS B O 1
ATOM 2711 N N . PRO B 1 47 ? -5.586 13.5 20 1 97.25 47 PRO B N 1
ATOM 2712 C CA . PRO B 1 47 ? -6.852 14.227 19.859 1 97.25 47 PRO B CA 1
ATOM 2713 C C . PRO B 1 47 ? -7.777 14.055 21.047 1 97.25 47 PRO B C 1
ATOM 2715 O O . PRO B 1 47 ? -7.848 12.969 21.641 1 97.25 47 PRO B O 1
ATOM 2718 N N . ASN B 1 48 ? -8.461 15.156 21.406 1 95.25 48 ASN B N 1
ATOM 2719 C CA . ASN B 1 48 ? -9.633 15.031 22.266 1 95.25 48 ASN B CA 1
ATOM 2720 C C . ASN B 1 48 ? -10.844 14.516 21.5 1 95.25 48 ASN B C 1
ATOM 2722 O O . ASN B 1 48 ? -11.664 15.305 21.016 1 95.25 48 ASN B O 1
ATOM 2726 N N . PHE B 1 49 ? -10.969 13.219 21.438 1 94 49 PHE B N 1
ATOM 2727 C CA . PHE B 1 49 ? -11.883 12.539 20.531 1 94 49 PHE B CA 1
ATOM 2728 C C . PHE B 1 49 ? -12.727 11.516 21.281 1 94 49 PHE B C 1
ATOM 2730 O O . PHE B 1 49 ? -12.188 10.641 21.953 1 94 49 PHE B O 1
ATOM 2737 N N . SER B 1 50 ? -14.047 11.625 21.188 1 89.56 50 SER B N 1
ATOM 2738 C CA . SER B 1 50 ? -14.961 10.648 21.781 1 89.56 50 SER B CA 1
ATOM 2739 C C . SER B 1 50 ? -15.383 9.594 20.766 1 89.56 50 SER B C 1
ATOM 2741 O O . SER B 1 50 ? -16.062 9.914 19.781 1 89.56 50 SER B O 1
ATOM 2743 N N . THR B 1 51 ? -15.07 8.398 21.047 1 85.19 51 THR B N 1
ATOM 2744 C CA . THR B 1 51 ? -15.391 7.309 20.141 1 85.19 51 THR B CA 1
ATOM 2745 C C . THR B 1 51 ? -16.891 7 20.172 1 85.19 51 THR B C 1
ATOM 2747 O O . THR B 1 51 ? -17.422 6.418 19.234 1 85.19 51 THR B O 1
ATOM 2750 N N . SER B 1 52 ? -17.562 7.348 21.188 1 82.25 52 SER B N 1
ATOM 2751 C CA . SER B 1 52 ? -18.984 7.023 21.359 1 82.25 52 SER B CA 1
ATOM 2752 C C . SER B 1 52 ? -19.828 7.617 20.234 1 82.25 52 SER B C 1
ATOM 2754 O O . SER B 1 52 ? -20.797 7 19.797 1 82.25 52 SER B O 1
ATOM 2756 N N . SER B 1 53 ? -19.391 8.695 19.719 1 80.38 53 SER B N 1
ATOM 2757 C CA . SER B 1 53 ? -20.156 9.375 18.656 1 80.38 53 SER B CA 1
ATOM 2758 C C . SER B 1 53 ? -20 8.656 17.328 1 80.38 53 SER B C 1
ATOM 2760 O O . SER B 1 53 ? -20.781 8.898 16.391 1 80.38 53 SER B O 1
ATOM 2762 N N . TRP B 1 54 ? -19.047 7.711 17.312 1 80.94 54 TRP B N 1
ATOM 2763 C CA . TRP B 1 54 ? -18.734 7.129 16.016 1 80.94 54 TRP B CA 1
ATOM 2764 C C . TRP B 1 54 ? -18.984 5.625 16.016 1 80.94 54 TRP B C 1
ATOM 2766 O O . TRP B 1 54 ? -19 4.992 14.953 1 80.94 54 TRP B O 1
ATOM 2776 N N . LYS B 1 55 ? -19.219 5.035 17.141 1 76.31 55 LYS B N 1
ATOM 2777 C CA . LYS B 1 55 ? -19.375 3.594 17.297 1 76.31 55 LYS B CA 1
ATOM 2778 C C . LYS B 1 55 ? -20.516 3.066 16.438 1 76.31 55 LYS B C 1
ATOM 2780 O O . LYS B 1 55 ? -20.453 1.946 15.938 1 76.31 55 LYS B O 1
ATOM 2785 N N . GLN B 1 56 ? -21.453 3.826 16.281 1 77.25 56 GLN B N 1
ATOM 2786 C CA . GLN B 1 56 ? -22.625 3.373 15.523 1 77.25 56 GLN B CA 1
ATOM 2787 C C . GLN B 1 56 ? -22.297 3.271 14.031 1 77.25 56 GLN B C 1
ATOM 2789 O O . GLN B 1 56 ? -22.984 2.564 13.289 1 77.25 56 GLN B O 1
ATOM 2794 N N . TYR B 1 57 ? -21.312 3.963 13.695 1 75.62 57 TYR B N 1
ATOM 2795 C CA . TYR B 1 57 ? -21 4.012 12.273 1 75.62 57 TYR B CA 1
ATOM 2796 C C . TYR B 1 57 ? -19.953 2.967 11.906 1 75.62 57 TYR B C 1
ATOM 2798 O O . TYR B 1 57 ? -19.922 2.48 10.773 1 75.62 57 TYR B O 1
ATOM 2806 N N . ILE B 1 58 ? -19.109 2.67 12.844 1 71.88 58 ILE B N 1
ATOM 2807 C CA . ILE B 1 58 ? -18.062 1.69 12.602 1 71.88 58 ILE B CA 1
ATOM 2808 C C . ILE B 1 58 ? -18.391 0.392 13.336 1 71.88 58 ILE B C 1
ATOM 2810 O O . ILE B 1 58 ? -18.094 0.255 14.531 1 71.88 58 ILE B O 1
ATOM 2814 N N . LYS B 1 59 ? -18.984 -0.495 12.867 1 65.62 59 LYS B N 1
ATOM 2815 C CA . LYS B 1 59 ? -19.547 -1.681 13.508 1 65.62 59 LYS B CA 1
ATOM 2816 C C . LYS B 1 59 ? -18.531 -2.816 13.547 1 65.62 59 LYS B C 1
ATOM 2818 O O . LYS B 1 59 ? -18.688 -3.756 14.336 1 65.62 59 LYS B O 1
ATOM 2823 N N . VAL B 1 60 ? -17.516 -2.617 13.008 1 66.25 60 VAL B N 1
ATOM 2824 C CA . VAL B 1 60 ? -16.75 -3.832 12.742 1 66.25 60 VAL B CA 1
ATOM 2825 C C . VAL B 1 60 ? -15.32 -3.666 13.266 1 66.25 60 VAL B C 1
ATOM 2827 O O . VAL B 1 60 ? -14.43 -4.449 12.93 1 66.25 60 VAL B O 1
ATOM 2830 N N . SER B 1 61 ? -15.109 -2.574 13.961 1 72.88 61 SER B N 1
ATOM 2831 C CA . SER B 1 61 ? -13.766 -2.338 14.477 1 72.88 61 SER B CA 1
ATOM 2832 C C . SER B 1 61 ? -13.805 -1.5 15.75 1 72.88 61 SER B C 1
ATOM 2834 O O . SER B 1 61 ? -14.695 -0.672 15.93 1 72.88 61 SER B O 1
ATOM 2836 N N . ASN B 1 62 ? -12.852 -1.77 16.562 1 75.69 62 ASN B N 1
ATOM 2837 C CA . ASN B 1 62 ? -12.656 -0.933 17.75 1 75.69 62 ASN B CA 1
ATOM 2838 C C . ASN B 1 62 ? -11.32 -0.195 17.703 1 75.69 62 ASN B C 1
ATOM 2840 O O . ASN B 1 62 ? -10.836 0.283 18.719 1 75.69 62 ASN B O 1
ATOM 2844 N N . SER B 1 63 ? -10.828 -0.099 16.547 1 85.06 63 SER B N 1
ATOM 2845 C CA . SER B 1 63 ? -9.547 0.571 16.359 1 85.06 63 SER B CA 1
ATOM 2846 C C . SER B 1 63 ? -9.695 2.088 16.422 1 85.06 63 SER B C 1
ATOM 2848 O O . SER B 1 63 ? -10.453 2.668 15.633 1 85.06 63 SER B O 1
ATOM 2850 N N . LEU B 1 64 ? -8.992 2.711 17.344 1 89.19 64 LEU B N 1
ATOM 2851 C CA . LEU B 1 64 ? -9.016 4.164 17.469 1 89.19 64 LEU B CA 1
ATOM 2852 C C . LEU B 1 64 ? -8.594 4.824 16.156 1 89.19 64 LEU B C 1
ATOM 2854 O O . LEU B 1 64 ? -9.164 5.848 15.766 1 89.19 64 LEU B O 1
ATOM 2858 N N . SER B 1 65 ? -7.578 4.262 15.5 1 90.62 65 SER B N 1
ATOM 2859 C CA . SER B 1 65 ? -7.109 4.773 14.219 1 90.62 65 SER B CA 1
ATOM 2860 C C . SER B 1 65 ? -8.234 4.809 13.188 1 90.62 65 SER B C 1
ATOM 2862 O O . SER B 1 65 ? -8.336 5.754 12.406 1 90.62 65 SER B O 1
ATOM 2864 N N . LEU B 1 66 ? -9.094 3.836 13.172 1 90.56 66 LEU B N 1
ATOM 2865 C CA . LEU B 1 66 ? -10.188 3.762 12.203 1 90.56 66 LEU B CA 1
ATOM 2866 C C . LEU B 1 66 ? -11.273 4.777 12.539 1 90.56 66 LEU B C 1
ATOM 2868 O O . LEU B 1 66 ? -11.922 5.316 11.641 1 90.56 66 LEU B O 1
ATOM 2872 N N . TYR B 1 67 ? -11.469 5.016 13.844 1 93.06 67 TYR B N 1
ATOM 2873 C CA . TYR B 1 67 ? -12.414 6.055 14.227 1 93.06 67 TYR B CA 1
ATOM 2874 C C . TYR B 1 67 ? -11.961 7.418 13.727 1 93.06 67 TYR B C 1
ATOM 2876 O O . TYR B 1 67 ? -12.758 8.188 13.188 1 93.06 67 TYR B O 1
ATOM 2884 N N . TYR B 1 68 ? -10.656 7.703 13.922 1 95 68 TYR B N 1
ATOM 2885 C CA . TYR B 1 68 ? -10.102 8.945 13.398 1 95 68 TYR B CA 1
ATOM 2886 C C . TYR B 1 68 ? -10.305 9.047 11.898 1 95 68 TYR B C 1
ATOM 2888 O O . TYR B 1 68 ? -10.727 10.086 11.391 1 95 68 TYR B O 1
ATOM 2896 N N . ALA B 1 69 ? -9.992 7.938 11.219 1 94.62 69 ALA B N 1
ATOM 2897 C CA . ALA B 1 69 ? -10.07 7.883 9.766 1 94.62 69 ALA B CA 1
ATOM 2898 C C . ALA B 1 69 ? -11.5 8.133 9.281 1 94.62 69 ALA B C 1
ATOM 2900 O O . ALA B 1 69 ? -11.711 8.875 8.32 1 94.62 69 ALA B O 1
ATOM 2901 N N . TYR B 1 70 ? -12.461 7.527 9.922 1 95.25 70 TYR B N 1
ATOM 2902 C CA . TYR B 1 70 ? -13.859 7.676 9.539 1 95.25 70 TYR B CA 1
ATOM 2903 C C . TYR B 1 70 ? -14.312 9.125 9.672 1 95.25 70 TYR B C 1
ATOM 2905 O O . TYR B 1 70 ? -14.992 9.648 8.789 1 95.25 70 TYR B O 1
ATOM 2913 N N . ALA B 1 71 ? -13.969 9.695 10.766 1 96.44 71 ALA B N 1
ATOM 2914 C CA . ALA B 1 71 ? -14.359 11.078 11.016 1 96.44 71 ALA B CA 1
ATOM 2915 C C . ALA B 1 71 ? -13.773 12.016 9.961 1 96.44 71 ALA B C 1
ATOM 2917 O O . ALA B 1 71 ? -14.484 12.852 9.406 1 96.44 71 ALA B O 1
ATOM 2918 N N . ALA B 1 72 ? -12.469 11.898 9.688 1 97.56 72 ALA B N 1
ATOM 2919 C CA . ALA B 1 72 ? -11.812 12.734 8.695 1 97.56 72 ALA B CA 1
ATOM 2920 C C . ALA B 1 72 ? -12.391 12.5 7.305 1 97.56 72 ALA B C 1
ATOM 2922 O O . ALA B 1 72 ? -12.625 13.445 6.551 1 97.56 72 ALA B O 1
ATOM 2923 N N . ALA B 1 73 ? -12.609 11.227 6.984 1 97.25 73 ALA B N 1
ATOM 2924 C CA . ALA B 1 73 ? -13.172 10.852 5.688 1 97.25 73 ALA B CA 1
ATOM 2925 C C . ALA B 1 73 ? -14.555 11.453 5.496 1 97.25 73 ALA B C 1
ATOM 2927 O O . ALA B 1 73 ? -14.875 11.977 4.426 1 97.25 73 ALA B O 1
ATOM 2928 N N . THR B 1 74 ? -15.375 11.367 6.512 1 96.62 74 THR B N 1
ATOM 2929 C CA . THR B 1 74 ? -16.734 11.883 6.457 1 96.62 74 THR B CA 1
ATOM 2930 C C . THR B 1 74 ? -16.734 13.398 6.227 1 96.62 74 THR B C 1
ATOM 2932 O O . THR B 1 74 ? -17.516 13.914 5.434 1 96.62 74 THR B O 1
ATOM 2935 N N . GLU B 1 75 ? -15.844 14.07 6.902 1 97.88 75 GLU B N 1
ATOM 2936 C CA . GLU B 1 75 ? -15.727 15.516 6.711 1 97.88 75 GLU B CA 1
ATOM 2937 C C . GLU B 1 75 ? -15.367 15.852 5.27 1 97.88 75 GLU B C 1
ATOM 2939 O O . GLU B 1 75 ? -15.961 16.75 4.672 1 97.88 75 GLU B O 1
ATOM 2944 N N . ALA B 1 76 ? -14.391 15.148 4.688 1 98.12 76 ALA B N 1
ATOM 2945 C CA . ALA B 1 76 ? -13.953 15.406 3.318 1 98.12 76 ALA B CA 1
ATOM 2946 C C . ALA B 1 76 ? -15.07 15.125 2.322 1 98.12 76 ALA B C 1
ATOM 2948 O O . ALA B 1 76 ? -15.258 15.875 1.364 1 98.12 76 ALA B O 1
ATOM 2949 N N . LEU B 1 77 ? -15.797 14.039 2.531 1 97.88 77 LEU B N 1
ATOM 2950 C CA . LEU B 1 77 ? -16.906 13.672 1.656 1 97.88 77 LEU B CA 1
ATOM 2951 C C . LEU B 1 77 ? -18 14.727 1.702 1 97.88 77 LEU B C 1
ATOM 2953 O O . LEU B 1 77 ? -18.531 15.117 0.661 1 97.88 77 LEU B O 1
ATOM 2957 N N . LEU B 1 78 ? -18.344 15.172 2.893 1 97.25 78 LEU B N 1
ATOM 2958 C CA . LEU B 1 78 ? -19.359 16.203 3.055 1 97.25 78 LEU B CA 1
ATOM 2959 C C . LEU B 1 78 ? -18.953 17.484 2.348 1 97.25 78 LEU B C 1
ATOM 2961 O O . LEU B 1 78 ? -19.766 18.094 1.646 1 97.25 78 LEU B O 1
ATOM 2965 N N . GLN B 1 79 ? -17.719 17.875 2.537 1 96.75 79 GLN B N 1
ATOM 2966 C CA . GLN B 1 79 ? -17.25 19.109 1.918 1 96.75 79 GLN B CA 1
ATOM 2967 C C . GLN B 1 79 ? -17.266 19 0.395 1 96.75 79 GLN B C 1
ATOM 2969 O O . GLN B 1 79 ? -17.531 19.984 -0.297 1 96.75 79 GLN B O 1
ATOM 2974 N N . SER B 1 80 ? -16.969 17.859 -0.15 1 96.94 80 SER B N 1
ATOM 2975 C CA . SER B 1 80 ? -16.906 17.672 -1.595 1 96.94 80 SER B CA 1
ATOM 2976 C C . SER B 1 80 ? -18.297 17.469 -2.178 1 96.94 80 SER B C 1
ATOM 2978 O O . SER B 1 80 ? -18.484 17.516 -3.396 1 96.94 80 SER B O 1
ATOM 2980 N N . SER B 1 81 ? -19.281 17.141 -1.355 1 97.25 81 SER B N 1
ATOM 2981 C CA . SER B 1 81 ? -20.656 16.859 -1.754 1 97.25 81 SER B CA 1
ATOM 2982 C C . SER B 1 81 ? -20.719 15.625 -2.648 1 97.25 81 SER B C 1
ATOM 2984 O O . SER B 1 81 ? -21.453 15.617 -3.641 1 97.25 81 SER B O 1
ATOM 2986 N N . LEU B 1 82 ? -19.891 14.672 -2.385 1 96.38 82 LEU B N 1
ATOM 2987 C CA . LEU B 1 82 ? -19.906 13.422 -3.141 1 96.38 82 LEU B CA 1
ATOM 2988 C C . LEU B 1 82 ? -20.422 12.273 -2.283 1 96.38 82 LEU B C 1
ATOM 2990 O O . LEU B 1 82 ? -20.141 12.203 -1.088 1 96.38 82 LEU B O 1
ATOM 2994 N N . SER B 1 83 ? -21.109 11.398 -3.002 1 95.06 83 SER B N 1
ATOM 2995 C CA . SER B 1 83 ? -21.5 10.148 -2.354 1 95.06 83 SER B CA 1
ATOM 2996 C C . SER B 1 83 ? -20.312 9.195 -2.23 1 95.06 83 SER B C 1
ATOM 2998 O O . SER B 1 83 ? -19.453 9.141 -3.121 1 95.06 83 SER B O 1
ATOM 3000 N N . SER B 1 84 ? -20.281 8.453 -1.122 1 93.12 84 SER B N 1
ATOM 3001 C CA . SER B 1 84 ? -19.219 7.484 -0.886 1 93.12 84 SER B CA 1
ATOM 3002 C C . SER B 1 84 ? -19.188 6.426 -1.98 1 93.12 84 SER B C 1
ATOM 3004 O O . SER B 1 84 ? -18.109 5.891 -2.297 1 93.12 84 SER B O 1
ATOM 3006 N N . SER B 1 85 ? -20.281 6.098 -2.621 1 90.25 85 SER B N 1
ATOM 3007 C CA . SER B 1 85 ? -20.359 5.066 -3.652 1 90.25 85 SER B CA 1
ATOM 3008 C C . SER B 1 85 ? -19.672 5.527 -4.938 1 90.25 85 SER B C 1
ATOM 3010 O O . SER B 1 85 ? -19.359 4.711 -5.805 1 90.25 85 SER B O 1
ATOM 3012 N N . ALA B 1 86 ? -19.391 6.805 -5.02 1 91.44 86 ALA B N 1
ATOM 3013 C CA . ALA B 1 86 ? -18.844 7.375 -6.246 1 91.44 86 ALA B CA 1
ATOM 3014 C C . ALA B 1 86 ? -17.328 7.535 -6.148 1 91.44 86 ALA B C 1
ATOM 3016 O O . ALA B 1 86 ? -16.688 7.93 -7.117 1 91.44 86 ALA B O 1
ATOM 3017 N N . VAL B 1 87 ? -16.828 7.238 -4.992 1 95.25 87 VAL B N 1
ATOM 3018 C CA . VAL B 1 87 ? -15.406 7.535 -4.82 1 95.25 87 VAL B CA 1
ATOM 3019 C C . VAL B 1 87 ? -14.633 6.242 -4.543 1 95.25 87 VAL B C 1
ATOM 3021 O O . VAL B 1 87 ? -15.18 5.305 -3.953 1 95.25 87 VAL B O 1
ATOM 3024 N N . SER B 1 88 ? -13.406 6.172 -5.047 1 94.56 88 SER B N 1
ATOM 3025 C CA . SER B 1 88 ? -12.461 5.141 -4.625 1 94.56 88 SER B CA 1
ATOM 3026 C C . SER B 1 88 ? -11.734 5.539 -3.346 1 94.56 88 SER B C 1
ATOM 3028 O O . SER B 1 88 ? -11.734 6.715 -2.969 1 94.56 88 SER B O 1
ATOM 3030 N N . LEU B 1 89 ? -11.164 4.535 -2.715 1 94.5 89 LEU B N 1
ATOM 3031 C CA . LEU B 1 89 ? -10.461 4.793 -1.463 1 94.5 89 LEU B CA 1
ATOM 3032 C C . LEU B 1 89 ? -9.023 4.297 -1.538 1 94.5 89 LEU B C 1
ATOM 3034 O O . LEU B 1 89 ? -8.766 3.174 -1.975 1 94.5 89 LEU B O 1
ATOM 3038 N N . ILE B 1 90 ? -8.086 5.145 -1.215 1 93.06 90 ILE B N 1
ATOM 3039 C CA . ILE B 1 90 ? -6.734 4.73 -0.865 1 93.06 90 ILE B CA 1
ATOM 3040 C C . ILE B 1 90 ? -6.457 5.055 0.601 1 93.06 90 ILE B C 1
ATOM 3042 O O . ILE B 1 90 ? -6.438 6.223 0.992 1 93.06 90 ILE B O 1
ATOM 3046 N N . TYR B 1 91 ? -6.328 4.035 1.348 1 91.62 91 TYR B N 1
ATOM 3047 C CA . TYR B 1 91 ? -6.062 4.164 2.775 1 91.62 91 TYR B CA 1
ATOM 3048 C C . TYR B 1 91 ? -4.594 3.896 3.084 1 91.62 91 TYR B C 1
ATOM 3050 O O . TYR B 1 91 ? -4.02 2.918 2.596 1 91.62 91 TYR B O 1
ATOM 3058 N N . GLU B 1 92 ? -3.99 4.781 3.826 1 88.38 92 GLU B N 1
ATOM 3059 C CA . GLU B 1 92 ? -2.586 4.629 4.195 1 88.38 92 GLU B CA 1
ATOM 3060 C C . GLU B 1 92 ? -2.406 4.641 5.707 1 88.38 92 GLU B C 1
ATOM 3062 O O . GLU B 1 92 ? -2.947 5.512 6.395 1 88.38 92 GLU B O 1
ATOM 3067 N N . THR B 1 93 ? -1.692 3.721 6.238 1 83.56 93 THR B N 1
ATOM 3068 C CA . THR B 1 93 ? -1.369 3.654 7.656 1 83.56 93 THR B CA 1
ATOM 3069 C C . THR B 1 93 ? 0.075 3.207 7.863 1 83.56 93 THR B C 1
ATOM 3071 O O . THR B 1 93 ? 0.766 2.859 6.902 1 83.56 93 THR B O 1
ATOM 3074 N N . CYS B 1 94 ? 0.531 3.346 9.008 1 78 94 CYS B N 1
ATOM 3075 C CA . CYS B 1 94 ? 1.897 2.955 9.336 1 78 94 CYS B CA 1
ATOM 3076 C C . CYS B 1 94 ? 1.911 1.815 10.344 1 78 94 CYS B C 1
ATOM 3078 O O . CYS B 1 94 ? 2.775 0.939 10.289 1 78 94 CYS B O 1
ATOM 3080 N N . VAL B 1 95 ? 1.022 1.854 11.25 1 74.62 95 VAL B N 1
ATOM 3081 C CA . VAL B 1 95 ? 0.965 0.858 12.312 1 74.62 95 VAL B CA 1
ATOM 3082 C C . VAL B 1 95 ? -0.437 0.259 12.391 1 74.62 95 VAL B C 1
ATOM 3084 O O . VAL B 1 95 ? -1.416 0.905 12.008 1 74.62 95 VAL B O 1
ATOM 3087 N N . SER B 1 96 ? -0.451 -0.983 12.711 1 69.69 96 SER B N 1
ATOM 3088 C CA . SER B 1 96 ? -1.752 -1.6 12.953 1 69.69 96 SER B CA 1
ATOM 3089 C C . SER B 1 96 ? -1.701 -2.559 14.133 1 69.69 96 SER B C 1
ATOM 3091 O O . SER B 1 96 ? -0.693 -3.234 14.352 1 69.69 96 SER B O 1
ATOM 3093 N N . GLU B 1 97 ? -2.768 -2.371 14.891 1 64.88 97 GLU B N 1
ATOM 3094 C CA . GLU B 1 97 ? -2.916 -3.35 15.969 1 64.88 97 GLU B CA 1
ATOM 3095 C C . GLU B 1 97 ? -3.258 -4.73 15.414 1 64.88 97 GLU B C 1
ATOM 3097 O O . GLU B 1 97 ? -3.064 -5.742 16.094 1 64.88 97 GLU B O 1
ATOM 3102 N N . ASN B 1 98 ? -3.76 -4.668 14.164 1 65.69 98 ASN B N 1
ATOM 3103 C CA . ASN B 1 98 ? -4.148 -5.93 13.539 1 65.69 98 ASN B CA 1
ATOM 3104 C C . ASN B 1 98 ? -3.053 -6.461 12.625 1 65.69 98 ASN B C 1
ATOM 3106 O O . ASN B 1 98 ? -2.375 -5.688 11.945 1 65.69 98 ASN B O 1
ATOM 3110 N N . THR B 1 99 ? -2.875 -7.758 12.75 1 63.78 99 THR B N 1
ATOM 3111 C CA . THR B 1 99 ? -1.827 -8.406 11.961 1 63.78 99 THR B CA 1
ATOM 3112 C C . THR B 1 99 ? -2.244 -8.531 10.5 1 63.78 99 THR B C 1
ATOM 3114 O O . THR B 1 99 ? -1.395 -8.664 9.617 1 63.78 99 THR B O 1
ATOM 3117 N N . ILE B 1 100 ? -3.533 -8.5 10.281 1 65.25 100 ILE B N 1
ATOM 3118 C CA . ILE B 1 100 ? -4.004 -8.508 8.898 1 65.25 100 ILE B CA 1
ATOM 3119 C C . ILE B 1 100 ? -4.43 -7.102 8.492 1 65.25 100 ILE B C 1
ATOM 3121 O O . ILE B 1 100 ? -5.586 -6.719 8.672 1 65.25 100 ILE B O 1
ATOM 3125 N N . PHE B 1 101 ? -3.525 -6.359 7.949 1 64.69 101 PHE B N 1
ATOM 3126 C CA . PHE B 1 101 ? -3.65 -4.926 7.715 1 64.69 101 PHE B CA 1
ATOM 3127 C C . PHE B 1 101 ? -4.691 -4.641 6.641 1 64.69 101 PHE B C 1
ATOM 3129 O O . PHE B 1 101 ? -5.395 -3.629 6.703 1 64.69 101 PHE B O 1
ATOM 3136 N N . ALA B 1 102 ? -4.754 -5.488 5.785 1 67.25 102 ALA B N 1
ATOM 3137 C CA . ALA B 1 102 ? -5.695 -5.289 4.688 1 67.25 102 ALA B CA 1
ATOM 3138 C C . ALA B 1 102 ? -7.125 -5.156 5.203 1 67.25 102 ALA B C 1
ATOM 3140 O O . ALA B 1 102 ? -7.977 -4.555 4.547 1 67.25 102 ALA B O 1
ATOM 3141 N N . LEU B 1 103 ? -7.27 -5.492 6.379 1 73.5 103 LEU B N 1
ATOM 3142 C CA . LEU B 1 103 ? -8.609 -5.477 6.941 1 73.5 103 LEU B CA 1
ATOM 3143 C C . LEU B 1 103 ? -9.016 -4.062 7.344 1 73.5 103 LEU B C 1
ATOM 3145 O O . LEU B 1 103 ? -10.203 -3.725 7.34 1 73.5 103 LEU B O 1
ATOM 3149 N N . GLU B 1 104 ? -8.07 -3.18 7.637 1 80.19 104 GLU B N 1
ATOM 3150 C CA . GLU B 1 104 ? -8.406 -1.829 8.078 1 80.19 104 GLU B CA 1
ATOM 3151 C C . GLU B 1 104 ? -9.031 -1.021 6.938 1 80.19 104 GLU B C 1
ATOM 3153 O O . GLU B 1 104 ? -10.039 -0.338 7.137 1 80.19 104 GLU B O 1
ATOM 3158 N N . ALA B 1 105 ? -8.438 -1.133 5.789 1 84.62 105 ALA B N 1
ATOM 3159 C CA . ALA B 1 105 ? -9 -0.44 4.629 1 84.62 105 ALA B CA 1
ATOM 3160 C C . ALA B 1 105 ? -10.391 -0.971 4.293 1 84.62 105 ALA B C 1
ATOM 3162 O O . ALA B 1 105 ? -11.273 -0.205 3.91 1 84.62 105 ALA B O 1
ATOM 3163 N N . SER B 1 106 ? -10.531 -2.27 4.422 1 83.62 106 SER B N 1
ATOM 3164 C CA . SER B 1 106 ? -11.82 -2.896 4.133 1 83.62 106 SER B CA 1
ATOM 3165 C C . SER B 1 106 ? -12.891 -2.445 5.121 1 83.62 106 SER B C 1
ATOM 3167 O O . SER B 1 106 ? -14.031 -2.191 4.734 1 83.62 106 SER B O 1
ATOM 3169 N N . LYS B 1 107 ? -12.531 -2.414 6.363 1 86 107 LYS B N 1
ATOM 3170 C CA . LYS B 1 107 ? -13.469 -1.983 7.402 1 86 107 LYS B CA 1
ATOM 3171 C C . LYS B 1 107 ? -13.891 -0.535 7.188 1 86 107 LYS B C 1
ATOM 3173 O O . LYS B 1 107 ? -15.07 -0.199 7.348 1 86 107 LYS B O 1
ATOM 3178 N N . LEU B 1 108 ? -12.938 0.293 6.879 1 89.25 108 LEU B N 1
ATOM 3179 C CA . LEU B 1 108 ? -13.25 1.696 6.633 1 89.25 108 LEU B CA 1
ATOM 3180 C C . LEU B 1 108 ? -14.164 1.846 5.418 1 89.25 108 LEU B C 1
ATOM 3182 O O . LEU B 1 108 ? -15.148 2.586 5.465 1 89.25 108 LEU B O 1
ATOM 3186 N N . SER B 1 109 ? -13.805 1.139 4.32 1 89.88 109 SER B N 1
ATOM 3187 C CA . SER B 1 109 ? -14.594 1.209 3.094 1 89.88 109 SER B CA 1
ATOM 3188 C C . SER B 1 109 ? -16.016 0.716 3.324 1 89.88 109 SER B C 1
ATOM 3190 O O . SER B 1 109 ? -16.984 1.307 2.818 1 89.88 109 SER B O 1
ATOM 3192 N N . TYR B 1 110 ? -16.125 -0.347 4.031 1 88.06 110 TYR B N 1
ATOM 3193 C CA . TYR B 1 110 ? -17.438 -0.909 4.352 1 88.06 110 TYR B CA 1
ATOM 3194 C C . TYR B 1 110 ? -18.266 0.082 5.148 1 88.06 110 TYR B C 1
ATOM 3196 O O . TYR B 1 110 ? -19.453 0.303 4.84 1 88.06 110 TYR B O 1
ATOM 3204 N N . SER B 1 111 ? -17.672 0.628 6.18 1 90.38 111 SER B N 1
ATOM 3205 C CA . SER B 1 111 ? -18.375 1.558 7.055 1 90.38 111 SER B CA 1
ATOM 3206 C C . SER B 1 111 ? -18.812 2.814 6.305 1 90.38 111 SER B C 1
ATOM 3208 O O . SER B 1 111 ? -19.844 3.4 6.605 1 90.38 111 SER B O 1
ATOM 3210 N N . LEU B 1 112 ? -18 3.238 5.328 1 92.31 112 LEU B N 1
ATOM 3211 C CA . LEU B 1 112 ? -18.297 4.445 4.566 1 92.31 112 LEU B CA 1
ATOM 3212 C C . LEU B 1 112 ? -19.25 4.148 3.416 1 92.31 112 LEU B C 1
ATOM 3214 O O . LEU B 1 112 ? -19.844 5.066 2.84 1 92.31 112 LEU B O 1
ATOM 3218 N N . GLY B 1 113 ? -19.312 2.889 2.992 1 89.81 113 GLY B N 1
ATOM 3219 C CA . GLY B 1 113 ? -20.172 2.51 1.873 1 89.81 113 GLY B CA 1
ATOM 3220 C C . GLY B 1 113 ? -19.516 2.727 0.524 1 89.81 113 GLY B C 1
ATOM 3221 O O . GLY B 1 113 ? -20.172 3.117 -0.44 1 89.81 113 GLY B O 1
ATOM 3222 N N . ILE B 1 114 ? -18.234 2.531 0.477 1 90.75 114 ILE B N 1
ATOM 3223 C CA . ILE B 1 114 ? -17.5 2.727 -0.764 1 90.75 114 ILE B CA 1
ATOM 3224 C C . ILE B 1 114 ? -17.578 1.466 -1.621 1 90.75 114 ILE B C 1
ATOM 3226 O O . ILE B 1 114 ? -17.25 0.372 -1.162 1 90.75 114 ILE B O 1
ATOM 3230 N N . THR B 1 115 ? -17.891 1.613 -2.967 1 87.56 115 THR B N 1
ATOM 3231 C CA . THR B 1 115 ? -18.078 0.443 -3.816 1 87.56 115 THR B CA 1
ATOM 3232 C C . THR B 1 115 ? -17.234 0.562 -5.086 1 87.56 115 THR B C 1
ATOM 3234 O O . THR B 1 115 ? -17.297 -0.302 -5.961 1 87.56 115 THR B O 1
ATOM 3237 N N . SER B 1 116 ? -16.484 1.601 -5.223 1 87.62 116 SER B N 1
ATOM 3238 C CA . SER B 1 116 ? -15.648 1.757 -6.406 1 87.62 116 SER B CA 1
ATOM 3239 C C . SER B 1 116 ? -14.367 0.944 -6.289 1 87.62 116 SER B C 1
ATOM 3241 O O . SER B 1 116 ? -14.305 -0.201 -6.742 1 87.62 116 SER B O 1
ATOM 3243 N N . SER B 1 117 ? -13.352 1.418 -5.707 1 88.25 117 SER B N 1
ATOM 3244 C CA . SER B 1 117 ? -12.125 0.656 -5.48 1 88.25 117 SER B CA 1
ATOM 3245 C C . SER B 1 117 ? -11.5 1.007 -4.137 1 88.25 117 SER B C 1
ATOM 3247 O O . SER B 1 117 ? -11.68 2.115 -3.631 1 88.25 117 SER B O 1
ATOM 3249 N N . VAL B 1 118 ? -10.812 -0.006 -3.602 1 88.06 118 VAL B N 1
ATOM 3250 C CA . VAL B 1 118 ? -10.156 0.188 -2.312 1 88.06 118 VAL B CA 1
ATOM 3251 C C . VAL B 1 118 ? -8.711 -0.296 -2.391 1 88.06 118 VAL B C 1
ATOM 3253 O O . VAL B 1 118 ? -8.438 -1.376 -2.922 1 88.06 118 VAL B O 1
ATOM 3256 N N . ASP B 1 119 ? -7.84 0.553 -1.913 1 87.38 119 ASP B N 1
ATOM 3257 C CA . ASP B 1 119 ? -6.418 0.239 -1.822 1 87.38 119 ASP B CA 1
ATOM 3258 C C . ASP B 1 119 ? -5.875 0.548 -0.429 1 87.38 119 ASP B C 1
ATOM 3260 O O . ASP B 1 119 ? -6.348 1.471 0.237 1 87.38 119 ASP B O 1
ATOM 3264 N N . CYS B 1 120 ? -4.953 -0.247 -0.011 1 85.12 120 CYS B N 1
ATOM 3265 C CA . CYS B 1 120 ? -4.297 -0.043 1.277 1 85.12 120 CYS B CA 1
ATOM 3266 C C . CYS B 1 120 ? -2.785 0.051 1.111 1 85.12 120 CYS B C 1
ATOM 3268 O O . CYS B 1 120 ? -2.17 -0.816 0.49 1 85.12 120 CYS B O 1
ATOM 3270 N N . LYS B 1 121 ? -2.275 1.118 1.61 1 83.75 121 LYS B N 1
ATOM 3271 C CA . LYS B 1 121 ? -0.838 1.37 1.562 1 83.75 121 LYS B CA 1
ATOM 3272 C C . LYS B 1 121 ? -0.251 1.48 2.967 1 83.75 121 LYS B C 1
ATOM 3274 O O . LYS B 1 121 ? -0.944 1.876 3.906 1 83.75 121 LYS B O 1
ATOM 3279 N N . ILE B 1 122 ? 1.021 1.11 3.023 1 78.38 122 ILE B N 1
ATOM 3280 C CA . ILE B 1 122 ? 1.749 1.261 4.277 1 78.38 122 ILE B CA 1
ATOM 3281 C C . ILE B 1 122 ? 3.002 2.102 4.051 1 78.38 122 ILE B C 1
ATOM 3283 O O . ILE B 1 122 ? 3.844 1.759 3.217 1 78.38 122 ILE B O 1
ATOM 3287 N N . SER B 1 123 ? 3.035 3.129 4.738 1 72.06 123 SER B N 1
ATOM 3288 C CA . SER B 1 123 ? 4.219 3.979 4.66 1 72.06 123 SER B CA 1
ATOM 3289 C C . SER B 1 123 ? 4.324 4.891 5.879 1 72.06 123 SER B C 1
ATOM 3291 O O . SER B 1 123 ? 3.334 5.129 6.57 1 72.06 123 SER B O 1
ATOM 3293 N N . ALA B 1 124 ? 5.527 5.172 6.145 1 64.62 124 ALA B N 1
ATOM 3294 C CA . ALA B 1 124 ? 5.707 6.211 7.156 1 64.62 124 ALA B CA 1
ATOM 3295 C C . ALA B 1 124 ? 5.66 7.602 6.527 1 64.62 124 ALA B C 1
ATOM 3297 O O . ALA B 1 124 ? 5.941 8.602 7.195 1 64.62 124 ALA B O 1
ATOM 3298 N N . LEU B 1 125 ? 5.391 7.508 5.203 1 64.19 125 LEU B N 1
ATOM 3299 C CA . LEU B 1 125 ? 5.402 8.789 4.496 1 64.19 125 LEU B CA 1
ATOM 3300 C C . LEU B 1 125 ? 4.074 9.516 4.676 1 64.19 125 LEU B C 1
ATOM 3302 O O . LEU B 1 125 ? 3.848 10.562 4.062 1 64.19 125 LEU B O 1
ATOM 3306 N N . GLY B 1 126 ? 3.203 8.945 5.418 1 68.5 126 GLY B N 1
ATOM 3307 C CA . GLY B 1 126 ? 2.107 9.688 6.023 1 68.5 126 GLY B CA 1
ATOM 3308 C C . GLY B 1 126 ? 1.006 10.031 5.035 1 68.5 126 GLY B C 1
ATOM 3309 O O . GLY B 1 126 ? 0.364 11.078 5.152 1 68.5 126 GLY B O 1
ATOM 3310 N N . GLY B 1 127 ? 0.84 9.344 4.023 1 74.56 127 GLY B N 1
ATOM 3311 C CA . GLY B 1 127 ? -0.246 9.648 3.107 1 74.56 127 GLY B CA 1
ATOM 3312 C C . GLY B 1 127 ? 0.228 10.281 1.811 1 74.56 127 GLY B C 1
ATOM 3313 O O . GLY B 1 127 ? -0.521 10.344 0.834 1 74.56 127 GLY B O 1
ATOM 3314 N N . LEU B 1 128 ? 1.465 10.789 1.794 1 84.44 128 LEU B N 1
ATOM 3315 C CA . LEU B 1 128 ? 1.974 11.43 0.584 1 84.44 128 LEU B CA 1
ATOM 3316 C C . LEU B 1 128 ? 2.062 10.422 -0.562 1 84.44 128 LEU B C 1
ATOM 3318 O O . LEU B 1 128 ? 1.785 10.766 -1.714 1 84.44 128 LEU B O 1
ATOM 3322 N N . ASP B 1 129 ? 2.383 9.281 -0.191 1 84.5 129 ASP B N 1
ATOM 3323 C CA . ASP B 1 129 ? 2.447 8.227 -1.198 1 84.5 129 ASP B CA 1
ATOM 3324 C C . ASP B 1 129 ? 1.063 7.926 -1.772 1 84.5 129 ASP B C 1
ATOM 3326 O O . ASP B 1 129 ? 0.926 7.664 -2.969 1 84.5 129 ASP B O 1
ATOM 3330 N N . ALA B 1 130 ? 0.125 7.934 -0.867 1 90.31 130 ALA B N 1
ATOM 3331 C CA . ALA B 1 130 ? -1.25 7.699 -1.299 1 90.31 130 ALA B CA 1
ATOM 3332 C C . ALA B 1 130 ? -1.732 8.812 -2.223 1 90.31 130 ALA B C 1
ATOM 3334 O O . ALA B 1 130 ? -2.432 8.555 -3.205 1 90.31 130 ALA B O 1
ATOM 3335 N N . VAL B 1 131 ? -1.384 10 -1.934 1 92.94 131 VAL B N 1
ATOM 3336 C CA . VAL B 1 131 ? -1.76 11.133 -2.771 1 92.94 131 VAL B CA 1
ATOM 3337 C C . VAL B 1 131 ? -1.127 10.984 -4.152 1 92.94 131 VAL B C 1
ATOM 3339 O O . VAL B 1 131 ? -1.8 11.156 -5.172 1 92.94 131 VAL B O 1
ATOM 3342 N N . CYS B 1 132 ? 0.177 10.68 -4.199 1 88.94 132 CYS B N 1
ATOM 3343 C CA . CYS B 1 132 ? 0.868 10.477 -5.469 1 88.94 132 CYS B CA 1
ATOM 3344 C C . CYS B 1 132 ? 0.191 9.383 -6.293 1 88.94 132 CYS B C 1
ATOM 3346 O O . CYS B 1 132 ? -0.019 9.547 -7.496 1 88.94 132 CYS B O 1
ATOM 3348 N N . SER B 1 133 ? -0.139 8.32 -5.609 1 89.25 133 SER B N 1
ATOM 3349 C CA . SER B 1 133 ? -0.813 7.215 -6.281 1 89.25 133 SER B CA 1
ATOM 3350 C C . SER B 1 133 ? -2.178 7.641 -6.809 1 89.25 133 SER B C 1
ATOM 3352 O O . SER B 1 133 ? -2.578 7.238 -7.906 1 89.25 133 SER B O 1
ATOM 3354 N N . GLY B 1 134 ? -2.895 8.398 -5.969 1 92.31 134 GLY B N 1
ATOM 3355 C CA . GLY B 1 134 ? -4.195 8.891 -6.387 1 92.31 134 GLY B CA 1
ATOM 3356 C C . GLY B 1 134 ? -4.129 9.805 -7.594 1 92.31 134 GLY B C 1
ATOM 3357 O O . GLY B 1 134 ? -4.945 9.695 -8.508 1 92.31 134 GLY B O 1
ATOM 3358 N N . VAL B 1 135 ? -3.168 10.664 -7.629 1 91.81 135 VAL B N 1
ATOM 3359 C CA . VAL B 1 135 ? -2.977 11.578 -8.75 1 91.81 135 VAL B CA 1
ATOM 3360 C C . VAL B 1 135 ? -2.686 10.789 -10.023 1 91.81 135 VAL B C 1
ATOM 3362 O O . VAL B 1 135 ? -3.27 11.055 -11.07 1 91.81 135 VAL B O 1
ATOM 3365 N N . ASN B 1 136 ? -1.789 9.82 -9.93 1 88.5 136 ASN B N 1
ATOM 3366 C CA . ASN B 1 136 ? -1.461 8.984 -11.078 1 88.5 136 ASN B CA 1
ATOM 3367 C C . ASN B 1 136 ? -2.691 8.25 -11.617 1 88.5 136 ASN B C 1
ATOM 3369 O O . ASN B 1 136 ? -2.875 8.141 -12.828 1 88.5 136 ASN B O 1
ATOM 3373 N N . ARG B 1 137 ? -3.465 7.707 -10.695 1 89.06 137 ARG B N 1
ATOM 3374 C CA . ARG B 1 137 ? -4.664 6.973 -11.078 1 89.06 137 ARG B CA 1
ATOM 3375 C C . ARG B 1 137 ? -5.637 7.871 -11.836 1 89.06 137 ARG B C 1
ATOM 3377 O O . ARG B 1 137 ? -6.184 7.473 -12.867 1 89.06 137 ARG B O 1
ATOM 3384 N N . ILE B 1 138 ? -5.844 9.055 -11.336 1 92.44 138 ILE B N 1
ATOM 3385 C CA . ILE B 1 138 ? -6.75 9.992 -11.984 1 92.44 138 ILE B CA 1
ATOM 3386 C C . ILE B 1 138 ? -6.223 10.352 -13.367 1 92.44 138 ILE B C 1
ATOM 3388 O O . ILE B 1 138 ? -6.992 10.461 -14.328 1 92.44 138 ILE B O 1
ATOM 3392 N N . LYS B 1 139 ? -4.969 10.492 -13.531 1 88.38 139 LYS B N 1
ATOM 3393 C CA . LYS B 1 139 ? -4.348 10.914 -14.781 1 88.38 139 LYS B CA 1
ATOM 3394 C C . LYS B 1 139 ? -4.465 9.82 -15.852 1 88.38 139 LYS B C 1
ATOM 3396 O O . LYS B 1 139 ? -4.281 10.086 -17.031 1 88.38 139 LYS B O 1
ATOM 3401 N N . THR B 1 140 ? -4.672 8.578 -15.406 1 83.19 140 THR B N 1
ATOM 3402 C CA . THR B 1 140 ? -4.902 7.512 -16.375 1 83.19 140 THR B CA 1
ATOM 3403 C C . THR B 1 140 ? -6.254 7.684 -17.062 1 83.19 140 THR B C 1
ATOM 3405 O O . THR B 1 140 ? -6.508 7.09 -18.109 1 83.19 140 THR B O 1
ATOM 3408 N N . GLY B 1 141 ? -7.219 8.391 -16.344 1 83.69 141 GLY B N 1
ATOM 3409 C CA . GLY B 1 141 ? -8.555 8.602 -16.875 1 83.69 141 GLY B CA 1
ATOM 3410 C C . GLY B 1 141 ? -9.539 7.523 -16.438 1 83.69 141 GLY B C 1
ATOM 3411 O O . GLY B 1 141 ? -10.727 7.59 -16.781 1 83.69 141 GLY B O 1
ATOM 3412 N N . VAL B 1 142 ? -9.102 6.594 -15.672 1 75.31 142 VAL B N 1
ATOM 3413 C CA . VAL B 1 142 ? -9.953 5.465 -15.297 1 75.31 142 VAL B CA 1
ATOM 3414 C C . VAL B 1 142 ? -10.773 5.824 -14.062 1 75.31 142 VAL B C 1
ATOM 3416 O O . VAL B 1 142 ? -11.945 5.445 -13.961 1 75.31 142 VAL B O 1
ATOM 3419 N N . PHE B 1 143 ? -10.156 6.527 -13.148 1 84.38 143 PHE B N 1
ATOM 3420 C CA . PHE B 1 143 ? -10.828 6.953 -11.93 1 84.38 143 PHE B CA 1
ATOM 3421 C C . PHE B 1 143 ? -10.875 8.477 -11.836 1 84.38 143 PHE B C 1
ATOM 3423 O O . PHE B 1 143 ? -9.875 9.148 -12.117 1 84.38 143 PHE B O 1
ATOM 3430 N N . ASP B 1 144 ? -11.992 8.977 -11.414 1 91.94 144 ASP B N 1
ATOM 3431 C CA . ASP B 1 144 ? -12.117 10.43 -11.414 1 91.94 144 ASP B CA 1
ATOM 3432 C C . ASP B 1 144 ? -12.148 10.984 -9.992 1 91.94 144 ASP B C 1
ATOM 3434 O O . ASP B 1 144 ? -11.906 12.172 -9.773 1 91.94 144 ASP B O 1
ATOM 3438 N N . LYS B 1 145 ? -12.578 10.211 -9.086 1 96.94 145 LYS B N 1
ATOM 3439 C CA . LYS B 1 145 ? -12.734 10.648 -7.703 1 96.94 145 LYS B CA 1
ATOM 3440 C C . LYS B 1 145 ? -12.109 9.648 -6.734 1 96.94 145 LYS B C 1
ATOM 3442 O O . LYS B 1 145 ? -12.523 8.492 -6.672 1 96.94 145 LYS B O 1
ATOM 3447 N N . ILE B 1 146 ? -11.172 10.125 -5.957 1 97.12 146 ILE B N 1
ATOM 3448 C CA . ILE B 1 146 ? -10.438 9.234 -5.059 1 97.12 146 ILE B CA 1
ATOM 3449 C C . ILE B 1 146 ? -10.305 9.891 -3.686 1 97.12 146 ILE B C 1
ATOM 3451 O O . ILE B 1 146 ? -9.727 10.969 -3.561 1 97.12 146 ILE B O 1
ATOM 3455 N N . LEU B 1 147 ? -10.805 9.242 -2.695 1 97.88 147 LEU B N 1
ATOM 3456 C CA . LEU B 1 147 ? -10.641 9.641 -1.304 1 97.88 147 LEU B CA 1
ATOM 3457 C C . LEU B 1 147 ? -9.359 9.062 -0.717 1 97.88 147 LEU B C 1
ATOM 3459 O O . LEU B 1 147 ? -9.188 7.84 -0.681 1 97.88 147 LEU B O 1
ATOM 3463 N N . ILE B 1 148 ? -8.43 9.93 -0.357 1 97.25 148 ILE B N 1
ATOM 3464 C CA . ILE B 1 148 ? -7.219 9.531 0.345 1 97.25 148 ILE B CA 1
ATOM 3465 C C . ILE B 1 148 ? -7.41 9.711 1.85 1 97.25 148 ILE B C 1
ATOM 3467 O O . ILE B 1 148 ? -7.801 10.781 2.311 1 97.25 148 ILE B O 1
ATOM 3471 N N . VAL B 1 149 ? -7.121 8.68 2.639 1 96.56 149 VAL B N 1
ATOM 3472 C CA . VAL B 1 149 ? -7.23 8.797 4.09 1 96.56 149 VAL B CA 1
ATOM 3473 C C . VAL B 1 149 ? -5.98 8.219 4.746 1 96.56 149 VAL B C 1
ATOM 3475 O O . VAL B 1 149 ? -5.578 7.09 4.445 1 96.56 149 VAL B O 1
ATOM 3478 N N . GLY B 1 150 ? -5.332 8.961 5.527 1 94.69 150 GLY B N 1
ATOM 3479 C CA . GLY B 1 150 ? -4.277 8.492 6.414 1 94.69 150 GLY B CA 1
ATOM 3480 C C . GLY B 1 150 ? -4.645 8.602 7.883 1 94.69 150 GLY B C 1
ATOM 3481 O O . GLY B 1 150 ? -5.297 9.562 8.297 1 94.69 150 GLY B O 1
ATOM 3482 N N . SER B 1 151 ? -4.227 7.566 8.695 1 93.06 151 SER B N 1
ATOM 3483 C CA . SER B 1 151 ? -4.535 7.617 10.125 1 93.06 151 SER B CA 1
ATOM 3484 C C . SER B 1 151 ? -3.486 6.863 10.938 1 93.06 151 SER B C 1
ATOM 3486 O O . SER B 1 151 ? -2.748 6.039 10.398 1 93.06 151 SER B O 1
ATOM 3488 N N . SER B 1 152 ? -3.43 7.223 12.172 1 91.31 152 SER B N 1
ATOM 3489 C CA . SER B 1 152 ? -2.553 6.508 13.094 1 91.31 152 SER B CA 1
ATOM 3490 C C . SER B 1 152 ? -2.99 6.711 14.539 1 91.31 152 SER B C 1
ATOM 3492 O O . SER B 1 152 ? -3.469 7.789 14.906 1 91.31 152 SER B O 1
ATOM 3494 N N . ALA B 1 153 ? -2.898 5.703 15.305 1 92.06 153 ALA B N 1
ATOM 3495 C CA . ALA B 1 153 ? -3.031 5.707 16.75 1 92.06 153 ALA B CA 1
ATOM 3496 C C . ALA B 1 153 ? -1.913 4.902 17.406 1 92.06 153 ALA B C 1
ATOM 3498 O O . ALA B 1 153 ? -2.078 3.711 17.688 1 92.06 153 ALA B O 1
ATOM 3499 N N . ALA B 1 154 ? -0.806 5.621 17.672 1 91.44 154 ALA B N 1
ATOM 3500 C CA . ALA B 1 154 ? 0.382 4.871 18.062 1 91.44 154 ALA B CA 1
ATOM 3501 C C . ALA B 1 154 ? 0.849 5.281 19.453 1 91.44 154 ALA B C 1
ATOM 3503 O O . ALA B 1 154 ? 1.908 4.852 19.922 1 91.44 154 ALA B O 1
ATOM 3504 N N . LEU B 1 155 ? 0.087 6.105 20.125 1 94.88 155 LEU B N 1
ATOM 3505 C CA . LEU B 1 155 ? 0.493 6.57 21.453 1 94.88 155 LEU B CA 1
ATOM 3506 C C . LEU B 1 155 ? 0.068 5.582 22.531 1 94.88 155 LEU B C 1
ATOM 3508 O O . LEU B 1 155 ? -0.744 5.91 23.406 1 94.88 155 LEU B O 1
ATOM 3512 N N . ASN B 1 156 ? 0.603 4.426 22.516 1 93 156 ASN B N 1
ATOM 3513 C CA . ASN B 1 156 ? 0.473 3.375 23.516 1 93 156 ASN B CA 1
ATOM 3514 C C . ASN B 1 156 ? 1.787 2.625 23.719 1 93 156 ASN B C 1
ATOM 3516 O O . ASN B 1 156 ? 2.666 2.662 22.859 1 93 156 ASN B O 1
ATOM 3520 N N . PRO B 1 157 ? 1.954 1.98 24.844 1 93.56 157 PRO B N 1
ATOM 3521 C CA . PRO B 1 157 ? 3.242 1.365 25.172 1 93.56 157 PRO B CA 1
ATOM 3522 C C . PRO B 1 157 ? 3.709 0.369 24.109 1 93.56 157 PRO B C 1
ATOM 3524 O O . PRO B 1 157 ? 4.91 0.258 23.844 1 93.56 157 PRO B O 1
ATOM 3527 N N . TYR B 1 158 ? 2.838 -0.302 23.5 1 88.62 158 TYR B N 1
ATOM 3528 C CA . TYR B 1 158 ? 3.209 -1.327 22.531 1 88.62 158 TYR B CA 1
ATOM 3529 C C . TYR B 1 158 ? 3.924 -0.713 21.344 1 88.62 158 TYR B C 1
ATOM 3531 O O . TYR B 1 158 ? 5.043 -1.112 21 1 88.62 158 TYR B O 1
ATOM 3539 N N . PHE B 1 159 ? 3.33 0.221 20.734 1 88.44 159 PHE B N 1
ATOM 3540 C CA . PHE B 1 159 ? 3.92 0.833 19.547 1 88.44 159 PHE B CA 1
ATOM 3541 C C . PHE B 1 159 ? 5.113 1.702 19.938 1 88.44 159 PHE B C 1
ATOM 3543 O O . PHE B 1 159 ? 6.102 1.766 19.203 1 88.44 159 PHE B O 1
ATOM 3550 N N . LEU B 1 160 ? 5 2.389 21.031 1 92.88 160 LEU B N 1
ATOM 3551 C CA . LEU B 1 160 ? 6.113 3.211 21.484 1 92.88 160 LEU B CA 1
ATOM 3552 C C . LEU B 1 160 ? 7.359 2.359 21.719 1 92.88 160 LEU B C 1
ATOM 3554 O O . LEU B 1 160 ? 8.477 2.797 21.438 1 92.88 160 LEU B O 1
ATOM 3558 N N . ASP B 1 161 ? 7.168 1.174 22.188 1 91.81 161 ASP B N 1
ATOM 3559 C CA . ASP B 1 161 ? 8.289 0.255 22.359 1 91.81 161 ASP B CA 1
ATOM 3560 C C . ASP B 1 161 ? 8.945 -0.068 21.016 1 91.81 161 ASP B C 1
ATOM 3562 O O . ASP B 1 161 ? 10.172 -0.109 20.906 1 91.81 161 ASP B O 1
ATOM 3566 N N . GLN B 1 162 ? 8.164 -0.306 20.094 1 84.31 162 GLN B N 1
ATOM 3567 C CA . GLN B 1 162 ? 8.672 -0.652 18.781 1 84.31 162 GLN B CA 1
ATOM 3568 C C . GLN B 1 162 ? 9.461 0.506 18.172 1 84.31 162 GLN B C 1
ATOM 3570 O O . GLN B 1 162 ? 10.539 0.306 17.609 1 84.31 162 GLN B O 1
ATOM 3575 N N . PHE B 1 163 ? 8.969 1.669 18.281 1 87.31 163 PHE B N 1
ATOM 3576 C CA . PHE B 1 163 ? 9.641 2.828 17.703 1 87.31 163 PHE B CA 1
ATOM 3577 C C . PHE B 1 163 ? 10.867 3.207 18.516 1 87.31 163 PHE B C 1
ATOM 3579 O O . PHE B 1 163 ? 11.852 3.711 17.969 1 87.31 163 PHE B O 1
ATOM 3586 N N . SER B 1 164 ? 10.758 3.012 19.797 1 89.75 164 SER B N 1
ATOM 3587 C CA . SER B 1 164 ? 11.898 3.305 20.641 1 89.75 164 SER B CA 1
ATOM 3588 C C . SER B 1 164 ? 13.109 2.451 20.266 1 89.75 164 SER B C 1
ATOM 3590 O O . SER B 1 164 ? 14.25 2.9 20.375 1 89.75 164 SER B O 1
ATOM 3592 N N . LYS B 1 165 ? 12.852 1.248 19.844 1 85.31 165 LYS B N 1
ATOM 3593 C CA . LYS B 1 165 ? 13.914 0.341 19.422 1 85.31 165 LYS B CA 1
ATOM 3594 C C . LYS B 1 165 ? 14.672 0.89 18.219 1 85.31 165 LYS B C 1
ATOM 3596 O O . LYS B 1 165 ? 15.82 0.523 17.984 1 85.31 165 LYS B O 1
ATOM 3601 N N . LEU B 1 166 ? 14.039 1.779 17.547 1 81.75 166 LEU B N 1
ATOM 3602 C CA . LEU B 1 166 ? 14.68 2.398 16.391 1 81.75 166 LEU B CA 1
ATOM 3603 C C . LEU B 1 166 ? 15.531 3.59 16.812 1 81.75 166 LEU B C 1
ATOM 3605 O O . LEU B 1 166 ? 16.344 4.094 16.031 1 81.75 166 LEU B O 1
ATOM 3609 N N . GLY B 1 167 ? 15.352 4.031 18.016 1 87.56 167 GLY B N 1
ATOM 3610 C CA . GLY B 1 167 ? 16.141 5.125 18.562 1 87.56 167 GLY B CA 1
ATOM 3611 C C . GLY B 1 167 ? 15.75 6.48 18 1 87.56 167 GLY B C 1
ATOM 3612 O O . GLY B 1 167 ? 16.562 7.398 17.953 1 87.56 167 GLY B O 1
ATOM 3613 N N . ILE B 1 168 ? 14.469 6.633 17.641 1 89.94 168 ILE B N 1
ATOM 3614 C CA . ILE B 1 168 ? 14.125 7.836 16.891 1 89.94 168 ILE B CA 1
ATOM 3615 C C . ILE B 1 168 ? 13.156 8.695 17.703 1 89.94 168 ILE B C 1
ATOM 3617 O O . ILE B 1 168 ? 12.867 9.828 17.328 1 89.94 168 ILE B O 1
ATOM 3621 N N . LEU B 1 169 ? 12.734 8.227 18.844 1 95.5 169 LEU B N 1
ATOM 3622 C CA . LEU B 1 169 ? 11.703 8.938 19.594 1 95.5 169 LEU B CA 1
ATOM 3623 C C . LEU B 1 169 ? 12.32 9.922 20.578 1 95.5 169 LEU B C 1
ATOM 3625 O O . LEU B 1 169 ? 13.367 9.648 21.156 1 95.5 169 LEU B O 1
ATOM 3629 N N . ASN B 1 170 ? 11.625 10.953 20.75 1 97.19 170 ASN B N 1
ATOM 3630 C CA . ASN B 1 170 ? 11.984 11.93 21.781 1 97.19 170 ASN B CA 1
ATOM 3631 C C . ASN B 1 170 ? 11.578 11.461 23.172 1 97.19 170 ASN B C 1
ATOM 3633 O O . ASN B 1 170 ? 10.398 11.477 23.516 1 97.19 170 ASN B O 1
ATOM 3637 N N . ASN B 1 171 ? 12.508 11.047 23.969 1 94.94 171 ASN B N 1
ATOM 3638 C CA . ASN B 1 171 ? 12.25 10.633 25.344 1 94.94 171 ASN B CA 1
ATOM 3639 C C . ASN B 1 171 ? 12.945 11.547 26.344 1 94.94 171 ASN B C 1
ATOM 3641 O O . ASN B 1 171 ? 13.078 11.203 27.516 1 94.94 171 ASN B O 1
ATOM 3645 N N . ARG B 1 172 ? 13.414 12.688 25.906 1 96.06 172 ARG B N 1
ATOM 3646 C CA . ARG B 1 172 ? 14.234 13.562 26.734 1 96.06 172 ARG B CA 1
ATOM 3647 C C . ARG B 1 172 ? 13.461 14.805 27.172 1 96.06 172 ARG B C 1
ATOM 3649 O O . ARG B 1 172 ? 13.883 15.516 28.078 1 96.06 172 ARG B O 1
ATOM 3656 N N . ASP B 1 173 ? 12.367 15 26.547 1 97.38 173 ASP B N 1
ATOM 3657 C CA . ASP B 1 173 ? 11.68 16.266 26.781 1 97.38 173 ASP B CA 1
ATOM 3658 C C . ASP B 1 173 ? 10.328 16.047 27.453 1 97.38 173 ASP B C 1
ATOM 3660 O O . ASP B 1 173 ? 9.398 16.828 27.25 1 97.38 173 ASP B O 1
ATOM 3664 N N . ASN B 1 174 ? 10.172 15 28.219 1 97.25 174 ASN B N 1
ATOM 3665 C CA . ASN B 1 174 ? 8.906 14.68 28.859 1 97.25 174 ASN B CA 1
ATOM 3666 C C . ASN B 1 174 ? 8.406 15.836 29.719 1 97.25 174 ASN B C 1
ATOM 3668 O O . ASN B 1 174 ? 7.203 16.031 29.859 1 97.25 174 ASN B O 1
ATOM 3672 N N . GLY B 1 175 ? 9.25 16.625 30.25 1 96.88 175 GLY B N 1
ATOM 3673 C CA . GLY B 1 175 ? 8.914 17.703 31.156 1 96.88 175 GLY B CA 1
ATOM 3674 C C . GLY B 1 175 ? 8.555 18.984 30.422 1 96.88 175 GLY B C 1
ATOM 3675 O O . GLY B 1 175 ? 8.125 19.969 31.047 1 96.88 175 GLY B O 1
ATOM 3676 N N . ASN B 1 176 ? 8.664 19.078 29.125 1 96.69 176 ASN B N 1
ATOM 3677 C CA . ASN B 1 176 ? 8.375 20.25 28.312 1 96.69 176 ASN B CA 1
ATOM 3678 C C . ASN B 1 176 ? 7.703 19.859 27 1 96.69 176 ASN B C 1
ATOM 3680 O O . ASN B 1 176 ? 8.273 20.062 25.922 1 96.69 176 ASN B O 1
ATOM 3684 N N . PRO B 1 177 ? 6.469 19.453 27.109 1 96.69 177 PRO B N 1
ATOM 3685 C CA . PRO B 1 177 ? 5.785 18.969 25.906 1 96.69 177 PRO B CA 1
ATOM 3686 C C . PRO B 1 177 ? 5.703 20.031 24.812 1 96.69 177 PRO B C 1
ATOM 3688 O O . PRO B 1 177 ? 6 19.734 23.641 1 96.69 177 PRO B O 1
ATOM 3691 N N . GLU B 1 178 ? 5.406 21.25 25.109 1 94.31 178 GLU B N 1
ATOM 3692 C CA . GLU B 1 178 ? 5.223 22.297 24.109 1 94.31 178 GLU B CA 1
ATOM 3693 C C . GLU B 1 178 ? 6.531 22.609 23.391 1 94.31 178 GLU B C 1
ATOM 3695 O O . GLU B 1 178 ? 6.527 23 22.219 1 94.31 178 GLU B O 1
ATOM 3700 N N . GLY B 1 179 ? 7.617 22.406 24.047 1 94.56 179 GLY B N 1
ATOM 3701 C CA . GLY B 1 179 ? 8.922 22.703 23.469 1 94.56 179 GLY B CA 1
ATOM 3702 C C . GLY B 1 179 ? 9.648 21.469 22.969 1 94.56 179 GLY B C 1
ATOM 3703 O O . GLY B 1 179 ? 10.836 21.531 22.656 1 94.56 179 GLY B O 1
ATOM 3704 N N . SER B 1 180 ? 8.914 20.391 22.828 1 96.56 180 SER B N 1
ATOM 3705 C CA . SER B 1 180 ? 9.562 19.109 22.594 1 96.56 180 SER B CA 1
ATOM 3706 C C . SER B 1 180 ? 9.844 18.906 21.109 1 96.56 180 SER B C 1
ATOM 3708 O O . SER B 1 180 ? 10.711 18.109 20.734 1 96.56 180 SER B O 1
ATOM 3710 N N . ILE B 1 181 ? 9.102 19.516 20.281 1 95.81 181 ILE B N 1
ATOM 3711 C CA . ILE B 1 181 ? 9.352 19.422 18.859 1 95.81 181 ILE B CA 1
ATOM 3712 C C . ILE B 1 181 ? 10.281 20.547 18.406 1 95.81 181 ILE B C 1
ATOM 3714 O O . ILE B 1 181 ? 9.914 21.734 18.484 1 95.81 181 ILE B O 1
ATOM 3718 N N . LYS B 1 182 ? 11.438 20.203 17.984 1 94.5 182 LYS B N 1
ATOM 3719 C CA . LYS B 1 182 ? 12.516 21.141 17.672 1 94.5 182 LYS B CA 1
ATOM 3720 C C . LYS B 1 182 ? 12.984 20.984 16.234 1 94.5 182 LYS B C 1
ATOM 3722 O O . LYS B 1 182 ? 14.18 20.797 15.984 1 94.5 182 LYS B O 1
ATOM 3727 N N . SER B 1 183 ? 12.047 21.172 15.289 1 94.06 183 SER B N 1
ATOM 3728 C CA . SER B 1 183 ? 12.352 21.047 13.867 1 94.06 183 SER B CA 1
ATOM 3729 C C . SER B 1 183 ? 13.516 21.938 13.461 1 94.06 183 SER B C 1
ATOM 3731 O O . SER B 1 183 ? 13.5 23.141 13.742 1 94.06 183 SER B O 1
ATOM 3733 N N . PHE B 1 184 ? 14.555 21.344 12.852 1 94.38 184 PHE B N 1
ATOM 3734 C CA . PHE B 1 184 ? 15.711 22.031 12.297 1 94.38 184 PHE B CA 1
ATOM 3735 C C . PHE B 1 184 ? 16.547 22.672 13.398 1 94.38 184 PHE B C 1
ATOM 3737 O O . PHE B 1 184 ? 17.281 23.625 13.156 1 94.38 184 PHE B O 1
ATOM 3744 N N . ASP B 1 185 ? 16.328 22.219 14.562 1 93.88 185 ASP B N 1
ATOM 3745 C CA . ASP B 1 185 ? 17.125 22.688 15.703 1 93.88 185 ASP B CA 1
ATOM 3746 C C . ASP B 1 185 ? 18.234 21.703 16.031 1 93.88 185 ASP B C 1
ATOM 3748 O O . ASP B 1 185 ? 18.047 20.484 15.969 1 93.88 185 ASP B O 1
ATOM 3752 N N . LEU B 1 186 ? 19.344 22.203 16.375 1 92.69 186 LEU B N 1
ATOM 3753 C CA . LEU B 1 186 ? 20.516 21.375 16.672 1 92.69 186 LEU B CA 1
ATOM 3754 C C . LEU B 1 186 ? 20.312 20.594 17.969 1 92.69 186 LEU B C 1
ATOM 3756 O O . LEU B 1 186 ? 21.016 19.625 18.219 1 92.69 186 LEU B O 1
ATOM 3760 N N . ASN B 1 187 ? 19.391 21 18.703 1 93.44 187 ASN B N 1
ATOM 3761 C CA . ASN B 1 187 ? 19.094 20.328 19.969 1 93.44 187 ASN B CA 1
ATOM 3762 C C . ASN B 1 187 ? 17.906 19.375 19.828 1 93.44 187 ASN B C 1
ATOM 3764 O O . ASN B 1 187 ? 17.328 18.953 20.828 1 93.44 187 ASN B O 1
ATOM 3768 N N . ALA B 1 188 ? 17.562 19.078 18.609 1 94.81 188 ALA B N 1
ATOM 3769 C CA . ALA B 1 188 ? 16.453 18.141 18.375 1 94.81 188 ALA B CA 1
ATOM 3770 C C . ALA B 1 188 ? 16.75 16.781 19.031 1 94.81 188 ALA B C 1
ATOM 3772 O O . ALA B 1 188 ? 17.859 16.281 18.938 1 94.81 188 ALA B O 1
ATOM 3773 N N . ASN B 1 189 ? 15.719 16.234 19.688 1 95.25 189 ASN B N 1
ATOM 3774 C CA . ASN B 1 189 ? 15.914 15.008 20.469 1 95.25 189 ASN B CA 1
ATOM 3775 C C . ASN B 1 189 ? 15.141 13.836 19.875 1 95.25 189 ASN B C 1
ATOM 3777 O O . ASN B 1 189 ? 15.016 12.781 20.5 1 95.25 189 ASN B O 1
ATOM 3781 N N . GLY B 1 190 ? 14.516 13.992 18.766 1 95.62 190 GLY B N 1
ATOM 3782 C CA . GLY B 1 190 ? 13.781 12.891 18.188 1 95.62 190 GLY B CA 1
ATOM 3783 C C . GLY B 1 190 ? 12.328 13.227 17.891 1 95.62 190 GLY B C 1
ATOM 3784 O O . GLY B 1 190 ? 11.883 14.344 18.141 1 95.62 190 GLY B O 1
ATOM 3785 N N . ILE B 1 191 ? 11.664 12.297 17.453 1 95.62 191 ILE B N 1
ATOM 3786 C CA . ILE B 1 191 ? 10.305 12.445 16.953 1 95.62 191 ILE B CA 1
ATOM 3787 C C . ILE B 1 191 ? 9.32 12.453 18.125 1 95.62 191 ILE B C 1
ATOM 3789 O O . ILE B 1 191 ? 9.461 11.672 19.062 1 95.62 191 ILE B O 1
ATOM 3793 N N . VAL B 1 192 ? 8.414 13.344 18.094 1 97.31 192 VAL B N 1
ATOM 3794 C CA . VAL B 1 192 ? 7.246 13.312 18.969 1 97.31 192 VAL B CA 1
ATOM 3795 C C . VAL B 1 192 ? 6.031 12.812 18.188 1 97.31 192 VAL B C 1
ATOM 3797 O O . VAL B 1 192 ? 5.629 13.422 17.203 1 97.31 192 VAL B O 1
ATOM 3800 N N . ILE B 1 193 ? 5.418 11.758 18.703 1 96.19 193 ILE B N 1
ATOM 3801 C CA . ILE B 1 193 ? 4.344 11.094 17.969 1 96.19 193 ILE B CA 1
ATOM 3802 C C . ILE B 1 193 ? 3.035 11.852 18.172 1 96.19 193 ILE B C 1
ATOM 3804 O O . ILE B 1 193 ? 2.734 12.305 19.281 1 96.19 193 ILE B O 1
ATOM 3808 N N . GLY B 1 194 ? 2.355 12.07 17.078 1 96.31 194 GLY B N 1
ATOM 3809 C CA . GLY B 1 194 ? 0.968 12.5 17.109 1 96.31 194 GLY B CA 1
ATOM 3810 C C . GLY B 1 194 ? 0.005 11.445 16.594 1 96.31 194 GLY B C 1
ATOM 3811 O O . GLY B 1 194 ? 0.4 10.531 15.867 1 96.31 194 GLY B O 1
ATOM 3812 N N . GLU B 1 195 ? -1.286 11.57 17.047 1 96.12 195 GLU B N 1
ATOM 3813 C CA . GLU B 1 195 ? -2.348 10.688 16.578 1 96.12 195 GLU B CA 1
ATOM 3814 C C . GLU B 1 195 ? -3.416 11.469 15.82 1 96.12 195 GLU B C 1
ATOM 3816 O O . GLU B 1 195 ? -3.541 12.68 15.977 1 96.12 195 GLU B O 1
ATOM 3821 N N . GLY B 1 196 ? -4.09 10.664 14.969 1 96.06 196 GLY B N 1
ATOM 3822 C CA . GLY B 1 196 ? -5.207 11.273 14.258 1 96.06 196 GLY B CA 1
ATOM 3823 C C . GLY B 1 196 ? -5.359 10.758 12.836 1 96.06 196 GLY B C 1
ATOM 3824 O O . GLY B 1 196 ? -5.016 9.609 12.547 1 96.06 196 GLY B O 1
ATOM 3825 N N . ALA B 1 197 ? -5.996 11.602 12.07 1 96.69 197 ALA B N 1
ATOM 3826 C CA . ALA B 1 197 ? -6.242 11.25 10.672 1 96.69 197 ALA B CA 1
ATOM 3827 C C . ALA B 1 197 ? -6.391 12.5 9.812 1 96.69 197 ALA B C 1
ATOM 3829 O O . ALA B 1 197 ? -6.645 13.594 10.328 1 96.69 197 ALA B O 1
ATOM 3830 N N . ALA B 1 198 ? -6.156 12.344 8.625 1 97.5 198 ALA B N 1
ATOM 3831 C CA . ALA B 1 198 ? -6.438 13.352 7.613 1 97.5 198 ALA B CA 1
ATOM 3832 C C . ALA B 1 198 ? -6.961 12.719 6.328 1 97.5 198 ALA B C 1
ATOM 3834 O O . ALA B 1 198 ? -6.57 11.602 5.98 1 97.5 198 ALA B O 1
ATOM 3835 N N . ALA B 1 199 ? -7.84 13.375 5.688 1 98.12 199 ALA B N 1
ATOM 3836 C CA . ALA B 1 199 ? -8.453 12.891 4.457 1 98.12 199 ALA B CA 1
ATOM 3837 C C . ALA B 1 199 ? -8.422 13.961 3.369 1 98.12 199 ALA B C 1
ATOM 3839 O O . ALA B 1 199 ? -8.578 15.148 3.654 1 98.12 199 ALA B O 1
ATOM 3840 N N . ILE B 1 200 ? -8.172 13.594 2.158 1 97.75 200 ILE B N 1
ATOM 3841 C CA . ILE B 1 200 ? -8.164 14.453 0.979 1 97.75 200 ILE B CA 1
ATOM 3842 C C . ILE B 1 200 ? -8.984 13.812 -0.136 1 97.75 200 ILE B C 1
ATOM 3844 O O . ILE B 1 200 ? -8.766 12.648 -0.479 1 97.75 200 ILE B O 1
ATOM 3848 N N . LEU B 1 201 ? -9.938 14.516 -0.646 1 98.31 201 LEU B N 1
ATOM 3849 C CA . LEU B 1 201 ? -10.664 14.055 -1.828 1 98.31 201 LEU B CA 1
ATOM 3850 C C . LEU B 1 201 ? -10.047 14.633 -3.098 1 98.31 201 LEU B C 1
ATOM 3852 O O . LEU B 1 201 ? -10.117 15.844 -3.334 1 98.31 201 LEU B O 1
ATOM 3856 N N . LEU B 1 202 ? -9.383 13.781 -3.869 1 97.38 202 LEU B N 1
ATOM 3857 C CA . LEU B 1 202 ? -8.852 14.125 -5.184 1 97.38 202 LEU B CA 1
ATOM 3858 C C . LEU B 1 202 ? -9.898 13.898 -6.27 1 97.38 202 LEU B C 1
ATOM 3860 O O . LEU B 1 202 ? -10.648 12.922 -6.223 1 97.38 202 LEU B O 1
ATOM 3864 N N . GLU B 1 203 ? -9.93 14.781 -7.172 1 97.81 203 GLU B N 1
ATOM 3865 C CA . GLU B 1 203 ? -10.891 14.703 -8.266 1 97.81 203 GLU B CA 1
ATOM 3866 C C . GLU B 1 203 ? -10.297 15.25 -9.562 1 97.81 203 GLU B C 1
ATOM 3868 O O . GLU B 1 203 ? -9.508 16.203 -9.539 1 97.81 203 GLU B O 1
ATOM 3873 N N . SER B 1 204 ? -10.578 14.516 -10.672 1 97.31 204 SER B N 1
ATOM 3874 C CA . SER B 1 204 ? -10.18 15.125 -11.938 1 97.31 204 SER B CA 1
ATOM 3875 C C . SER B 1 204 ? -10.742 16.531 -12.086 1 97.31 204 SER B C 1
ATOM 3877 O O . SER B 1 204 ? -11.875 16.797 -11.68 1 97.31 204 SER B O 1
ATOM 3879 N N . TRP B 1 205 ? -9.922 17.375 -12.609 1 96.75 205 TRP B N 1
ATOM 3880 C CA . TRP B 1 205 ? -10.344 18.766 -12.781 1 96.75 205 TRP B CA 1
ATOM 3881 C C . TRP B 1 205 ? -11.633 18.844 -13.602 1 96.75 205 TRP B C 1
ATOM 3883 O O . TRP B 1 205 ? -12.547 19.594 -13.258 1 96.75 205 TRP B O 1
ATOM 3893 N N . ASP B 1 206 ? -11.797 18.078 -14.648 1 97 206 ASP B N 1
ATOM 3894 C CA . ASP B 1 206 ? -12.961 18.078 -15.523 1 97 206 ASP B CA 1
ATOM 3895 C C . ASP B 1 206 ? -14.219 17.656 -14.766 1 97 206 ASP B C 1
ATOM 3897 O O . ASP B 1 206 ? -15.273 18.281 -14.906 1 97 206 ASP B O 1
ATOM 3901 N N . SER B 1 207 ? -14.094 16.625 -13.984 1 96.69 207 SER B N 1
ATOM 3902 C CA . SER B 1 207 ? -15.227 16.172 -13.18 1 96.69 207 SER B CA 1
ATOM 3903 C C . SER B 1 207 ? -15.656 17.25 -12.188 1 96.69 207 SER B C 1
ATOM 3905 O O . SER B 1 207 ? -16.859 17.484 -12 1 96.69 207 SER B O 1
ATOM 3907 N N . ALA B 1 208 ? -14.719 17.859 -11.516 1 97.06 208 ALA B N 1
ATOM 3908 C CA . ALA B 1 208 ? -15.016 18.906 -10.531 1 97.06 208 ALA B CA 1
ATOM 3909 C C . ALA B 1 208 ? -15.758 20.078 -11.18 1 97.06 208 ALA B C 1
ATOM 3911 O O . ALA B 1 208 ? -16.719 20.594 -10.617 1 97.06 208 ALA B O 1
ATOM 3912 N N . ILE B 1 209 ? -15.305 20.484 -12.367 1 97.31 209 ILE B N 1
ATOM 3913 C CA . ILE B 1 209 ? -15.914 21.594 -13.086 1 97.31 209 ILE B CA 1
ATOM 3914 C C . ILE B 1 209 ? -17.328 21.219 -13.539 1 97.31 209 ILE B C 1
ATOM 3916 O O . ILE B 1 209 ? -18.266 22.016 -13.414 1 97.31 209 ILE B O 1
ATOM 3920 N N . GLU B 1 210 ? -17.469 20.047 -14.078 1 97.06 210 GLU B N 1
ATOM 3921 C CA . GLU B 1 210 ? -18.75 19.578 -14.594 1 97.06 210 GLU B CA 1
ATOM 3922 C C . GLU B 1 210 ? -19.828 19.625 -13.516 1 97.06 210 GLU B C 1
ATOM 3924 O O . GLU B 1 210 ? -20.969 20 -13.789 1 97.06 210 GLU B O 1
ATOM 3929 N N . ARG B 1 211 ? -19.469 19.312 -12.289 1 96.25 211 ARG B N 1
ATOM 3930 C CA . ARG B 1 211 ? -20.484 19.281 -11.234 1 96.25 211 ARG B CA 1
ATOM 3931 C C . ARG B 1 211 ? -20.469 20.562 -10.414 1 96.25 211 ARG B C 1
ATOM 3933 O O . ARG B 1 211 ? -21.062 20.625 -9.328 1 96.25 211 ARG B O 1
ATOM 3940 N N . LYS B 1 212 ? -19.625 21.516 -10.781 1 97.31 212 LYS B N 1
ATOM 3941 C CA . LYS B 1 212 ? -19.531 22.828 -10.141 1 97.31 212 LYS B CA 1
ATOM 3942 C C . LYS B 1 212 ? -19.094 22.688 -8.68 1 97.31 212 LYS B C 1
ATOM 3944 O O . LYS B 1 212 ? -19.688 23.328 -7.797 1 97.31 212 LYS B O 1
ATOM 3949 N N . ALA B 1 213 ? -18.141 21.844 -8.508 1 96.5 213 ALA B N 1
ATOM 3950 C CA . ALA B 1 213 ? -17.578 21.672 -7.172 1 96.5 213 ALA B CA 1
ATOM 3951 C C . ALA B 1 213 ? -16.734 22.875 -6.762 1 96.5 213 ALA B C 1
ATOM 3953 O O . ALA B 1 213 ? -16.156 23.547 -7.617 1 96.5 213 ALA B O 1
ATOM 3954 N N . LYS B 1 214 ? -16.75 23.141 -5.473 1 94.88 214 LYS B N 1
ATOM 3955 C CA . LYS B 1 214 ? -15.75 24.078 -4.961 1 94.88 214 LYS B CA 1
ATOM 3956 C C . LYS B 1 214 ? -14.352 23.453 -4.984 1 94.88 214 LYS B C 1
ATOM 3958 O O . LYS B 1 214 ? -14.094 22.469 -4.293 1 94.88 214 LYS B O 1
ATOM 3963 N N . ILE B 1 215 ? -13.461 23.969 -5.777 1 95.12 215 ILE B N 1
ATOM 3964 C CA . ILE B 1 215 ? -12.078 23.5 -5.848 1 95.12 215 ILE B CA 1
ATOM 3965 C C . ILE B 1 215 ? -11.219 24.266 -4.836 1 95.12 215 ILE B C 1
ATOM 3967 O O . ILE B 1 215 ? -11.117 25.484 -4.898 1 95.12 215 ILE B O 1
ATOM 3971 N N . ILE B 1 216 ? -10.578 23.547 -3.922 1 94.06 216 ILE B N 1
ATOM 3972 C CA . ILE B 1 216 ? -9.828 24.141 -2.824 1 94.06 216 ILE B CA 1
ATOM 3973 C C . ILE B 1 216 ? -8.375 24.359 -3.254 1 94.06 216 ILE B C 1
ATOM 3975 O O . ILE B 1 216 ? -7.734 25.328 -2.818 1 94.06 216 ILE B O 1
ATOM 3979 N N . ALA B 1 217 ? -7.883 23.406 -4.008 1 94.75 217 ALA B N 1
ATOM 3980 C CA . ALA B 1 217 ? -6.504 23.469 -4.492 1 94.75 217 ALA B CA 1
ATOM 3981 C C . ALA B 1 217 ? -6.305 22.562 -5.699 1 94.75 217 ALA B C 1
ATOM 3983 O O . ALA B 1 217 ? -7.188 21.766 -6.039 1 94.75 217 ALA B O 1
ATOM 3984 N N . GLU B 1 218 ? -5.242 22.766 -6.363 1 94.5 218 GLU B N 1
ATOM 3985 C CA . GLU B 1 218 ? -4.809 21.906 -7.457 1 94.5 218 GLU B CA 1
ATOM 3986 C C . GLU B 1 218 ? -3.475 21.234 -7.137 1 94.5 218 GLU B C 1
ATOM 3988 O O . GLU B 1 218 ? -2.551 21.891 -6.641 1 94.5 218 GLU B O 1
ATOM 3993 N N . VAL B 1 219 ? -3.387 19.906 -7.254 1 93.25 219 VAL B N 1
ATOM 3994 C CA . VAL B 1 219 ? -2.092 19.234 -7.215 1 93.25 219 VAL B CA 1
ATOM 3995 C C . VAL B 1 219 ? -1.408 19.344 -8.57 1 93.25 219 VAL B C 1
ATOM 3997 O O . VAL B 1 219 ? -1.863 18.75 -9.555 1 93.25 219 VAL B O 1
ATOM 4000 N N . LYS B 1 220 ? -0.363 20.031 -8.633 1 91.88 220 LYS B N 1
ATOM 4001 C CA . LYS B 1 220 ? 0.285 20.344 -9.906 1 91.88 220 LYS B CA 1
ATOM 4002 C C . LYS B 1 220 ? 1.22 19.219 -10.328 1 91.88 220 LYS B C 1
ATOM 4004 O O . LYS B 1 220 ? 1.286 18.875 -11.516 1 91.88 220 LYS B O 1
ATOM 4009 N N . SER B 1 221 ? 1.979 18.75 -9.391 1 89.94 221 SER B N 1
ATOM 4010 C CA . SER B 1 221 ? 2.977 17.734 -9.68 1 89.94 221 SER B CA 1
ATOM 4011 C C . SER B 1 221 ? 3.432 17.031 -8.398 1 89.94 221 SER B C 1
ATOM 4013 O O . SER B 1 221 ? 3.096 17.469 -7.297 1 89.94 221 SER B O 1
ATOM 4015 N N . HIS B 1 222 ? 4.082 15.969 -8.547 1 89.94 222 HIS B N 1
ATOM 4016 C CA . HIS B 1 222 ? 4.68 15.242 -7.438 1 89.94 222 HIS B CA 1
ATOM 4017 C C . HIS B 1 222 ? 5.957 14.523 -7.871 1 89.94 222 HIS B C 1
ATOM 4019 O O . HIS B 1 222 ? 6.203 14.359 -9.062 1 89.94 222 HIS B O 1
ATOM 4025 N N . GLY B 1 223 ? 6.777 14.234 -6.914 1 87.38 223 GLY B N 1
ATOM 4026 C CA . GLY B 1 223 ? 8 13.477 -7.137 1 87.38 223 GLY B CA 1
ATOM 4027 C C . GLY B 1 223 ? 8.281 12.469 -6.039 1 87.38 223 GLY B C 1
ATOM 4028 O O . GLY B 1 223 ? 7.984 12.719 -4.871 1 87.38 223 GLY B O 1
ATOM 4029 N N . ARG B 1 224 ? 8.859 11.344 -6.453 1 87.44 224 ARG B N 1
ATOM 4030 C CA . ARG B 1 224 ? 9.211 10.273 -5.523 1 87.44 224 ARG B CA 1
ATOM 4031 C C . ARG B 1 224 ? 10.539 9.633 -5.906 1 87.44 224 ARG B C 1
ATOM 4033 O O . ARG B 1 224 ? 10.812 9.414 -7.09 1 87.44 224 ARG B O 1
ATOM 4040 N N . THR B 1 225 ? 11.32 9.414 -4.855 1 87.06 225 THR B N 1
ATOM 4041 C CA . THR B 1 225 ? 12.578 8.695 -5.043 1 87.06 225 THR B CA 1
ATOM 4042 C C . THR B 1 225 ? 12.906 7.855 -3.814 1 87.06 225 THR B C 1
ATOM 4044 O O . THR B 1 225 ? 12.062 7.676 -2.932 1 87.06 225 THR B O 1
ATOM 4047 N N . ASN B 1 226 ? 14 7.18 -3.861 1 85.19 226 ASN B N 1
ATOM 4048 C CA . ASN B 1 226 ? 14.539 6.379 -2.768 1 85.19 226 ASN B CA 1
ATOM 4049 C C . ASN B 1 226 ? 16.062 6.52 -2.672 1 85.19 226 ASN B C 1
ATOM 4051 O O . ASN B 1 226 ? 16.75 6.523 -3.689 1 85.19 226 ASN B O 1
ATOM 4055 N N . ASP B 1 227 ? 16.516 6.77 -1.5 1 82.62 227 ASP B N 1
ATOM 4056 C CA . ASP B 1 227 ? 17.953 6.953 -1.312 1 82.62 227 ASP B CA 1
ATOM 4057 C C . ASP B 1 227 ? 18.688 5.613 -1.34 1 82.62 227 ASP B C 1
ATOM 4059 O O . ASP B 1 227 ? 19.906 5.57 -1.526 1 82.62 227 ASP B O 1
ATOM 4063 N N . GLY B 1 228 ? 17.953 4.547 -1.229 1 74.81 228 GLY B N 1
ATOM 4064 C CA . GLY B 1 228 ? 18.578 3.236 -1.195 1 74.81 228 GLY B CA 1
ATOM 4065 C C . GLY B 1 228 ? 19.391 2.99 0.069 1 74.81 228 GLY B C 1
ATOM 4066 O O . GLY B 1 228 ? 20.297 2.152 0.084 1 74.81 228 GLY B O 1
ATOM 4067 N N . LYS B 1 229 ? 19.203 3.814 1.03 1 75.69 229 LYS B N 1
ATOM 4068 C CA . LYS B 1 229 ? 19.891 3.668 2.312 1 75.69 229 LYS B CA 1
ATOM 4069 C C . LYS B 1 229 ? 19.047 2.871 3.299 1 75.69 229 LYS B C 1
ATOM 4071 O O . LYS B 1 229 ? 17.875 2.572 3.023 1 75.69 229 LYS B O 1
ATOM 4076 N N . PHE B 1 230 ? 19.812 2.457 4.289 1 68.62 230 PHE B N 1
ATOM 4077 C CA . PHE B 1 230 ? 19.141 1.61 5.273 1 68.62 230 PHE B CA 1
ATOM 4078 C C . PHE B 1 230 ? 18.156 2.418 6.102 1 68.62 230 PHE B C 1
ATOM 4080 O O . PHE B 1 230 ? 18.5 3.449 6.672 1 68.62 230 PHE B O 1
ATOM 4087 N N . LEU B 1 231 ? 16.875 1.878 6.117 1 63.12 231 LEU B N 1
ATOM 4088 C CA . LEU B 1 231 ? 15.812 2.301 7.016 1 63.12 231 LEU B CA 1
ATOM 4089 C C . LEU B 1 231 ? 15.508 3.785 6.84 1 63.12 231 LEU B C 1
ATOM 4091 O O . LEU B 1 231 ? 15.141 4.223 5.746 1 63.12 231 LEU B O 1
ATOM 4095 N N . PHE B 1 232 ? 15.758 4.555 7.98 1 65.25 232 PHE B N 1
ATOM 4096 C CA . PHE B 1 232 ? 15.266 5.926 8.047 1 65.25 232 PHE B CA 1
ATOM 4097 C C . PHE B 1 232 ? 16.406 6.918 7.797 1 65.25 232 PHE B C 1
ATOM 4099 O O . PHE B 1 232 ? 16.188 8.133 7.812 1 65.25 232 PHE B O 1
ATOM 4106 N N . LYS B 1 233 ? 17.531 6.402 7.355 1 77.94 233 LYS B N 1
ATOM 4107 C CA . LYS B 1 233 ? 18.641 7.336 7.191 1 77.94 233 LYS B CA 1
ATOM 4108 C C . LYS B 1 233 ? 18.672 7.918 5.781 1 77.94 233 LYS B C 1
ATOM 4110 O O . LYS B 1 233 ? 18.672 7.172 4.797 1 77.94 233 LYS B O 1
ATOM 4115 N N . PRO B 1 234 ? 18.672 9.188 5.738 1 85.62 234 PRO B N 1
ATOM 4116 C CA . PRO B 1 234 ? 18.766 9.82 4.422 1 85.62 234 PRO B CA 1
ATOM 4117 C C . PRO B 1 234 ? 20.188 9.82 3.871 1 85.62 234 PRO B C 1
ATOM 4119 O O . PRO B 1 234 ? 21.141 9.57 4.617 1 85.62 234 PRO B O 1
ATOM 4122 N N . HIS B 1 235 ? 20.297 9.977 2.566 1 86.81 235 HIS B N 1
ATOM 4123 C CA . HIS B 1 235 ? 21.609 10.266 2.008 1 86.81 235 HIS B CA 1
ATOM 4124 C C . HIS B 1 235 ? 22.203 11.531 2.605 1 86.81 235 HIS B C 1
ATOM 4126 O O . HIS B 1 235 ? 21.5 12.523 2.789 1 86.81 235 HIS B O 1
ATOM 4132 N N . GLU B 1 236 ? 23.438 11.516 2.912 1 86.88 236 GLU B N 1
ATOM 4133 C CA . GLU B 1 236 ? 24.094 12.625 3.605 1 86.88 236 GLU B CA 1
ATOM 4134 C C . GLU B 1 236 ? 23.984 13.914 2.805 1 86.88 236 GLU B C 1
ATOM 4136 O O . GLU B 1 236 ? 23.922 15.008 3.379 1 86.88 236 GLU B O 1
ATOM 4141 N N . LYS B 1 237 ? 23.906 13.805 1.54 1 91.94 237 LYS B N 1
ATOM 4142 C CA . LYS B 1 237 ? 23.812 14.984 0.687 1 91.94 237 LYS B CA 1
ATOM 4143 C C . LYS B 1 237 ? 22.375 15.188 0.203 1 91.94 237 LYS B C 1
ATOM 4145 O O . LYS B 1 237 ? 22.125 15.961 -0.726 1 91.94 237 LYS B O 1
ATOM 4150 N N . ALA B 1 238 ? 21.453 14.453 0.812 1 92.88 238 ALA B N 1
ATOM 4151 C CA . ALA B 1 238 ? 20.016 14.555 0.515 1 92.88 238 ALA B CA 1
ATOM 4152 C C . ALA B 1 238 ? 19.75 14.273 -0.96 1 92.88 238 ALA B C 1
ATOM 4154 O O . ALA B 1 238 ? 18.859 14.891 -1.562 1 92.88 238 ALA B O 1
ATOM 4155 N N . GLU B 1 239 ? 20.531 13.406 -1.584 1 91.75 239 GLU B N 1
ATOM 4156 C CA . GLU B 1 239 ? 20.453 13.172 -3.023 1 91.75 239 GLU B CA 1
ATOM 4157 C C . GLU B 1 239 ? 19.047 12.711 -3.428 1 91.75 239 GLU B C 1
ATOM 4159 O O . GLU B 1 239 ? 18.469 13.234 -4.375 1 91.75 239 GLU B O 1
ATOM 4164 N N . GLY B 1 240 ? 18.531 11.734 -2.729 1 89 240 GLY B N 1
ATOM 4165 C CA . GLY B 1 240 ? 17.203 11.242 -3.055 1 89 240 GLY B CA 1
ATOM 4166 C C . GLY B 1 240 ? 16.125 12.297 -2.926 1 89 240 GLY B C 1
ATOM 4167 O O . GLY B 1 240 ? 15.266 12.422 -3.801 1 89 240 GLY B O 1
ATOM 4168 N N . LEU B 1 241 ? 16.156 13.008 -1.843 1 91.5 241 LEU B N 1
ATOM 4169 C CA . LEU B 1 241 ? 15.172 14.062 -1.624 1 91.5 241 LEU B CA 1
ATOM 4170 C C . LEU B 1 241 ? 15.281 15.141 -2.697 1 91.5 241 LEU B C 1
ATOM 4172 O O . LEU B 1 241 ? 14.266 15.633 -3.195 1 91.5 241 LEU B O 1
ATOM 4176 N N . ILE B 1 242 ? 16.5 15.508 -3.072 1 94.75 242 ILE B N 1
ATOM 4177 C CA . ILE B 1 242 ? 16.719 16.5 -4.109 1 94.75 242 ILE B CA 1
ATOM 4178 C C . ILE B 1 242 ? 16.156 16.016 -5.438 1 94.75 242 ILE B C 1
ATOM 4180 O O . ILE B 1 242 ? 15.438 16.75 -6.121 1 94.75 242 ILE B O 1
ATOM 4184 N N . ARG B 1 243 ? 16.375 14.766 -5.789 1 91.94 243 ARG B N 1
ATOM 4185 C CA . ARG B 1 243 ? 15.867 14.203 -7.031 1 91.94 243 ARG B CA 1
ATOM 4186 C C . ARG B 1 243 ? 14.344 14.203 -7.043 1 91.94 243 ARG B C 1
ATOM 4188 O O . ARG B 1 243 ? 13.727 14.492 -8.07 1 91.94 243 ARG B O 1
ATOM 4195 N N . ALA B 1 244 ? 13.742 13.875 -5.938 1 91.06 244 ALA B N 1
ATOM 4196 C CA . ALA B 1 244 ? 12.289 13.875 -5.848 1 91.06 244 ALA B CA 1
ATOM 4197 C C . ALA B 1 244 ? 11.727 15.281 -6.051 1 91.06 244 ALA B C 1
ATOM 4199 O O . ALA B 1 244 ? 10.75 15.469 -6.781 1 91.06 244 ALA B O 1
ATOM 4200 N N . CYS B 1 245 ? 12.32 16.234 -5.375 1 93.25 245 CYS B N 1
ATOM 4201 C CA . CYS B 1 245 ? 11.883 17.625 -5.492 1 93.25 245 CYS B CA 1
ATOM 4202 C C . CYS B 1 245 ? 12.07 18.141 -6.914 1 93.25 245 CYS B C 1
ATOM 4204 O O . CYS B 1 245 ? 11.203 18.844 -7.441 1 93.25 245 CYS B O 1
ATOM 4206 N N . GLU B 1 246 ? 13.195 17.75 -7.547 1 93.06 246 GLU B N 1
ATOM 4207 C CA . GLU B 1 246 ? 13.445 18.172 -8.93 1 93.06 246 GLU B CA 1
ATOM 4208 C C . GLU B 1 246 ? 12.367 17.625 -9.867 1 93.06 246 GLU B C 1
ATOM 4210 O O . GLU B 1 246 ? 11.922 18.328 -10.781 1 93.06 246 GLU B O 1
ATOM 4215 N N . LYS B 1 247 ? 11.984 16.453 -9.617 1 88.25 247 LYS B N 1
ATOM 4216 C CA . LYS B 1 247 ? 10.922 15.844 -10.414 1 88.25 247 LYS B CA 1
ATOM 4217 C C . LYS B 1 247 ? 9.609 16.609 -10.258 1 88.25 247 LYS B C 1
ATOM 4219 O O . LYS B 1 247 ? 8.898 16.844 -11.234 1 88.25 247 LYS B O 1
ATOM 4224 N N . ALA B 1 248 ? 9.273 16.969 -9.062 1 90.38 248 ALA B N 1
ATOM 4225 C CA . ALA B 1 248 ? 8.031 17.672 -8.773 1 90.38 248 ALA B CA 1
ATOM 4226 C C . ALA B 1 248 ? 8.07 19.094 -9.344 1 90.38 248 ALA B C 1
ATOM 4228 O O . ALA B 1 248 ? 7.039 19.625 -9.758 1 90.38 248 ALA B O 1
ATOM 4229 N N . LEU B 1 249 ? 9.25 19.688 -9.406 1 92.12 249 LEU B N 1
ATOM 4230 C CA . LEU B 1 249 ? 9.398 21.109 -9.766 1 92.12 249 LEU B CA 1
ATOM 4231 C C . LEU B 1 249 ? 9.641 21.266 -11.258 1 92.12 249 LEU B C 1
ATOM 4233 O O . LEU B 1 249 ? 9.68 22.391 -11.773 1 92.12 249 LEU B O 1
ATOM 4237 N N . LYS B 1 250 ? 9.789 20.156 -11.961 1 87.5 250 LYS B N 1
ATOM 4238 C CA . LYS B 1 250 ? 10.203 20.188 -13.359 1 87.5 250 LYS B CA 1
ATOM 4239 C C . LYS B 1 250 ? 9.297 21.094 -14.18 1 87.5 250 LYS B C 1
ATOM 4241 O O . LYS B 1 250 ? 9.766 21.828 -15.055 1 87.5 250 LYS B O 1
ATOM 4246 N N . SER B 1 251 ? 8.086 21.141 -13.938 1 83.44 251 SER B N 1
ATOM 4247 C CA . SER B 1 251 ? 7.164 21.922 -14.766 1 83.44 251 SER B CA 1
ATOM 4248 C C . SER B 1 251 ? 6.738 23.203 -14.062 1 83.44 251 SER B C 1
ATOM 4250 O O . SER B 1 251 ? 5.785 23.859 -14.484 1 83.44 251 SER B O 1
ATOM 4252 N N . ILE B 1 252 ? 7.352 23.484 -12.961 1 88.31 252 ILE B N 1
ATOM 4253 C CA . ILE B 1 252 ? 7.016 24.672 -12.195 1 88.31 252 ILE B CA 1
ATOM 4254 C C . ILE B 1 252 ? 8.102 25.734 -12.383 1 88.31 252 ILE B C 1
ATOM 4256 O O . ILE B 1 252 ? 9.297 25.438 -12.305 1 88.31 252 ILE B O 1
ATOM 4260 N N . LYS B 1 253 ? 7.766 26.953 -12.781 1 84.62 253 LYS B N 1
ATOM 4261 C CA . LYS B 1 253 ? 8.727 28.047 -12.992 1 84.62 253 LYS B CA 1
ATOM 4262 C C . LYS B 1 253 ? 9.336 28.5 -11.664 1 84.62 253 LYS B C 1
ATOM 4264 O O . LYS B 1 253 ? 8.672 28.484 -10.633 1 84.62 253 LYS B O 1
ATOM 4269 N N . LYS B 1 254 ? 10.57 28.922 -11.93 1 76.81 254 LYS B N 1
ATOM 4270 C CA . LYS B 1 254 ? 11.258 29.484 -10.758 1 76.81 254 LYS B CA 1
ATOM 4271 C C . LYS B 1 254 ? 10.508 30.688 -10.203 1 76.81 254 LYS B C 1
ATOM 4273 O O . LYS B 1 254 ? 9.977 31.5 -10.961 1 76.81 254 LYS B O 1
ATOM 4278 N N . GLY B 1 255 ? 10.289 30.828 -9.062 1 84.88 255 GLY B N 1
ATOM 4279 C CA . GLY B 1 255 ? 9.625 31.984 -8.469 1 84.88 255 GLY B CA 1
ATOM 4280 C C . GLY B 1 255 ? 8.156 31.734 -8.18 1 84.88 255 GLY B C 1
ATOM 4281 O O . GLY B 1 255 ? 7.52 32.531 -7.48 1 84.88 255 GLY B O 1
ATOM 4282 N N . GLU B 1 256 ? 7.641 30.672 -8.719 1 88.81 256 GLU B N 1
ATOM 4283 C CA . GLU B 1 256 ? 6.227 30.375 -8.508 1 88.81 256 GLU B CA 1
ATOM 4284 C C . GLU B 1 256 ? 5.988 29.719 -7.148 1 88.81 256 GLU B C 1
ATOM 4286 O O . GLU B 1 256 ? 4.848 29.625 -6.691 1 88.81 256 GLU B O 1
ATOM 4291 N N . ILE B 1 257 ? 7.027 29.344 -6.5 1 90.56 257 ILE B N 1
ATOM 4292 C CA . ILE B 1 257 ? 6.895 28.719 -5.184 1 90.56 257 ILE B CA 1
ATOM 4293 C C . ILE B 1 257 ? 6.965 29.797 -4.102 1 90.56 257 ILE B C 1
ATOM 4295 O O . ILE B 1 257 ? 7.965 30.516 -3.988 1 90.56 257 ILE B O 1
ATOM 4299 N N . SER B 1 258 ? 5.949 29.906 -3.297 1 89.12 258 SER B N 1
ATOM 4300 C CA . SER B 1 258 ? 5.855 30.984 -2.314 1 89.12 258 SER B CA 1
ATOM 4301 C C . 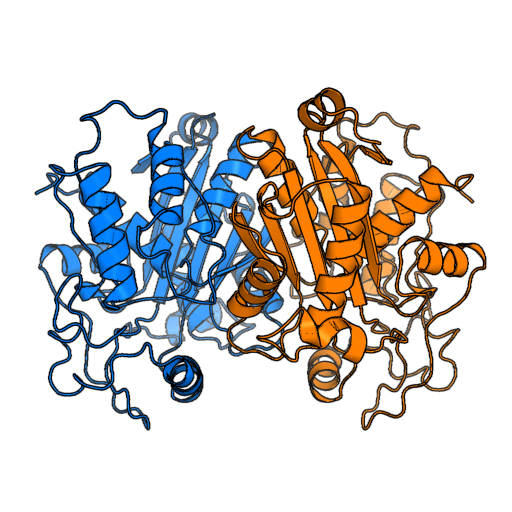SER B 1 258 ? 6.281 30.5 -0.931 1 89.12 258 SER B C 1
ATOM 4303 O O . SER B 1 258 ? 6.625 31.312 -0.067 1 89.12 258 SER B O 1
ATOM 4305 N N . ALA B 1 259 ? 6.223 29.203 -0.72 1 91.69 259 ALA B N 1
ATOM 4306 C CA . ALA B 1 259 ? 6.578 28.672 0.592 1 91.69 259 ALA B CA 1
ATOM 4307 C C . ALA B 1 259 ? 6.898 27.172 0.509 1 91.69 259 ALA B C 1
ATOM 4309 O O . ALA B 1 259 ? 6.438 26.484 -0.403 1 91.69 259 ALA B O 1
ATOM 4310 N N . VAL B 1 260 ? 7.703 26.734 1.464 1 92.62 260 VAL B N 1
ATOM 4311 C CA . VAL B 1 260 ? 7.996 25.328 1.641 1 92.62 260 VAL B CA 1
ATOM 4312 C C . VAL B 1 260 ? 7.445 24.844 2.982 1 92.62 260 VAL B C 1
ATOM 4314 O O . VAL B 1 260 ? 7.695 25.453 4.02 1 92.62 260 VAL B O 1
ATOM 4317 N N . LEU B 1 261 ? 6.621 23.906 2.941 1 92.38 261 LEU B N 1
ATOM 4318 C CA . LEU B 1 261 ? 6.25 23.188 4.16 1 92.38 261 LEU B CA 1
ATOM 4319 C C . LEU B 1 261 ? 7.066 21.922 4.309 1 92.38 261 LEU B C 1
ATOM 4321 O O . LEU B 1 261 ? 6.777 20.906 3.66 1 92.38 261 LEU B O 1
ATOM 4325 N N . ALA B 1 262 ? 7.984 21.922 5.219 1 93.19 262 ALA B N 1
ATOM 4326 C CA . ALA B 1 262 ? 8.898 20.812 5.457 1 93.19 262 ALA B CA 1
ATOM 4327 C C . ALA B 1 262 ? 8.273 19.781 6.402 1 93.19 262 ALA B C 1
ATOM 4329 O O . ALA B 1 262 ? 7.273 20.078 7.066 1 93.19 262 ALA B O 1
ATOM 4330 N N . ASP B 1 263 ? 8.773 18.594 6.344 1 92.31 263 ASP B N 1
ATOM 4331 C CA . ASP B 1 263 ? 8.375 17.578 7.324 1 92.31 263 ASP B CA 1
ATOM 4332 C C . ASP B 1 263 ? 8.82 17.984 8.734 1 92.31 263 ASP B C 1
ATOM 4334 O O . ASP B 1 263 ? 8 18.062 9.648 1 92.31 263 ASP B O 1
ATOM 4338 N N . GLY B 1 264 ? 10.164 18.312 8.867 1 93.31 264 GLY B N 1
ATOM 4339 C CA . GLY B 1 264 ? 10.656 18.828 10.125 1 93.31 264 GLY B CA 1
ATOM 4340 C C . GLY B 1 264 ? 10.344 17.938 11.312 1 93.31 264 GLY B C 1
ATOM 4341 O O . GLY B 1 264 ? 9.789 18.391 12.312 1 93.31 264 GLY B O 1
ATOM 4342 N N . ILE B 1 265 ? 10.797 16.734 11.344 1 92.31 265 ILE B N 1
ATOM 4343 C CA . ILE B 1 265 ? 10.297 15.727 12.281 1 92.31 265 ILE B CA 1
ATOM 4344 C C . ILE B 1 265 ? 11.172 15.711 13.531 1 92.31 265 ILE B C 1
ATOM 4346 O O . ILE B 1 265 ? 11 14.859 14.398 1 92.31 265 ILE B O 1
ATOM 4350 N N . SER B 1 266 ? 12.148 16.594 13.656 1 95.19 266 SER B N 1
ATOM 4351 C CA . SER B 1 266 ? 13.016 16.75 14.82 1 95.19 266 SER B CA 1
ATOM 4352 C C . SER B 1 266 ? 13.977 15.586 14.961 1 95.19 266 SER B C 1
ATOM 4354 O O . SER B 1 266 ? 14.32 15.188 16.078 1 95.19 266 SER B O 1
ATOM 4356 N N . LEU B 1 267 ? 14.227 14.898 13.961 1 92.5 267 LEU B N 1
ATOM 4357 C CA . LEU B 1 267 ? 15.359 13.992 13.812 1 92.5 267 LEU B CA 1
ATOM 4358 C C . LEU B 1 267 ? 16.5 14.656 13.047 1 92.5 267 LEU B C 1
ATOM 4360 O O . LEU B 1 267 ? 16.344 14.977 11.867 1 92.5 267 LEU B O 1
ATOM 4364 N N . ILE B 1 268 ? 17.578 14.812 13.656 1 92.62 268 ILE B N 1
ATOM 4365 C CA . ILE B 1 268 ? 18.641 15.695 13.188 1 92.62 268 ILE B CA 1
ATOM 4366 C C . ILE B 1 268 ? 19.031 15.305 11.766 1 92.62 268 ILE B C 1
ATOM 4368 O O . ILE B 1 268 ? 19.094 16.156 10.875 1 92.62 268 ILE B O 1
ATOM 4372 N N . GLU B 1 269 ? 19.297 14.047 11.5 1 90.38 269 GLU B N 1
ATOM 4373 C CA . GLU B 1 269 ? 19.75 13.609 10.188 1 90.38 269 GLU B CA 1
ATOM 4374 C C . GLU B 1 269 ? 18.734 13.93 9.109 1 90.38 269 GLU B C 1
ATOM 4376 O O . GLU B 1 269 ? 19.094 14.359 8.008 1 90.38 269 GLU B O 1
ATOM 4381 N N . ARG B 1 270 ? 17.516 13.758 9.422 1 92.19 270 ARG B N 1
ATOM 4382 C CA . ARG B 1 270 ? 16.453 14 8.445 1 92.19 270 ARG B CA 1
ATOM 4383 C C . ARG B 1 270 ? 16.219 15.492 8.25 1 92.19 270 ARG B C 1
ATOM 4385 O O . ARG B 1 270 ? 16 15.945 7.121 1 92.19 270 ARG B O 1
ATOM 4392 N N . ASP B 1 271 ? 16.234 16.25 9.367 1 94.94 271 ASP B N 1
ATOM 4393 C CA . ASP B 1 271 ? 16.078 17.703 9.273 1 94.94 271 ASP B CA 1
ATOM 4394 C C . ASP B 1 271 ? 17.219 18.328 8.484 1 94.94 271 ASP B C 1
ATOM 4396 O O . ASP B 1 271 ? 17 19.234 7.688 1 94.94 271 ASP B O 1
ATOM 4400 N N . VAL B 1 272 ? 18.406 17.812 8.68 1 94.94 272 VAL B N 1
ATOM 4401 C CA . VAL B 1 272 ? 19.562 18.312 7.953 1 94.94 272 VAL B CA 1
ATOM 4402 C C . VAL B 1 272 ? 19.422 18.016 6.465 1 94.94 272 VAL B C 1
ATOM 4404 O O . VAL B 1 272 ? 19.688 18.859 5.621 1 94.94 272 VAL B O 1
ATOM 4407 N N . ALA B 1 273 ? 19.016 16.828 6.145 1 93.69 273 ALA B N 1
ATOM 4408 C CA . ALA B 1 273 ? 18.797 16.453 4.75 1 93.69 273 ALA B CA 1
ATOM 4409 C C . ALA B 1 273 ? 17.766 17.359 4.094 1 93.69 273 ALA B C 1
ATOM 4411 O O . ALA B 1 273 ? 17.938 17.781 2.945 1 93.69 273 ALA B O 1
ATOM 4412 N N . GLU B 1 274 ? 16.719 17.641 4.816 1 95.06 274 GLU B N 1
ATOM 4413 C CA . GLU B 1 274 ? 15.703 18.547 4.289 1 95.06 274 GLU B CA 1
ATOM 4414 C C . GLU B 1 274 ? 16.266 19.953 4.09 1 95.06 274 GLU B C 1
ATOM 4416 O O . GLU B 1 274 ? 15.977 20.594 3.078 1 95.06 274 GLU B O 1
ATOM 4421 N N . ALA B 1 275 ? 17 20.391 5.047 1 96 275 ALA B N 1
ATOM 4422 C CA . ALA B 1 275 ? 17.609 21.703 4.945 1 96 275 ALA B CA 1
ATOM 4423 C C . ALA B 1 275 ? 18.516 21.797 3.723 1 96 275 ALA B C 1
ATOM 4425 O O . ALA B 1 275 ? 18.5 22.797 3.002 1 96 275 ALA B O 1
ATOM 4426 N N . ILE B 1 276 ? 19.266 20.781 3.484 1 96.44 276 ILE B N 1
ATOM 4427 C CA . ILE B 1 276 ? 20.172 20.734 2.34 1 96.44 276 ILE B CA 1
ATOM 4428 C C . ILE B 1 276 ? 19.375 20.797 1.044 1 96.44 276 ILE B C 1
ATOM 4430 O O . ILE B 1 276 ? 19.703 21.578 0.142 1 96.44 276 ILE B O 1
ATOM 4434 N N . ALA B 1 277 ? 18.328 20.016 0.954 1 95.94 277 ALA B N 1
ATOM 4435 C CA . ALA B 1 277 ? 17.5 19.984 -0.251 1 95.94 277 ALA B CA 1
ATOM 4436 C C . ALA B 1 277 ? 16.859 21.344 -0.505 1 95.94 277 ALA B C 1
ATOM 4438 O O . ALA B 1 277 ? 16.844 21.844 -1.637 1 95.94 277 ALA B O 1
ATOM 4439 N N . ILE B 1 278 ? 16.328 21.969 0.564 1 95.62 278 ILE B N 1
ATOM 4440 C CA . ILE B 1 278 ? 15.664 23.25 0.458 1 95.62 278 ILE B CA 1
ATOM 4441 C C . ILE B 1 278 ? 16.672 24.328 0.043 1 95.62 278 ILE B C 1
ATOM 4443 O O . ILE B 1 278 ? 16.391 25.141 -0.84 1 95.62 278 ILE B O 1
ATOM 4447 N N . ASP B 1 279 ? 17.797 24.281 0.645 1 95.88 279 ASP B N 1
ATOM 4448 C CA . ASP B 1 279 ? 18.844 25.266 0.333 1 95.88 279 ASP B CA 1
ATOM 4449 C C . ASP B 1 279 ? 19.297 25.125 -1.116 1 95.88 279 ASP B C 1
ATOM 4451 O O . ASP B 1 279 ? 19.578 26.125 -1.779 1 95.88 279 ASP B O 1
ATOM 4455 N N . ASN B 1 280 ? 19.375 23.953 -1.628 1 95.06 280 ASN B N 1
ATOM 4456 C CA . ASN B 1 280 ? 19.828 23.688 -2.988 1 95.06 280 ASN B CA 1
ATOM 4457 C C . ASN B 1 280 ? 18.797 24.125 -4.02 1 95.06 280 ASN B C 1
ATOM 4459 O O . ASN B 1 280 ? 19.141 24.625 -5.09 1 95.06 280 ASN B O 1
ATOM 4463 N N . LEU B 1 281 ? 17.547 23.984 -3.682 1 94.56 281 LEU B N 1
ATOM 4464 C CA . LEU B 1 281 ? 16.531 24.109 -4.723 1 94.56 281 LEU B CA 1
ATOM 4465 C C . LEU B 1 281 ? 15.719 25.391 -4.559 1 94.56 281 LEU B C 1
ATOM 4467 O O . LEU B 1 281 ? 15.227 25.938 -5.539 1 94.56 281 LEU B O 1
ATOM 4471 N N . LEU B 1 282 ? 15.562 25.797 -3.26 1 94.5 282 LEU B N 1
ATOM 4472 C CA . LEU B 1 282 ? 14.68 26.906 -2.961 1 94.5 282 LEU B CA 1
ATOM 4473 C C . LEU B 1 282 ? 15.281 27.797 -1.876 1 94.5 282 LEU B C 1
ATOM 4475 O O . LEU B 1 282 ? 14.617 28.109 -0.881 1 94.5 282 LEU B O 1
ATOM 4479 N N . PRO B 1 283 ? 16.5 28.234 -2.02 1 90.94 283 PRO B N 1
ATOM 4480 C CA . PRO B 1 283 ? 17.219 28.938 -0.955 1 90.94 283 PRO B CA 1
ATOM 4481 C C . PRO B 1 283 ? 16.5 30.188 -0.476 1 90.94 283 PRO B C 1
ATOM 4483 O O . PRO B 1 283 ? 16.656 30.594 0.679 1 90.94 283 PRO B O 1
ATOM 4486 N N . SER B 1 284 ? 15.648 30.828 -1.157 1 91.12 284 SER B N 1
ATOM 4487 C CA . SER B 1 284 ? 15.062 32.094 -0.742 1 91.12 284 SER B CA 1
ATOM 4488 C C . SER B 1 284 ? 13.578 31.953 -0.443 1 91.12 284 SER B C 1
ATOM 4490 O O . SER B 1 284 ? 12.883 32.938 -0.195 1 91.12 284 SER B O 1
ATOM 4492 N N . VAL B 1 285 ? 13.141 30.781 -0.397 1 92.56 285 VAL B N 1
ATOM 4493 C CA . VAL B 1 285 ? 11.719 30.562 -0.165 1 92.56 285 VAL B CA 1
ATOM 4494 C C . VAL B 1 285 ? 11.469 30.281 1.317 1 92.56 285 VAL B C 1
ATOM 4496 O O . VAL B 1 285 ? 12.148 29.469 1.928 1 92.56 285 VAL B O 1
ATOM 4499 N N . PRO B 1 286 ? 10.516 31.031 1.955 1 91.81 286 PRO B N 1
ATOM 4500 C CA . PRO B 1 286 ? 10.211 30.766 3.363 1 91.81 286 PRO B CA 1
ATOM 4501 C C . PRO B 1 286 ? 9.797 29.328 3.613 1 91.81 286 PRO B C 1
ATOM 4503 O O . PRO B 1 286 ? 9.055 28.734 2.812 1 91.81 286 PRO B O 1
ATOM 4506 N N . THR B 1 287 ? 10.328 28.766 4.695 1 91.94 287 THR B N 1
ATOM 4507 C CA . THR B 1 287 ? 10.086 27.375 5.043 1 91.94 287 THR B CA 1
ATOM 4508 C C . THR B 1 287 ? 9.5 27.25 6.449 1 91.94 287 THR B C 1
ATOM 4510 O O . THR B 1 287 ? 9.93 27.953 7.363 1 91.94 287 THR B O 1
ATOM 4513 N N . SER B 1 288 ? 8.492 26.469 6.578 1 89.44 288 SER B N 1
ATOM 4514 C CA . SER B 1 288 ? 7.859 26.203 7.867 1 89.44 288 SER B CA 1
ATOM 4515 C C . SER B 1 288 ? 7.473 24.734 7.996 1 89.44 288 SER B C 1
ATOM 4517 O O . SER B 1 288 ? 7.672 23.953 7.066 1 89.44 288 SER B O 1
ATOM 4519 N N . SER B 1 289 ? 7.047 24.297 9.227 1 91.06 289 SER B N 1
ATOM 4520 C CA . SER B 1 289 ? 6.504 22.969 9.523 1 91.06 289 SER B CA 1
ATOM 4521 C C . SER B 1 289 ? 5.355 23.047 10.523 1 91.06 289 SER B C 1
ATOM 4523 O O . SER B 1 289 ? 5.383 23.891 11.438 1 91.06 289 SER B O 1
ATOM 4525 N N . PHE B 1 290 ? 4.422 22.203 10.352 1 90.44 290 PHE B N 1
ATOM 4526 C CA . PHE B 1 290 ? 3.277 22.234 11.25 1 90.44 290 PHE B CA 1
ATOM 4527 C C . PHE B 1 290 ? 3.412 21.172 12.336 1 90.44 290 PHE B C 1
ATOM 4529 O O . PHE B 1 290 ? 2.492 20.969 13.125 1 90.44 290 PHE B O 1
ATOM 4536 N N . LYS B 1 291 ? 4.523 20.516 12.453 1 88.94 291 LYS B N 1
ATOM 4537 C CA . LYS B 1 291 ? 4.703 19.391 13.383 1 88.94 291 LYS B CA 1
ATOM 4538 C C . LYS B 1 291 ? 4.543 19.844 14.828 1 88.94 291 LYS B C 1
ATOM 4540 O O . LYS B 1 291 ? 4.094 19.078 15.68 1 88.94 291 LYS B O 1
ATOM 4545 N N . SER B 1 292 ? 4.941 21.047 15.07 1 90.38 292 SER B N 1
ATOM 4546 C CA . SER B 1 292 ? 4.852 21.547 16.438 1 90.38 292 SER B CA 1
ATOM 4547 C C . SER B 1 292 ? 3.406 21.594 16.922 1 90.38 292 SER B C 1
ATOM 4549 O O . SER B 1 292 ? 3.15 21.609 18.125 1 90.38 292 SER B O 1
ATOM 4551 N N . GLY B 1 293 ? 2.492 21.625 15.992 1 93.44 293 GLY B N 1
ATOM 4552 C CA . GLY B 1 293 ? 1.083 21.688 16.344 1 93.44 293 GLY B CA 1
ATOM 4553 C C . GLY B 1 293 ? 0.506 20.344 16.75 1 93.44 293 GLY B C 1
ATOM 4554 O O . GLY B 1 293 ? -0.291 20.266 17.688 1 93.44 293 GLY B O 1
ATOM 4555 N N . PHE B 1 294 ? 0.875 19.328 16.062 1 95.19 294 PHE B N 1
ATOM 4556 C CA . PHE B 1 294 ? 0.138 18.094 16.312 1 95.19 294 PHE B CA 1
ATOM 4557 C C . PHE B 1 294 ? 1.07 16.891 16.266 1 95.19 294 PHE B C 1
ATOM 4559 O O . PHE B 1 294 ? 0.617 15.742 16.344 1 95.19 294 PHE B O 1
ATOM 4566 N N . GLY B 1 295 ? 2.391 17.031 16.188 1 95.75 295 GLY B N 1
ATOM 4567 C CA . GLY B 1 295 ? 3.34 15.93 16.203 1 95.75 295 GLY B CA 1
ATOM 4568 C C . GLY B 1 295 ? 3.416 15.188 14.883 1 95.75 295 GLY B C 1
ATOM 4569 O O . GLY B 1 295 ? 2.848 15.633 13.883 1 95.75 295 GLY B O 1
ATOM 4570 N N . HIS B 1 296 ? 4.238 14.18 14.859 1 95 296 HIS B N 1
ATOM 4571 C CA . HIS B 1 296 ? 4.352 13.32 13.68 1 95 296 HIS B CA 1
ATOM 4572 C C . HIS B 1 296 ? 3.291 12.227 13.695 1 95 296 HIS B C 1
ATOM 4574 O O . HIS B 1 296 ? 3.381 11.281 14.477 1 95 296 HIS B O 1
ATOM 4580 N N . MET B 1 297 ? 2.457 12.289 12.75 1 94.12 297 MET B N 1
ATOM 4581 C CA . MET B 1 297 ? 1.261 11.453 12.781 1 94.12 297 MET B CA 1
ATOM 4582 C C . MET B 1 297 ? 1.455 10.195 11.945 1 94.12 297 MET B C 1
ATOM 4584 O O . MET B 1 297 ? 0.481 9.578 11.508 1 94.12 297 MET B O 1
ATOM 4588 N N . LEU B 1 298 ? 2.627 9.859 11.633 1 90.44 298 LEU B N 1
ATOM 4589 C CA . LEU B 1 298 ? 2.973 8.617 10.945 1 90.44 298 LEU B CA 1
ATOM 4590 C C . LEU B 1 298 ? 2.174 8.469 9.656 1 90.44 298 LEU B C 1
ATOM 4592 O O . LEU B 1 298 ? 2.33 9.258 8.727 1 90.44 298 LEU B O 1
ATOM 4596 N N . GLY B 1 299 ? 1.19 7.578 9.625 1 88.88 299 GLY B N 1
ATOM 4597 C CA . GLY B 1 299 ? 0.423 7.305 8.414 1 88.88 299 GLY B CA 1
ATOM 4598 C C . GLY B 1 299 ? -0.422 8.484 7.969 1 88.88 299 GLY B C 1
ATOM 4599 O O . GLY B 1 299 ? -0.867 8.531 6.82 1 88.88 299 GLY B O 1
ATOM 4600 N N . ALA B 1 300 ? -0.588 9.445 8.805 1 93.06 300 ALA B N 1
ATOM 4601 C CA . ALA B 1 300 ? -1.43 10.594 8.477 1 93.06 300 ALA B CA 1
ATOM 4602 C C . ALA B 1 300 ? -0.59 11.852 8.305 1 93.06 300 ALA B C 1
ATOM 4604 O O . ALA B 1 300 ? -1.128 12.938 8.055 1 93.06 300 ALA B O 1
ATOM 4605 N N . ALA B 1 301 ? 0.69 11.734 8.406 1 92.62 301 ALA B N 1
ATOM 4606 C CA . ALA B 1 301 ? 1.566 12.898 8.469 1 92.62 301 ALA B CA 1
ATOM 4607 C C . ALA B 1 301 ? 1.49 13.719 7.184 1 92.62 301 ALA B C 1
ATOM 4609 O O . ALA B 1 301 ? 1.284 14.93 7.223 1 92.62 301 ALA B O 1
ATOM 4610 N N . GLY B 1 302 ? 1.641 13.055 6.07 1 91.38 302 GLY B N 1
ATOM 4611 C CA . GLY B 1 302 ? 1.634 13.75 4.789 1 91.38 302 GLY B CA 1
ATOM 4612 C C . GLY B 1 302 ? 0.313 14.43 4.488 1 91.38 302 GLY B C 1
ATOM 4613 O O . GLY B 1 302 ? 0.287 15.602 4.109 1 91.38 302 GLY B O 1
ATOM 4614 N N . CYS B 1 303 ? -0.767 13.734 4.672 1 93.81 303 CYS B N 1
ATOM 4615 C CA . CYS B 1 303 ? -2.09 14.289 4.414 1 93.81 303 CYS B CA 1
ATOM 4616 C C . CYS B 1 303 ? -2.377 15.469 5.336 1 93.81 303 CYS B C 1
ATOM 4618 O O . CYS B 1 303 ? -2.973 16.453 4.914 1 93.81 303 CYS B O 1
ATOM 4620 N N . SER B 1 304 ? -2 15.312 6.57 1 94.62 304 SER B N 1
ATOM 4621 C CA . SER B 1 304 ? -2.234 16.391 7.523 1 94.62 304 SER B CA 1
ATOM 4622 C C . SER B 1 304 ? -1.489 17.656 7.121 1 94.62 304 SER B C 1
ATOM 4624 O O . SER B 1 304 ? -2.014 18.766 7.262 1 94.62 304 SER B O 1
ATOM 4626 N N . GLN B 1 305 ? -0.309 17.484 6.656 1 92.38 305 GLN B N 1
ATOM 4627 C CA . GLN B 1 305 ? 0.479 18.625 6.219 1 92.38 305 GLN B CA 1
ATOM 4628 C C . GLN B 1 305 ? -0.127 19.266 4.973 1 92.38 305 GLN B C 1
ATOM 4630 O O . GLN B 1 305 ? -0.192 20.5 4.867 1 92.38 305 GLN B O 1
ATOM 4635 N N . ILE B 1 306 ? -0.551 18.453 4.047 1 93.56 306 ILE B N 1
ATOM 4636 C CA . ILE B 1 306 ? -1.162 18.969 2.824 1 93.56 306 ILE B CA 1
ATOM 4637 C C . ILE B 1 306 ? -2.439 19.734 3.168 1 93.56 306 ILE B C 1
ATOM 4639 O O . ILE B 1 306 ? -2.66 20.844 2.678 1 93.56 306 ILE B O 1
ATOM 4643 N N . CYS B 1 307 ? -3.258 19.125 4.023 1 95.5 307 CYS B N 1
ATOM 4644 C CA . CYS B 1 307 ? -4.488 19.781 4.438 1 95.5 307 CYS B CA 1
ATOM 4645 C C . CYS B 1 307 ? -4.191 21.125 5.094 1 95.5 307 CYS B C 1
ATOM 4647 O O . CYS B 1 307 ? -4.871 22.125 4.816 1 95.5 307 CYS B O 1
ATOM 4649 N N . SER B 1 308 ? -3.225 21.141 5.949 1 92.81 308 SER B N 1
ATOM 4650 C CA . SER B 1 308 ? -2.848 22.391 6.625 1 92.81 308 SER B CA 1
ATOM 4651 C C . SER B 1 308 ? -2.34 23.422 5.637 1 92.81 308 SER B C 1
ATOM 4653 O O . SER B 1 308 ? -2.631 24.609 5.773 1 92.81 308 SER B O 1
ATOM 4655 N N . ALA B 1 309 ? -1.587 22.953 4.664 1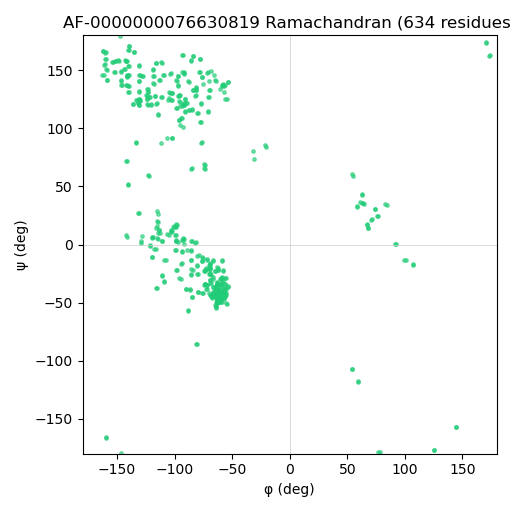 90.19 309 ALA B N 1
ATOM 4656 C CA . ALA B 1 309 ? -1.086 23.859 3.633 1 90.19 309 ALA B CA 1
ATOM 4657 C C . ALA B 1 309 ? -2.232 24.453 2.824 1 90.19 309 ALA B C 1
ATOM 4659 O O . ALA B 1 309 ? -2.215 25.641 2.496 1 90.19 309 ALA B O 1
ATOM 4660 N N . VAL B 1 310 ? -3.174 23.641 2.477 1 90.81 310 VAL B N 1
ATOM 4661 C CA . VAL B 1 310 ? -4.336 24.062 1.703 1 90.81 310 VAL B CA 1
ATOM 4662 C C . VAL B 1 310 ? -5.117 25.125 2.48 1 90.81 310 VAL B C 1
ATOM 4664 O O . VAL B 1 310 ? -5.562 26.109 1.909 1 90.81 310 VAL B O 1
ATOM 4667 N N . LEU B 1 311 ? -5.277 24.875 3.764 1 90.5 311 LEU B N 1
ATOM 4668 C CA . LEU B 1 311 ? -5.988 25.828 4.609 1 90.5 311 LEU B CA 1
ATOM 4669 C C . LEU B 1 311 ? -5.203 27.141 4.738 1 90.5 311 LEU B C 1
ATOM 4671 O O . LEU B 1 311 ? -5.789 28.219 4.77 1 90.5 311 LEU B O 1
ATOM 4675 N N . ALA B 1 312 ? -3.902 26.953 4.797 1 85.44 312 ALA B N 1
ATOM 4676 C CA . ALA B 1 312 ? -3.061 28.156 4.848 1 85.44 312 ALA B CA 1
ATOM 4677 C C . ALA B 1 312 ? -3.201 28.969 3.568 1 85.44 312 ALA B C 1
ATOM 4679 O O . ALA B 1 312 ? -3.182 30.203 3.611 1 85.44 312 ALA B O 1
ATOM 4680 N N . LEU B 1 313 ? -3.309 28.297 2.436 1 80.94 313 LEU B N 1
ATOM 4681 C CA . LEU B 1 313 ? -3.461 28.953 1.148 1 80.94 313 LEU B CA 1
ATOM 4682 C C . LEU B 1 313 ? -4.832 29.609 1.037 1 80.94 313 LEU B C 1
ATOM 4684 O O . LEU B 1 313 ? -4.965 30.688 0.428 1 80.94 313 LEU B O 1
ATOM 4688 N N . GLU B 1 314 ? -5.848 28.875 1.52 1 76.31 314 GLU B N 1
ATOM 4689 C CA . GLU B 1 314 ? -7.207 29.406 1.455 1 76.31 314 GLU B CA 1
ATOM 4690 C C . GLU B 1 314 ? -7.352 30.672 2.309 1 76.31 314 GLU B C 1
ATOM 4692 O O . GLU B 1 314 ? -8.047 31.609 1.924 1 76.31 314 GLU B O 1
ATOM 4697 N N . TYR B 1 315 ? -6.848 30.484 3.566 1 60.06 315 TYR B N 1
ATOM 4698 C CA . TYR B 1 315 ? -7.016 31.594 4.488 1 60.06 315 TYR B CA 1
ATOM 4699 C C . TYR B 1 315 ? -5.852 32.562 4.383 1 60.06 315 TYR B C 1
ATOM 4701 O O . TYR B 1 315 ? -5.938 33.719 4.855 1 60.06 315 TYR B O 1
ATOM 4709 N N . VAL B 1 316 ? -4.605 31.859 4.641 1 50.22 316 VAL B N 1
ATOM 4710 C CA . VAL B 1 316 ? -3.395 32.656 4.816 1 50.22 316 VAL B CA 1
ATOM 4711 C C . VAL B 1 316 ? -2.984 33.281 3.484 1 50.22 316 VAL B C 1
ATOM 4713 O O . VAL B 1 316 ? -3.127 32.656 2.43 1 50.22 316 VAL B O 1
ATOM 4716 N N . ARG B 1 317 ? -2.586 34.438 3.734 1 40.75 317 ARG B N 1
ATOM 4717 C CA . ARG B 1 317 ? -1.379 35.281 3.658 1 40.75 317 ARG B CA 1
ATOM 4718 C C . ARG B 1 317 ? -0.13 34.406 3.859 1 40.75 317 ARG B C 1
ATOM 4720 O O . ARG B 1 317 ? -0.079 33.594 4.766 1 40.75 317 ARG B O 1
ATOM 4727 N N . ILE B 1 318 ? 0.559 33.594 2.992 1 34.62 318 ILE B N 1
ATOM 4728 C CA . ILE B 1 318 ? 1.804 32.906 3.322 1 34.62 318 ILE B CA 1
ATOM 4729 C C . ILE B 1 318 ? 2.469 33.594 4.516 1 34.62 318 ILE B C 1
ATOM 4731 O O . ILE B 1 318 ? 2.803 34.781 4.453 1 34.62 318 ILE B O 1
ATOM 4735 N N . ILE B 1 319 ? 2.207 33.406 5.863 1 29.77 319 ILE B N 1
ATOM 4736 C CA . ILE B 1 319 ? 3.033 33.969 6.926 1 29.77 319 ILE B CA 1
ATOM 4737 C C . ILE B 1 319 ? 4.449 33.375 6.836 1 29.77 319 ILE B C 1
ATOM 4739 O O . ILE B 1 319 ? 4.629 32.188 6.629 1 29.77 319 ILE B O 1
#

pLDDT: mean 89.7, std 9.96, range [27.73, 98.31]

Radius of gyration: 23.84 Å; Cα contacts (8 Å, |Δi|>4): 1605; chains: 2; bounding box: 49×72×60 Å

Sequence (638 aa):
MRVAITGIGMVNALGNTANNVWRGLSLQKSGITYLPLSHDVQIGGKPNFSTSSWKQYIKVSNSLSLYYAYAAATEALLQSSLSSSAVSLIYETCVSENTIFALEASKLSYSLGITSSVDCKISALGGLDAVCSGVNRIKTGVFDKILIVGSSAALNPYFLDQFSKLGILNNRDNGNPEGSIKSFDLNANGIVIGEGAAAILLESWDSAIERKAKIIAEVKSHGRTNDGKFLFKPHEKAEGLIRACEKALKSIKKGEISAVLADGISLIERDVAEAIAIDNLLPSVPTSSFKSGFGHMLGAAGCSQICSAVLALEYVRIIMRVAITGIGMVNALGNTANNVWRGLSLQKSGITYLPLSHDVQIGGKPNFSTSSWKQYIKVSNSLSLYYAYAAATEALLQSSLSSSAVSLIYETCVSENTIFALEASKLSYSLGITSSVDCKISALGGLDAVCSGVNRIKTGVFDKILIVGSSAALNPYFLDQFSKLGILNNRDNGNPEGSIKSFDLNANGIVIGEGAAAILLESWDSAIERKAKIIAEVKSHGRTNDGKFLFKPHEKAEGLIRACEKALKSIKKGEISAVLADGISLIERDVAEAIAIDNLLPSVPTSSFKSGFGHMLGAAGCSQICSAVLALEYVRII

Solvent-accessible surface area (backbone atoms only — not comparable to full-atom values): 31569 Å² total; per-residue (Å²): 128,57,38,25,29,34,19,53,15,22,20,25,23,47,24,78,33,48,68,46,30,46,55,28,52,77,68,67,41,56,22,32,33,73,41,99,50,92,46,78,50,24,45,31,5,57,45,93,73,71,61,78,84,44,46,84,55,39,78,84,60,88,51,66,27,56,54,27,30,49,54,5,40,50,42,9,33,60,63,43,71,51,60,44,55,69,22,25,37,38,31,21,26,33,64,54,94,50,65,55,51,41,48,55,41,39,51,52,32,31,53,60,43,25,35,32,31,73,41,33,35,34,29,73,58,2,24,46,63,47,49,52,50,49,51,35,40,32,60,67,67,81,42,54,35,35,35,35,35,8,17,19,67,51,93,44,56,70,50,44,51,60,47,46,74,69,69,47,50,38,55,81,39,51,90,38,32,72,70,40,58,29,51,77,35,94,78,31,58,14,31,44,47,12,22,24,9,9,16,39,26,37,27,26,40,67,63,36,58,74,70,66,49,68,72,70,46,69,62,85,62,65,51,72,44,27,60,37,38,69,77,87,48,63,40,88,79,12,53,27,60,36,53,12,51,49,54,30,40,66,87,52,63,88,79,73,64,75,62,41,79,48,72,42,58,7,35,55,68,53,23,50,23,48,50,50,33,39,52,74,75,42,67,85,42,52,71,47,57,66,30,56,25,27,33,48,17,40,3,9,34,32,35,41,50,49,50,51,50,46,50,38,59,72,71,39,68,89,126,125,58,38,24,30,32,19,53,15,21,20,25,23,46,24,78,33,49,68,44,31,46,55,28,52,77,67,68,40,56,22,32,33,71,40,99,49,90,46,78,50,23,47,31,4,56,44,90,73,71,62,78,85,42,47,84,57,39,81,84,60,86,50,65,27,55,54,27,30,50,55,6,40,51,43,9,33,60,63,42,72,50,60,45,56,70,23,24,39,37,29,21,26,33,63,54,96,50,63,56,52,43,49,56,44,39,51,52,32,32,53,61,43,26,36,32,32,74,41,34,35,33,30,70,56,1,25,45,61,48,48,52,51,47,52,34,41,32,59,68,66,81,43,54,36,37,35,34,35,8,17,19,68,52,95,45,58,69,49,44,51,60,46,46,74,70,69,44,48,36,54,82,39,51,91,38,31,71,70,41,59,28,51,76,35,93,79,31,58,14,31,43,48,13,23,23,10,8,16,39,26,38,26,28,39,67,60,37,58,74,71,64,49,68,71,71,45,68,62,86,63,65,50,70,44,25,60,38,39,68,78,88,49,64,41,89,79,12,53,27,61,38,54,12,51,49,54,31,41,67,87,51,61,88,81,71,64,77,62,42,78,47,72,42,58,7,36,57,70,53,22,50,25,49,50,50,31,39,52,73,75,43,66,86,43,54,71,48,57,66,30,57,25,27,32,49,18,40,3,9,34,32,36,42,50,50,51,51,49,46,49,36,61,72,72,37,70,88,125

Secondary structure (DSSP, 8-state):
--EEEEEEEEEBTTBSSHHHHHHHHHTT---EEE---SSS--EEE-----GGGTTTT-TT---HHHHHHHHHHHHHHHHHT--GGG-EEEEEES--SSSBTHHHHHHHHHHHT--S-EEEEE-SSTTHHHHHHHHHHHHTTS-SEEEEEEEE---SHHHHHHHHTTT-B--S-TT-GGG---TT-TT---BPBB-EEEEEEEEEHHHHHHTT----EEE----------STTPPPTT-HHHHHHHHHHHTTS-TT----EE----S-HHHHHHHHHHHHHH-TTS-EE--HHHH-B-GGGHHHHHHHHHHHHHHH----/--EEEEEEEEEBTTBSSHHHHHHHHHTT----EE---SSS--EEB-----GGGTTTT-TT---HHHHHHHHHHHHHHHHHT--GGG-EEEEEESB-SSS-THHHHHHHHHHHT--S-EEEEE-SSTTHHHHHHHHHHHHTTS-SEEEEEEEE---SHHHHHHHHTTT-B--S-TT-GGG---TT-TT---BPBB-EEEEEEEEEHHHHHHTT----EEE----------STTPPPTT-HHHHHHHHHHHTTS-TT----EE----S-HHHHHHHHHHHHHH-TTS-EE--HHHH-B-GGGHHHHHHHHHHHHHHH----

Nearest PDB structures (foldseek):
  4jga-assembly1_B  TM=9.149E-01  e=3.295E-25  Rickettsia rickettsii str. 'Sheila Smith'
  4f32-assembly1_A  TM=9.243E-01  e=1.438E-24  Burkholderia vietnamiensis G4
  4ddo-assembly1_A-2  TM=9.219E-01  e=3.761E-24  Burkholderia vietnamiensis G4
  3kzu-assembly2_C-2  TM=8.869E-01  e=4.010E-24  Brucella melitensis
  2ix4-assembly1_B  TM=8.798E-01  e=2.922E-23  Arabidopsis thaliana